Protein AF-A0A6P6RUQ9-F1 (afdb_monomer)

Mean predicted aligned error: 13.62 Å

InterPro domains:
  IPR013078 Histidine phosphatase superfamily, clade-1 [SM00855] (148-436)
  IPR029033 Histidine phosphatase superfamily [G3DSA:3.40.50.1240] (146-473)
  IPR029033 Histidine phosphatase superfamily [SSF53254] (147-308)
  IPR050275 Phosphoglycerate Mutase/Phosphatase [PTHR48100] (146-463)

Sequence (492 aa):
MEGPVGGPSEAASPDIDAEYPGASLLRLAVFLWFALFTVTVLIRYALLAQQQHLPGTISPGGPAATAAVAVATVTSAKDATRIQLFKIHVVLLRAVIREVICNFFGKCLVTTRWVLFWVLWKDKDGLEVYVHRDRISLKRATVLRRKTIVFIRHGESIWNLCFNRGVLTPEFPLRLFLLVLCELLLLWEFDSVLLDSPLSSLGIEQALSIRQVIASILQSDSAAAAEAAAAANAAAAADTYPETPVAEEPLRGPKHFGAATAMQHQQQDAESARVAALANALPDVQQQRVLLLTSNLRRASSTLLLAAGSVLACGKCSARETTRNPDGFPLAPALRVPSLSRLEIALMGCGGPMGGFPRASGAPPPRTAPTLAAGGAAVSSAAASGVGCVDPGGNRGPPSSSSRLWKRLLQFAEEAMGVQEETVIAVGHSRWIREFFRAFSLPEADLPASRRKLSNCGVLSLRLAQIQHEETGSVDYCIETESVRLLHGSFL

Secondary structure (DSSP, 8-state):
-----PPP-------TT---HHHHHHHHHHHHHHHHHHHHHHHHHHHHHHHTTSTT-----SHHHHHHHHHHHHHTSTT--HHHHHHHHHHHHHHHHHHHHHHHHHHHHHHHHHHHHHHT--TTTTHHHHHTS-PPPGGGEEEEEEEEEEEEEPPPBHHHHHHHT-SSSTHHHHHHHHHHHHHHHTTTTT--SSSSPPBPHHHHHHHHHTHHHHHHHHHHHHHHHHHHHHHHHHHHHHTT-------------S--SHHHHHHHHHHHHHHHHHHHHHHHHTTTTTS-SEEEEEESSHHHHHHHHHHHHHHHHTTSSEEEEETTS-SS--SSPTT-PPPPPHHHHHHHHTTS---PPP--S-PPPPS----HHHHHHHHHHHHHHHHTTEEEEE---SPPTT--HHHHHHHHHHHHHHSS-SEEEEEE-HHHHHHHHHHHB-TT---HHHHSPBPTT-EEEEEEEEEEETTT--EEEEE-GGG-EEEES-B-

Solvent-accessible surface area (backbone atoms only — not comparable to full-atom values): 27294 Å² total; per-residue (Å²): 134,87,86,82,85,86,78,82,79,80,74,78,72,77,77,84,74,74,72,57,75,64,58,60,54,51,52,50,51,53,51,52,50,53,50,54,50,51,53,48,43,52,54,53,46,49,53,47,57,55,50,52,78,48,93,86,74,84,70,93,79,47,70,37,49,54,40,34,50,56,42,34,62,49,69,71,42,95,77,66,45,74,68,53,54,50,53,45,51,52,53,36,48,52,30,37,50,51,49,34,53,50,24,29,54,52,49,49,51,52,50,51,50,51,50,51,43,64,76,68,56,58,41,64,60,62,30,65,58,57,46,69,44,93,68,82,51,74,90,54,36,49,76,77,48,75,35,39,38,32,41,30,28,27,24,40,21,50,50,48,55,50,51,73,74,38,76,87,40,88,59,27,66,57,46,50,49,51,49,51,51,51,36,60,74,28,48,53,39,90,56,38,49,75,68,34,22,40,49,26,75,68,10,49,53,40,15,48,67,43,27,62,57,51,52,48,55,56,47,53,53,52,50,56,49,53,52,52,49,52,52,52,52,54,54,56,60,60,73,69,61,77,88,71,84,83,76,90,76,86,88,84,81,99,82,71,78,68,62,60,57,51,53,51,50,53,48,52,51,52,49,50,50,47,52,51,50,49,62,68,64,49,76,70,83,71,68,41,53,40,38,37,34,22,16,50,38,34,25,17,40,52,23,48,24,57,26,40,6,67,50,36,62,66,64,64,36,52,34,34,32,28,36,58,45,62,89,58,48,36,79,34,54,53,55,42,68,53,69,79,44,71,64,47,52,46,62,43,62,59,53,56,100,72,79,88,74,87,78,83,77,96,71,86,78,81,93,83,72,81,75,58,56,73,47,28,61,55,51,50,49,29,26,57,53,17,57,78,50,41,41,20,87,49,26,70,30,48,80,52,95,86,55,34,50,53,60,31,49,50,51,47,52,55,48,60,69,67,49,90,34,51,33,39,37,39,26,28,47,42,65,49,53,16,51,45,37,47,56,25,42,51,95,88,57,89,53,64,55,47,79,32,40,56,30,64,36,11,28,37,37,30,35,41,34,37,32,28,30,71,90,78,65,49,75,49,66,37,43,46,73,89,50,58,41,80,78,38,76,50,77,91

Radius of gyration: 32.94 Å; Cα contacts (8 Å, |Δi|>4): 642; chains: 1; bounding box: 179×51×80 Å

Structure (mmCIF, N/CA/C/O backbone):
data_AF-A0A6P6RUQ9-F1
#
_entry.id   AF-A0A6P6RUQ9-F1
#
loop_
_atom_site.group_PDB
_atom_site.id
_atom_site.type_symbol
_atom_site.label_atom_id
_atom_site.label_alt_id
_atom_site.label_comp_id
_atom_site.label_asym_id
_atom_site.label_entity_id
_atom_site.label_seq_id
_atom_site.pdbx_PDB_ins_code
_atom_site.Cartn_x
_atom_site.Cartn_y
_atom_site.Cartn_z
_atom_site.occupancy
_atom_site.B_iso_or_equiv
_atom_site.auth_seq_id
_atom_site.auth_comp_id
_atom_site.auth_asym_id
_atom_site.auth_atom_id
_atom_site.pdbx_PDB_model_num
ATOM 1 N N . MET A 1 1 ? 99.612 11.558 -9.766 1.00 46.56 1 MET A N 1
ATOM 2 C CA . MET A 1 1 ? 98.941 12.569 -10.602 1.00 46.56 1 MET A CA 1
ATOM 3 C C . MET A 1 1 ? 97.909 11.846 -11.440 1.00 46.56 1 MET A C 1
ATOM 5 O O . MET A 1 1 ? 98.248 10.809 -11.986 1.00 46.56 1 MET A O 1
ATOM 9 N N . GLU A 1 2 ? 96.703 12.415 -11.461 1.00 41.88 2 GLU A N 1
ATOM 10 C CA . GLU A 1 2 ? 95.593 12.182 -12.401 1.00 41.88 2 GLU A CA 1
ATOM 11 C C . GLU A 1 2 ? 94.829 10.848 -12.300 1.00 41.88 2 GLU A C 1
ATOM 13 O O . GLU A 1 2 ? 95.325 9.776 -12.630 1.00 41.88 2 GLU A O 1
ATOM 18 N N . GLY A 1 3 ? 93.583 10.945 -11.820 1.00 49.91 3 GLY A N 1
ATOM 19 C CA . GLY A 1 3 ? 92.570 9.888 -11.896 1.00 49.91 3 GLY A CA 1
ATOM 20 C C . GLY A 1 3 ? 91.555 10.142 -13.020 1.00 49.91 3 GLY A C 1
ATOM 21 O O . GLY A 1 3 ? 91.602 11.201 -13.643 1.00 49.91 3 GLY A O 1
ATOM 22 N N . PRO A 1 4 ? 90.593 9.227 -13.238 1.00 60.62 4 PRO A N 1
ATOM 23 C CA . PRO A 1 4 ? 89.349 9.520 -13.954 1.00 60.62 4 PRO A CA 1
ATOM 24 C C . PRO A 1 4 ? 88.125 9.309 -13.035 1.00 60.62 4 PRO A C 1
ATOM 26 O O . PRO A 1 4 ? 87.994 8.286 -12.372 1.00 60.62 4 PRO A O 1
ATOM 29 N N . VAL A 1 5 ? 87.345 10.361 -12.765 1.00 54.25 5 VAL A N 1
ATOM 30 C CA . VAL A 1 5 ? 86.095 10.746 -13.461 1.00 54.25 5 VAL A CA 1
ATOM 31 C C . VAL A 1 5 ? 84.977 9.712 -13.267 1.00 54.25 5 VAL A C 1
ATOM 33 O O . VAL A 1 5 ? 84.894 8.706 -13.965 1.00 54.25 5 VAL A O 1
ATOM 36 N N . GLY A 1 6 ? 84.107 10.001 -12.293 1.00 52.81 6 GLY A N 1
ATOM 37 C CA . GLY A 1 6 ? 82.860 9.284 -12.047 1.00 52.81 6 GLY A CA 1
ATOM 38 C C . GLY A 1 6 ? 81.820 9.567 -13.131 1.00 52.81 6 GLY A C 1
ATOM 39 O O . GLY A 1 6 ? 81.591 10.719 -13.500 1.00 52.81 6 GLY A O 1
ATOM 40 N N . GLY A 1 7 ? 81.201 8.498 -13.631 1.00 56.72 7 GLY A N 1
ATOM 41 C CA . GLY A 1 7 ? 80.037 8.556 -14.511 1.00 56.72 7 GLY A CA 1
ATOM 42 C C . GLY A 1 7 ? 78.745 8.835 -13.727 1.00 56.72 7 GLY A C 1
ATOM 43 O O . GLY A 1 7 ? 78.665 8.503 -12.541 1.00 56.72 7 GLY A O 1
ATOM 44 N N . PRO A 1 8 ? 77.742 9.465 -14.359 1.00 58.25 8 PRO A N 1
ATOM 45 C CA . PRO A 1 8 ? 76.520 9.890 -13.692 1.00 58.25 8 PRO A CA 1
ATOM 46 C C . PRO A 1 8 ? 75.644 8.688 -13.322 1.00 58.25 8 PRO A C 1
ATOM 48 O O . PRO A 1 8 ? 75.382 7.810 -14.138 1.00 58.25 8 PRO A O 1
ATOM 51 N N . SER A 1 9 ? 75.179 8.692 -12.074 1.00 59.25 9 SER A N 1
ATOM 52 C CA . SER A 1 9 ? 74.120 7.827 -11.556 1.00 59.25 9 SER A CA 1
ATOM 53 C C . SER A 1 9 ? 72.868 7.967 -12.426 1.00 59.25 9 SER A C 1
ATOM 55 O O . SER A 1 9 ? 72.257 9.035 -12.442 1.00 59.25 9 SER A O 1
ATOM 57 N N . GLU A 1 10 ? 72.471 6.895 -13.116 1.00 58.25 10 GLU A N 1
ATOM 58 C CA . GLU A 1 10 ? 71.131 6.749 -13.692 1.00 58.25 10 GLU A CA 1
ATOM 59 C C . GLU A 1 10 ? 70.106 6.911 -12.564 1.00 58.25 10 GLU A C 1
ATOM 61 O O . GLU A 1 10 ? 69.937 6.046 -11.704 1.00 58.25 10 GLU A O 1
ATOM 66 N N . ALA A 1 11 ? 69.460 8.073 -12.523 1.00 59.16 11 ALA A N 1
ATOM 67 C CA . ALA A 1 11 ? 68.288 8.283 -11.699 1.00 59.16 11 ALA A CA 1
ATOM 68 C C . ALA A 1 11 ? 67.169 7.419 -12.285 1.00 59.16 11 ALA A C 1
ATOM 70 O O . ALA A 1 11 ? 66.631 7.739 -13.345 1.00 59.16 11 ALA A O 1
ATOM 71 N N . ALA A 1 12 ? 66.854 6.314 -11.607 1.00 60.09 12 ALA A N 1
ATOM 72 C CA . ALA A 1 12 ? 65.672 5.514 -11.881 1.00 60.09 12 ALA A CA 1
ATOM 73 C C . ALA A 1 12 ? 64.454 6.448 -11.918 1.00 60.09 12 ALA A C 1
ATOM 75 O O . ALA A 1 12 ? 64.077 7.038 -10.901 1.00 60.09 12 ALA A O 1
ATOM 76 N N . SER A 1 13 ? 63.882 6.632 -13.108 1.00 62.12 13 SER A N 1
ATOM 77 C CA . SER A 1 13 ? 62.610 7.324 -13.264 1.00 62.12 13 SER A CA 1
ATOM 78 C C . SER A 1 13 ? 61.577 6.579 -12.421 1.00 62.12 13 SER A C 1
ATOM 80 O O . SER A 1 13 ? 61.467 5.362 -12.578 1.00 62.12 13 SER A O 1
ATOM 82 N N . PRO A 1 14 ? 60.829 7.244 -11.525 1.00 63.25 14 PRO A N 1
ATOM 83 C CA . PRO A 1 14 ? 59.722 6.578 -10.862 1.00 63.25 14 PRO A CA 1
ATOM 84 C C . PRO A 1 14 ? 58.742 6.143 -11.953 1.00 63.25 14 PRO A C 1
ATOM 86 O O . PRO A 1 14 ? 58.311 6.978 -12.746 1.00 63.25 14 PRO A O 1
ATOM 89 N N . ASP A 1 15 ? 58.439 4.848 -12.022 1.00 59.44 15 ASP A N 1
ATOM 90 C CA . ASP A 1 15 ? 57.385 4.306 -12.877 1.00 59.44 15 ASP A CA 1
ATOM 91 C C . ASP A 1 15 ? 56.072 5.043 -12.561 1.00 59.44 15 ASP A C 1
ATOM 93 O O . ASP A 1 15 ? 55.413 4.795 -11.550 1.00 59.44 15 ASP A O 1
ATOM 97 N N . ILE A 1 16 ? 55.710 6.000 -13.420 1.00 59.97 16 ILE A N 1
ATOM 98 C CA . ILE A 1 16 ? 54.470 6.794 -13.347 1.00 59.97 16 ILE A CA 1
ATOM 99 C C . ILE A 1 16 ? 53.252 5.964 -13.813 1.00 59.97 16 ILE A C 1
ATOM 101 O O . ILE A 1 16 ? 52.117 6.428 -13.751 1.00 59.97 16 ILE A O 1
ATOM 105 N N . ASP A 1 17 ? 53.453 4.695 -14.173 1.00 58.88 17 ASP A N 1
ATOM 106 C CA . ASP A 1 17 ? 52.410 3.809 -14.697 1.00 58.88 17 ASP A CA 1
ATOM 107 C C . ASP A 1 17 ? 51.831 2.845 -13.651 1.00 58.88 17 ASP A C 1
ATOM 109 O O . ASP A 1 17 ? 51.210 1.837 -13.994 1.00 58.88 17 ASP A O 1
ATOM 113 N N . ALA A 1 18 ? 51.958 3.160 -12.357 1.00 61.69 18 ALA A N 1
ATOM 114 C CA . ALA A 1 18 ? 51.119 2.545 -11.330 1.00 61.69 18 ALA A CA 1
ATOM 115 C C . ALA A 1 18 ? 49.669 3.044 -11.500 1.00 61.69 18 ALA A C 1
ATOM 117 O O . ALA A 1 18 ? 49.176 3.885 -10.746 1.00 61.69 18 ALA A O 1
ATOM 118 N N . GLU A 1 19 ? 48.998 2.556 -12.549 1.00 62.12 19 GLU A N 1
ATOM 119 C CA . GLU A 1 19 ? 47.603 2.827 -12.863 1.00 62.12 19 GLU A CA 1
ATOM 120 C C . GLU A 1 19 ? 46.775 2.397 -11.649 1.00 62.12 19 GLU A C 1
ATOM 122 O O . GLU A 1 19 ? 46.594 1.210 -11.369 1.00 62.12 19 GLU A O 1
ATOM 127 N N . TYR A 1 20 ? 46.343 3.385 -10.860 1.00 67.38 20 TYR A N 1
ATOM 128 C CA . TYR A 1 20 ? 45.607 3.143 -9.629 1.00 67.38 20 TYR A CA 1
ATOM 129 C C . TYR A 1 20 ? 44.425 2.214 -9.940 1.00 67.38 20 TYR A C 1
ATOM 131 O O . TYR A 1 20 ? 43.569 2.586 -10.749 1.00 67.38 20 TYR A O 1
ATOM 139 N N . PRO A 1 21 ? 44.301 1.048 -9.279 1.00 68.81 21 PRO A N 1
ATOM 140 C CA . PRO A 1 21 ? 43.238 0.082 -9.565 1.00 68.81 21 PRO A CA 1
ATOM 141 C C . PRO A 1 21 ? 41.819 0.661 -9.390 1.00 68.81 21 PRO A C 1
ATOM 143 O O . PRO A 1 21 ? 40.847 0.100 -9.887 1.00 68.81 21 PRO A O 1
ATOM 146 N N . GLY A 1 22 ? 41.675 1.820 -8.736 1.00 69.25 22 GLY A N 1
ATOM 147 C CA . GLY A 1 22 ? 40.417 2.567 -8.676 1.00 69.25 22 GLY A CA 1
ATOM 148 C C . GLY A 1 22 ? 40.001 3.250 -9.990 1.00 69.25 22 GLY A C 1
ATOM 149 O O . GLY A 1 22 ? 38.804 3.399 -10.241 1.00 69.25 22 GLY A O 1
ATOM 150 N N . ALA A 1 23 ? 40.943 3.641 -10.855 1.00 74.62 23 ALA A N 1
ATOM 151 C CA . ALA A 1 23 ? 40.639 4.330 -12.112 1.00 74.62 23 ALA A CA 1
ATOM 152 C C . ALA A 1 23 ? 39.987 3.392 -13.143 1.00 74.62 23 ALA A C 1
ATOM 154 O O . ALA A 1 23 ? 39.080 3.807 -13.868 1.00 74.62 23 ALA A O 1
ATOM 155 N N . SER A 1 24 ? 40.387 2.117 -13.174 1.00 84.56 24 SER A N 1
ATOM 156 C CA . SER A 1 24 ? 39.813 1.108 -14.072 1.00 84.56 24 SER A CA 1
ATOM 157 C C . SER A 1 24 ? 38.373 0.741 -13.688 1.00 84.56 24 SER A C 1
ATOM 159 O O . SER A 1 24 ? 37.505 0.667 -14.559 1.00 84.56 24 SER A O 1
ATOM 161 N N . LEU A 1 25 ? 38.078 0.615 -12.389 1.00 86.06 25 LEU A N 1
ATOM 162 C CA . LEU A 1 25 ? 36.725 0.345 -11.888 1.00 86.06 25 LEU A CA 1
ATOM 163 C C . LEU A 1 25 ? 35.760 1.506 -12.147 1.00 86.06 25 LEU A C 1
ATOM 165 O O . LEU A 1 25 ? 34.628 1.275 -12.575 1.00 86.06 25 LEU A O 1
ATOM 169 N N . LEU A 1 26 ? 36.200 2.752 -11.941 1.00 86.56 26 LEU A N 1
ATOM 170 C CA . LEU A 1 26 ? 35.377 3.924 -12.240 1.00 86.56 26 LEU A CA 1
ATOM 171 C C . LEU A 1 26 ? 35.066 4.016 -13.739 1.00 86.56 26 LEU A C 1
ATOM 173 O O . LEU A 1 26 ? 33.912 4.228 -14.110 1.00 86.56 26 LEU A O 1
ATOM 177 N N . ARG A 1 27 ? 36.068 3.806 -14.606 1.00 89.88 27 ARG A N 1
ATOM 178 C CA . ARG A 1 27 ? 35.875 3.773 -16.066 1.00 89.88 27 ARG A CA 1
ATOM 179 C C . ARG A 1 27 ? 34.867 2.695 -16.471 1.00 89.88 27 ARG A C 1
ATOM 181 O O . ARG A 1 27 ? 33.957 2.982 -17.247 1.00 89.88 27 ARG A O 1
ATOM 188 N N . LEU A 1 28 ? 34.983 1.490 -15.910 1.00 88.88 28 LEU A N 1
ATOM 189 C CA . LEU A 1 28 ? 34.048 0.394 -16.169 1.00 88.88 28 LEU A CA 1
ATOM 190 C C . LEU A 1 28 ? 32.623 0.735 -15.708 1.00 88.88 28 LEU A C 1
ATOM 192 O O . LEU A 1 28 ? 31.670 0.497 -16.446 1.00 88.88 28 LEU A O 1
ATOM 196 N N . ALA A 1 29 ? 32.470 1.326 -14.521 1.00 86.00 29 ALA A N 1
ATOM 197 C CA . ALA A 1 29 ? 31.171 1.731 -13.992 1.00 86.00 29 ALA A CA 1
ATOM 198 C C . ALA A 1 29 ? 30.505 2.808 -14.862 1.00 86.00 29 ALA A C 1
ATOM 200 O O . ALA A 1 29 ? 29.317 2.706 -15.166 1.00 86.00 29 ALA A O 1
ATOM 201 N N . VAL A 1 30 ? 31.272 3.806 -15.313 1.00 89.12 30 VAL A N 1
ATOM 202 C CA . VAL A 1 30 ? 30.791 4.849 -16.230 1.00 89.12 30 VAL A CA 1
ATOM 203 C C . VAL A 1 30 ? 30.379 4.240 -17.571 1.00 89.12 30 VAL A C 1
ATOM 205 O O . VAL A 1 30 ? 29.296 4.542 -18.072 1.00 89.12 30 VAL A O 1
ATOM 208 N N . PHE A 1 31 ? 31.189 3.341 -18.135 1.00 92.19 31 PHE A N 1
ATOM 209 C CA . PHE A 1 31 ? 30.856 2.657 -19.385 1.00 92.19 31 PHE A CA 1
ATOM 210 C C . PHE A 1 31 ? 29.573 1.826 -19.260 1.00 92.19 31 PHE A C 1
ATOM 212 O O . PHE A 1 31 ? 28.669 1.952 -20.087 1.00 92.19 31 PHE A O 1
ATOM 219 N N . LEU A 1 32 ? 29.452 1.028 -18.194 1.00 87.81 32 LEU A N 1
ATOM 220 C CA . LEU A 1 32 ? 28.256 0.236 -17.913 1.00 87.81 32 LEU A CA 1
ATOM 221 C C . LEU A 1 32 ? 27.019 1.128 -17.749 1.00 87.81 32 LEU A C 1
ATOM 223 O O . LEU A 1 32 ? 25.956 0.814 -18.282 1.00 87.81 32 LEU A O 1
ATOM 227 N N . TRP A 1 33 ? 27.158 2.262 -17.062 1.00 88.94 33 TRP A N 1
ATOM 228 C CA . TRP A 1 33 ? 26.082 3.236 -16.894 1.00 88.94 33 TRP A CA 1
ATOM 229 C C . TRP A 1 33 ? 25.597 3.782 -18.242 1.00 88.94 33 TRP A C 1
ATOM 231 O O . TRP A 1 33 ? 24.396 3.750 -18.512 1.00 88.94 33 TRP A O 1
ATOM 241 N N . PHE A 1 34 ? 26.510 4.207 -19.125 1.00 91.81 34 PHE A N 1
ATOM 242 C CA . PHE A 1 34 ? 26.154 4.701 -20.462 1.00 91.81 34 PHE A CA 1
ATOM 243 C C . PHE A 1 34 ? 25.548 3.611 -21.350 1.00 91.81 34 PHE A C 1
ATOM 245 O O . PHE A 1 34 ? 24.610 3.888 -22.105 1.00 91.81 34 PHE A O 1
ATOM 252 N N . ALA A 1 35 ? 26.037 2.374 -21.249 1.00 90.56 35 ALA A N 1
ATOM 253 C CA . ALA A 1 35 ? 25.475 1.238 -21.971 1.00 90.56 35 ALA A CA 1
ATOM 254 C C . ALA A 1 35 ? 24.024 0.970 -21.536 1.00 90.56 35 ALA A C 1
ATOM 256 O O . ALA A 1 35 ? 23.126 0.931 -22.378 1.00 90.56 35 ALA A O 1
ATOM 257 N N . LEU A 1 36 ? 23.768 0.873 -20.225 1.00 87.12 36 LEU A N 1
ATOM 258 C CA . LEU A 1 36 ? 22.422 0.665 -19.677 1.00 87.12 36 LEU A CA 1
ATOM 259 C C . LEU A 1 36 ? 21.478 1.830 -20.001 1.00 87.12 36 LEU A C 1
ATOM 261 O O . LEU A 1 36 ? 20.319 1.599 -20.353 1.00 87.12 36 LEU A O 1
ATOM 265 N N . PHE A 1 37 ? 21.972 3.070 -19.934 1.00 90.88 37 PHE A N 1
ATOM 266 C CA . PHE A 1 37 ? 21.224 4.258 -20.343 1.00 90.88 37 PHE A CA 1
ATOM 267 C C . PHE A 1 37 ? 20.779 4.160 -21.804 1.00 90.88 37 PHE A C 1
ATOM 269 O O . PHE A 1 37 ? 19.594 4.289 -22.110 1.00 90.88 37 PHE A O 1
ATOM 276 N N . THR A 1 38 ? 21.728 3.884 -22.701 1.00 90.88 38 THR A N 1
ATOM 277 C CA . THR A 1 38 ? 21.486 3.815 -24.147 1.00 90.88 38 THR A CA 1
ATOM 278 C C . THR A 1 38 ? 20.489 2.711 -24.478 1.00 90.88 38 THR A C 1
ATOM 280 O O . THR A 1 38 ? 19.510 2.961 -25.179 1.00 90.88 38 THR A O 1
ATOM 283 N N . VAL A 1 39 ? 20.681 1.510 -23.923 1.00 90.00 39 VAL A N 1
ATOM 284 C CA . VAL A 1 39 ? 19.753 0.384 -24.099 1.00 90.00 39 VAL A CA 1
ATOM 285 C C . VAL A 1 39 ? 18.352 0.753 -23.609 1.00 90.00 39 VAL A C 1
ATOM 287 O O . VAL A 1 39 ? 17.378 0.510 -24.319 1.00 90.00 39 VAL A O 1
ATOM 290 N N . THR A 1 40 ? 18.233 1.406 -22.450 1.00 86.38 40 THR A N 1
ATOM 291 C CA . THR A 1 40 ? 16.924 1.812 -21.919 1.00 86.38 40 THR A CA 1
ATOM 292 C C . THR A 1 40 ? 16.234 2.837 -22.818 1.00 86.38 40 THR A C 1
ATOM 294 O O . THR A 1 40 ? 15.052 2.681 -23.129 1.00 86.38 40 THR A O 1
ATOM 297 N N . VAL A 1 41 ? 16.961 3.856 -23.291 1.00 90.00 41 VAL A N 1
ATOM 298 C CA . VAL A 1 41 ? 16.431 4.852 -24.236 1.00 90.00 41 VAL A CA 1
ATOM 299 C C . VAL A 1 41 ? 15.945 4.177 -25.518 1.00 90.00 41 VAL A C 1
ATOM 301 O O . VAL A 1 41 ? 14.839 4.472 -25.970 1.00 90.00 41 VAL A O 1
ATOM 304 N N . LEU A 1 42 ? 16.721 3.245 -26.079 1.00 91.25 42 LEU A N 1
ATOM 305 C CA . LEU A 1 42 ? 16.358 2.527 -27.303 1.00 91.25 42 LEU A CA 1
ATOM 306 C C . LEU A 1 42 ? 15.123 1.640 -27.114 1.00 91.25 42 LEU A C 1
ATOM 308 O O . LEU A 1 42 ? 14.211 1.698 -27.937 1.00 91.25 42 LEU A O 1
ATOM 312 N N . ILE A 1 43 ? 15.049 0.872 -26.022 1.00 87.19 43 ILE A N 1
ATOM 313 C CA . ILE A 1 43 ? 13.878 0.041 -25.702 1.00 87.19 43 ILE A CA 1
ATOM 314 C C . ILE A 1 43 ? 12.637 0.922 -25.531 1.00 87.19 43 ILE A C 1
ATOM 316 O O . ILE A 1 43 ? 11.589 0.642 -26.112 1.00 87.19 43 ILE A O 1
ATOM 320 N N . ARG A 1 44 ? 12.740 2.016 -24.767 1.00 84.19 44 ARG A N 1
ATOM 321 C CA . ARG A 1 44 ? 11.623 2.944 -24.539 1.00 84.19 44 ARG A CA 1
ATOM 322 C C . ARG A 1 44 ? 11.157 3.613 -25.824 1.00 84.19 44 ARG A C 1
ATOM 324 O O . ARG A 1 44 ? 9.953 3.695 -26.060 1.00 84.19 44 ARG A O 1
ATOM 331 N N . TYR A 1 45 ? 12.096 4.054 -26.650 1.00 89.00 45 TYR A N 1
ATOM 332 C CA . TYR A 1 45 ? 11.808 4.601 -27.966 1.00 89.00 45 TYR A CA 1
ATOM 333 C C . TYR A 1 45 ? 11.091 3.575 -28.852 1.00 89.00 45 TYR A C 1
ATOM 335 O O . TYR A 1 45 ? 10.049 3.896 -29.416 1.00 89.00 45 TYR A O 1
ATOM 343 N N . ALA A 1 46 ? 11.589 2.335 -28.921 1.00 87.38 46 ALA A N 1
ATOM 344 C CA . ALA A 1 46 ? 10.984 1.269 -29.715 1.00 87.38 46 ALA A CA 1
ATOM 345 C C . ALA A 1 46 ? 9.562 0.928 -29.245 1.00 87.38 46 ALA A C 1
ATOM 347 O O . ALA A 1 46 ? 8.662 0.824 -30.073 1.00 87.38 46 ALA A O 1
ATOM 348 N N . LEU A 1 47 ? 9.332 0.826 -27.931 1.00 83.06 47 LEU A N 1
ATOM 349 C CA . LEU A 1 47 ? 8.002 0.573 -27.367 1.00 83.06 47 LEU A CA 1
ATOM 350 C C . LEU A 1 47 ? 7.014 1.702 -27.695 1.00 83.06 47 LEU A C 1
ATOM 352 O O . LEU A 1 47 ? 5.882 1.429 -28.086 1.00 83.06 47 LEU A O 1
ATOM 356 N N . LEU A 1 48 ? 7.431 2.966 -27.569 1.00 81.88 48 LEU A N 1
ATOM 357 C CA . LEU A 1 48 ? 6.577 4.109 -27.911 1.00 81.88 48 LEU A CA 1
ATOM 358 C C . LEU A 1 48 ? 6.320 4.204 -29.417 1.00 81.88 48 LEU A C 1
ATOM 360 O O . LEU A 1 48 ? 5.208 4.532 -29.815 1.00 81.88 48 LEU A O 1
ATOM 364 N N . ALA A 1 49 ? 7.314 3.888 -30.248 1.00 81.56 49 ALA A N 1
ATOM 365 C CA . ALA A 1 49 ? 7.149 3.825 -31.696 1.00 81.56 49 ALA A CA 1
ATOM 366 C C . ALA A 1 49 ? 6.188 2.694 -32.104 1.00 81.56 49 ALA A C 1
ATOM 368 O O . ALA A 1 49 ? 5.307 2.907 -32.928 1.00 81.56 49 ALA A O 1
ATOM 369 N N . GLN A 1 50 ? 6.278 1.515 -31.477 1.00 82.00 50 GLN A N 1
ATOM 370 C CA . GLN A 1 50 ? 5.335 0.412 -31.706 1.00 82.00 50 GLN A CA 1
ATOM 371 C C . GLN A 1 50 ? 3.900 0.781 -31.308 1.00 82.00 50 GLN A C 1
ATOM 373 O O . GLN A 1 50 ? 2.960 0.450 -32.028 1.00 82.00 50 GLN A O 1
ATOM 378 N N . GLN A 1 51 ? 3.721 1.510 -30.202 1.00 74.00 51 GLN A N 1
ATOM 379 C CA . GLN A 1 51 ? 2.403 1.971 -29.749 1.00 74.00 51 GLN A CA 1
ATOM 380 C C . GLN A 1 51 ? 1.723 2.944 -30.725 1.00 74.00 51 GLN A C 1
ATOM 382 O O . GLN A 1 51 ? 0.503 3.068 -30.688 1.00 74.00 51 GLN A O 1
ATOM 387 N N . GLN A 1 52 ? 2.461 3.594 -31.630 1.00 66.31 52 GLN A N 1
ATOM 388 C CA . GLN A 1 52 ? 1.872 4.456 -32.667 1.00 66.31 52 GLN A CA 1
ATOM 389 C C . GLN A 1 52 ? 1.112 3.667 -33.735 1.00 66.31 52 GLN A C 1
ATOM 391 O O . GLN A 1 52 ? 0.246 4.225 -34.403 1.00 66.31 52 GLN A O 1
ATOM 396 N N . HIS A 1 53 ? 1.405 2.374 -33.882 1.00 59.22 53 HIS A N 1
ATOM 397 C CA . HIS A 1 53 ? 0.746 1.503 -34.852 1.00 59.22 53 HIS A CA 1
ATOM 398 C C . HIS A 1 53 ? -0.491 0.786 -34.289 1.00 59.22 53 HIS A C 1
ATOM 400 O O . HIS A 1 53 ? -1.199 0.121 -35.042 1.00 59.22 53 HIS A O 1
ATOM 406 N N . LEU A 1 54 ? -0.773 0.923 -32.987 1.00 51.56 54 LEU A N 1
ATOM 407 C CA . LEU A 1 54 ? -1.899 0.283 -32.305 1.00 51.56 54 LEU A CA 1
ATOM 408 C C . LEU A 1 54 ? -2.888 1.353 -31.804 1.00 51.56 54 LEU A C 1
ATOM 410 O O . LEU A 1 54 ? -2.657 1.966 -30.759 1.00 51.56 54 LEU A O 1
ATOM 414 N N . PRO A 1 55 ? -3.994 1.615 -32.525 1.00 40.78 55 PRO A N 1
ATOM 415 C CA . PRO A 1 55 ? -4.999 2.569 -32.072 1.00 40.78 55 PRO A CA 1
ATOM 416 C C . PRO A 1 55 ? -5.701 2.057 -30.800 1.00 40.78 55 PRO A C 1
ATOM 418 O O . PRO A 1 55 ? -6.280 0.975 -30.799 1.00 40.78 55 PRO A O 1
ATOM 421 N N . GLY A 1 56 ? -5.666 2.853 -29.721 1.00 46.81 56 GLY A N 1
ATOM 422 C CA . GLY A 1 56 ? -6.532 2.674 -28.543 1.00 46.81 56 GLY A CA 1
ATOM 423 C C . GLY A 1 56 ? -5.866 2.392 -27.187 1.00 46.81 56 GLY A C 1
ATOM 424 O O . GLY A 1 56 ? -6.584 2.322 -26.195 1.00 46.81 56 GLY A O 1
ATOM 425 N N . THR A 1 57 ? -4.536 2.263 -27.080 1.00 41.06 57 THR A N 1
ATOM 426 C CA . THR A 1 57 ? -3.880 1.815 -25.822 1.00 41.06 57 THR A CA 1
ATOM 427 C C . THR A 1 57 ? -2.923 2.821 -25.173 1.00 41.06 57 THR A C 1
ATOM 429 O O . THR A 1 57 ? -2.049 2.431 -24.396 1.00 41.06 57 THR A O 1
ATOM 432 N N . ILE A 1 58 ? -3.025 4.117 -25.479 1.00 44.88 58 ILE A N 1
ATOM 433 C CA . ILE A 1 58 ? -2.079 5.100 -24.932 1.00 44.88 58 ILE A CA 1
ATOM 434 C C . ILE A 1 58 ? -2.533 5.542 -23.539 1.00 44.88 58 ILE A C 1
ATOM 436 O O . ILE A 1 58 ? -3.489 6.298 -23.390 1.00 44.88 58 ILE A O 1
ATOM 440 N N . SER A 1 59 ? -1.816 5.088 -22.510 1.00 45.56 59 SER A N 1
ATOM 441 C CA . SER A 1 59 ? -1.991 5.600 -21.150 1.00 45.56 59 SER A CA 1
ATOM 442 C C . SER A 1 59 ? -1.350 6.997 -21.032 1.00 45.56 59 SER A C 1
ATOM 444 O O . SER A 1 59 ? -0.161 7.151 -21.338 1.00 45.56 59 SER A O 1
ATOM 446 N N . PRO A 1 60 ? -2.098 8.035 -20.615 1.00 44.38 60 PRO A N 1
ATOM 447 C CA . PRO A 1 60 ? -1.612 9.409 -20.570 1.00 44.38 60 PRO A CA 1
ATOM 448 C C . PRO A 1 60 ? -0.776 9.622 -19.303 1.00 44.38 60 PRO A C 1
ATOM 450 O O . PRO A 1 60 ? -1.292 10.012 -18.262 1.00 44.38 60 PRO A O 1
ATOM 453 N N . GLY A 1 61 ? 0.523 9.317 -19.366 1.00 51.59 61 GLY A N 1
ATOM 454 C CA . GLY A 1 61 ? 1.385 9.372 -18.177 1.00 51.59 61 GLY A CA 1
ATOM 455 C C . GLY A 1 61 ? 2.515 10.402 -18.191 1.00 51.59 61 GLY A C 1
ATOM 456 O O . GLY A 1 61 ? 2.976 10.803 -17.123 1.00 51.59 61 GLY A O 1
ATOM 457 N N . GLY A 1 62 ? 2.997 10.842 -19.358 1.00 63.28 62 GLY A N 1
ATOM 458 C CA . GLY A 1 62 ? 4.242 11.612 -19.405 1.00 63.28 62 GLY A CA 1
ATOM 459 C C . GLY A 1 62 ? 4.557 12.293 -20.738 1.00 63.28 62 GLY A C 1
ATOM 460 O O . GLY A 1 62 ? 3.904 12.024 -21.747 1.00 63.28 62 GLY A O 1
ATOM 461 N N . PRO A 1 63 ? 5.579 13.170 -20.757 1.00 65.50 63 PRO A N 1
ATOM 462 C CA . PRO A 1 63 ? 5.937 13.976 -21.922 1.00 65.50 63 PRO A CA 1
ATOM 463 C C . PRO A 1 63 ? 6.321 13.136 -23.148 1.00 65.50 63 PRO A C 1
ATOM 465 O O . PRO A 1 63 ? 6.032 13.562 -24.265 1.00 65.50 63 PRO A O 1
ATOM 468 N N . ALA A 1 64 ? 6.912 11.942 -22.980 1.00 65.06 64 ALA A N 1
ATOM 469 C CA . ALA A 1 64 ? 7.191 11.059 -24.114 1.00 65.06 64 ALA A CA 1
ATOM 470 C C . ALA A 1 64 ? 5.924 10.385 -24.661 1.00 65.06 64 ALA A C 1
ATOM 472 O O . ALA A 1 64 ? 5.811 10.209 -25.870 1.00 65.06 64 ALA A O 1
ATOM 473 N N . ALA A 1 65 ? 4.939 10.078 -23.808 1.00 66.75 65 ALA A N 1
ATOM 474 C CA . ALA A 1 65 ? 3.639 9.570 -24.247 1.00 66.75 65 ALA A CA 1
ATOM 475 C C . ALA A 1 65 ? 2.849 10.647 -25.010 1.00 66.75 65 ALA A C 1
ATOM 477 O O . ALA A 1 65 ? 2.315 10.373 -26.079 1.00 66.75 65 ALA A O 1
ATOM 478 N N . THR A 1 66 ? 2.843 11.896 -24.527 1.00 72.19 66 THR A N 1
ATOM 479 C CA . THR A 1 66 ? 2.228 13.031 -25.241 1.00 72.19 66 THR A CA 1
ATOM 480 C C . THR A 1 66 ? 2.905 13.281 -26.587 1.00 72.19 66 THR A C 1
ATOM 482 O O . THR A 1 66 ? 2.223 13.462 -27.595 1.00 72.19 66 THR A O 1
ATOM 485 N N . ALA A 1 67 ? 4.241 13.234 -26.625 1.00 69.94 67 ALA A N 1
ATOM 486 C CA . ALA A 1 67 ? 4.983 13.311 -27.876 1.00 69.94 67 ALA A CA 1
ATOM 487 C C . ALA A 1 67 ? 4.600 12.158 -28.816 1.00 69.94 67 ALA A C 1
ATOM 489 O O . ALA A 1 67 ? 4.339 12.405 -29.987 1.00 69.94 67 ALA A O 1
ATOM 490 N N . ALA A 1 68 ? 4.490 10.925 -28.309 1.00 68.06 68 ALA A N 1
ATOM 491 C CA . ALA A 1 68 ? 4.107 9.762 -29.104 1.00 68.06 68 ALA A CA 1
ATOM 492 C C . ALA A 1 68 ? 2.690 9.872 -29.697 1.00 68.06 68 ALA A C 1
ATOM 494 O O . ALA A 1 68 ? 2.507 9.509 -30.855 1.00 68.06 68 ALA A O 1
ATOM 495 N N . VAL A 1 69 ? 1.716 10.424 -28.960 1.00 72.50 69 VAL A N 1
ATOM 496 C CA . VAL A 1 69 ? 0.367 10.719 -29.488 1.00 72.50 69 VAL A CA 1
ATOM 497 C C . VAL A 1 69 ? 0.442 11.753 -30.609 1.00 72.50 69 VAL A C 1
ATOM 499 O O . VAL A 1 69 ? -0.118 11.536 -31.681 1.00 72.50 69 VAL A O 1
ATOM 502 N N . ALA A 1 70 ? 1.168 12.854 -30.393 1.00 68.56 70 ALA A N 1
ATOM 503 C CA . ALA A 1 70 ? 1.338 13.890 -31.409 1.00 68.56 70 ALA A CA 1
ATOM 504 C C . ALA A 1 70 ? 1.992 13.319 -32.681 1.00 68.56 70 ALA A C 1
ATOM 506 O O . ALA A 1 70 ? 1.556 13.602 -33.796 1.00 68.56 70 ALA A O 1
ATOM 507 N N . VAL A 1 71 ? 2.975 12.430 -32.528 1.00 68.25 71 VAL A N 1
ATOM 508 C CA . VAL A 1 71 ? 3.567 11.696 -33.649 1.00 68.25 71 VAL A CA 1
ATOM 509 C C . VAL A 1 71 ? 2.537 10.807 -34.365 1.00 68.25 71 VAL A C 1
ATOM 511 O O . VAL A 1 71 ? 2.461 10.849 -35.594 1.00 68.25 71 VAL A O 1
ATOM 514 N N . ALA A 1 72 ? 1.737 10.024 -33.635 1.00 69.38 72 ALA A N 1
ATOM 515 C CA . ALA A 1 72 ? 0.716 9.150 -34.223 1.00 69.38 72 ALA A CA 1
ATOM 516 C C . ALA A 1 72 ? -0.305 9.950 -35.055 1.00 69.38 72 ALA A C 1
ATOM 518 O O . ALA A 1 72 ? -0.653 9.562 -36.168 1.00 69.38 72 ALA A O 1
ATOM 519 N N . THR A 1 73 ? -0.721 11.124 -34.565 1.00 72.69 73 THR A N 1
ATOM 520 C CA . THR A 1 73 ? -1.659 11.990 -35.298 1.00 72.69 73 THR A CA 1
ATOM 521 C C . THR A 1 73 ? -1.089 12.522 -36.612 1.00 72.69 73 THR A C 1
ATOM 523 O O . THR A 1 73 ? -1.813 12.604 -37.600 1.00 72.69 73 THR A O 1
ATOM 526 N N . VAL A 1 74 ? 0.211 12.835 -36.664 1.00 68.19 74 VAL A N 1
ATOM 527 C CA . VAL A 1 74 ? 0.848 13.363 -37.882 1.00 68.19 74 VAL A CA 1
ATOM 528 C C . VAL A 1 74 ? 1.205 12.249 -38.869 1.00 68.19 74 VAL A C 1
ATOM 530 O O . VAL A 1 74 ? 1.085 12.441 -40.073 1.00 68.19 74 VAL A O 1
ATOM 533 N N . THR A 1 75 ? 1.605 11.071 -38.385 1.00 64.44 75 THR A N 1
ATOM 534 C CA . THR A 1 75 ? 1.914 9.909 -39.245 1.00 64.44 75 THR A CA 1
ATOM 535 C C . THR A 1 75 ? 0.674 9.304 -39.904 1.00 64.44 75 THR A C 1
ATOM 537 O O . THR A 1 75 ? 0.788 8.708 -40.970 1.00 64.44 75 THR A O 1
ATOM 540 N N . SER A 1 76 ? -0.516 9.509 -39.329 1.00 66.12 76 SER A N 1
ATOM 541 C CA . SER A 1 76 ? -1.788 9.138 -39.960 1.00 66.12 76 SER A CA 1
ATOM 542 C C . SER A 1 76 ? -2.210 10.077 -41.105 1.00 66.12 76 SER A C 1
ATOM 544 O O . SER A 1 76 ? -3.153 9.753 -41.831 1.00 66.12 76 SER A O 1
ATOM 546 N N . ALA A 1 77 ? -1.556 11.231 -41.285 1.00 71.06 77 ALA A N 1
ATOM 547 C CA . ALA A 1 77 ? -1.814 12.116 -42.416 1.00 71.06 77 ALA A CA 1
ATOM 548 C C . ALA A 1 77 ? -1.105 11.578 -43.672 1.00 71.06 77 ALA A C 1
ATOM 550 O O . ALA A 1 77 ? 0.106 11.363 -43.662 1.00 71.06 77 ALA A O 1
ATOM 551 N N . LYS A 1 78 ? -1.859 11.375 -44.763 1.00 68.69 78 LYS A N 1
ATOM 552 C CA . LYS A 1 78 ? -1.395 10.713 -46.001 1.00 68.69 78 LYS A CA 1
ATOM 553 C C . LYS A 1 78 ? -0.169 11.352 -46.682 1.00 68.69 78 LYS A C 1
ATOM 555 O O . LYS A 1 78 ? 0.474 10.667 -47.468 1.00 68.69 78 LYS A O 1
ATOM 560 N N . ASP A 1 79 ? 0.198 12.589 -46.336 1.00 72.44 79 ASP A N 1
ATOM 561 C CA . ASP A 1 79 ? 1.209 13.382 -47.055 1.00 72.44 79 ASP A CA 1
ATOM 562 C C . ASP A 1 79 ? 2.423 13.800 -46.200 1.00 72.44 79 ASP A C 1
ATOM 564 O O . ASP A 1 79 ? 3.115 14.774 -46.511 1.00 72.44 79 ASP A O 1
ATOM 568 N N . ALA A 1 80 ? 2.712 13.095 -45.100 1.00 77.44 80 ALA A N 1
ATOM 569 C CA . ALA A 1 80 ? 3.860 13.437 -44.262 1.00 77.44 80 ALA A CA 1
ATOM 570 C C . ALA A 1 80 ? 5.192 13.261 -45.026 1.00 77.44 80 ALA A C 1
ATOM 572 O O . ALA A 1 80 ? 5.590 12.162 -45.414 1.00 77.44 80 ALA A O 1
ATOM 573 N N . THR A 1 81 ? 5.926 14.358 -45.222 1.00 88.25 81 THR A N 1
ATOM 574 C CA . THR A 1 81 ? 7.237 14.332 -45.895 1.00 88.25 81 THR A CA 1
ATOM 575 C C . THR A 1 81 ? 8.278 13.574 -45.058 1.00 88.25 81 THR A C 1
ATOM 577 O O . THR A 1 81 ? 8.230 13.583 -43.826 1.00 88.25 81 THR A O 1
ATOM 580 N N . ARG A 1 82 ? 9.307 12.984 -45.694 1.00 87.44 82 ARG A N 1
ATOM 581 C CA . ARG A 1 82 ? 10.432 12.331 -44.978 1.00 87.44 82 ARG A CA 1
ATOM 582 C C . ARG A 1 82 ? 11.080 13.247 -43.930 1.00 87.44 82 ARG A C 1
ATOM 584 O O . ARG A 1 82 ? 11.480 12.787 -42.864 1.00 87.44 82 ARG A O 1
ATOM 591 N N . ILE A 1 83 ? 11.144 14.550 -44.215 1.00 87.81 83 ILE A N 1
ATOM 592 C CA . ILE A 1 83 ? 11.669 15.571 -43.298 1.00 87.81 83 ILE A CA 1
ATOM 593 C C . ILE A 1 83 ? 10.764 15.720 -42.067 1.00 87.81 83 ILE A C 1
ATOM 595 O O . ILE A 1 83 ? 11.269 15.861 -40.953 1.00 87.81 83 ILE A O 1
ATOM 599 N N . GLN A 1 84 ? 9.440 15.675 -42.239 1.00 85.38 84 GLN A N 1
ATOM 600 C CA . GLN A 1 84 ? 8.494 15.703 -41.121 1.00 85.38 84 GLN A CA 1
ATOM 601 C C . GLN A 1 84 ? 8.611 14.443 -40.260 1.00 85.38 84 GLN A C 1
ATOM 603 O O . GLN A 1 84 ? 8.752 14.586 -39.048 1.00 85.38 84 GLN A O 1
ATOM 608 N N . LEU A 1 85 ? 8.666 13.242 -40.855 1.00 83.50 85 LEU A N 1
ATOM 609 C CA . LEU A 1 85 ? 8.903 12.001 -40.097 1.00 83.50 85 LEU A CA 1
ATOM 610 C C . LEU A 1 85 ? 10.215 12.053 -39.303 1.00 83.50 85 LEU A C 1
ATOM 612 O O . LEU A 1 85 ? 10.241 11.707 -38.124 1.00 83.50 85 LEU A O 1
ATOM 616 N N . PHE A 1 86 ? 11.303 12.533 -39.909 1.00 88.31 86 PHE A N 1
ATOM 617 C CA . PHE A 1 86 ? 12.578 12.667 -39.205 1.00 88.31 86 PHE A CA 1
ATOM 618 C C . PHE A 1 86 ? 12.476 13.618 -38.002 1.00 88.31 86 PHE A C 1
ATOM 620 O O . PHE A 1 86 ? 12.876 13.259 -36.895 1.00 88.31 86 PHE A O 1
ATOM 627 N N . LYS A 1 87 ? 11.886 14.810 -38.185 1.00 87.94 87 LYS A N 1
ATOM 628 C CA . LYS A 1 87 ? 11.676 15.781 -37.094 1.00 87.94 87 LYS A CA 1
ATOM 629 C C . LYS A 1 87 ? 10.866 15.176 -35.946 1.00 87.94 87 LYS A C 1
ATOM 631 O O . LYS A 1 87 ? 11.212 15.357 -34.783 1.00 87.94 87 LYS A O 1
ATOM 636 N N . ILE A 1 88 ? 9.821 14.436 -36.284 1.00 85.50 88 ILE A N 1
ATOM 637 C CA . ILE A 1 88 ? 8.949 13.718 -35.357 1.00 85.50 88 ILE A CA 1
ATOM 638 C C . ILE A 1 88 ? 9.737 12.698 -34.520 1.00 85.50 88 ILE A C 1
ATOM 640 O O . ILE A 1 88 ? 9.652 12.719 -33.291 1.00 85.50 88 ILE A O 1
ATOM 644 N N . HIS A 1 89 ? 10.553 11.852 -35.155 1.00 88.50 89 HIS A N 1
ATOM 645 C CA . HIS A 1 89 ? 11.384 10.875 -34.444 1.00 88.50 89 HIS A CA 1
ATOM 646 C C . HIS A 1 89 ? 12.436 11.542 -33.549 1.00 88.50 89 HIS A C 1
ATOM 648 O O . HIS A 1 89 ? 12.656 11.084 -32.429 1.00 88.50 89 HIS A O 1
ATOM 654 N N . VAL A 1 90 ? 13.035 12.656 -33.986 1.00 91.19 90 VAL A N 1
ATOM 655 C CA . VAL A 1 90 ? 13.966 13.446 -33.161 1.00 91.19 90 VAL A CA 1
ATOM 656 C C . VAL A 1 90 ? 13.267 14.020 -31.925 1.00 91.19 90 VAL A C 1
ATOM 658 O O . VAL A 1 90 ? 13.817 13.959 -30.824 1.00 91.19 90 VAL A O 1
ATOM 661 N N . VAL A 1 91 ? 12.046 14.548 -32.074 1.00 88.94 91 VAL A N 1
ATOM 662 C CA . VAL A 1 91 ? 11.244 15.051 -30.946 1.00 88.94 91 VAL A CA 1
ATOM 663 C C . VAL A 1 91 ? 10.907 13.922 -29.971 1.00 88.94 91 VAL A C 1
ATOM 665 O O . VAL A 1 91 ? 11.093 14.094 -28.765 1.00 88.94 91 VAL A O 1
ATOM 668 N N . LEU A 1 92 ? 10.478 12.761 -30.477 1.00 87.62 92 LEU A N 1
ATOM 669 C CA . LEU A 1 92 ? 10.190 11.586 -29.654 1.00 87.62 92 LEU A CA 1
ATOM 670 C C . LEU A 1 92 ? 11.437 11.115 -28.895 1.00 87.62 92 LEU A C 1
ATOM 672 O O . LEU A 1 92 ? 11.383 10.946 -27.680 1.00 87.62 92 LEU A O 1
ATOM 676 N N . LEU A 1 93 ? 12.573 10.965 -29.580 1.00 91.06 93 LEU A N 1
ATOM 677 C CA . LEU A 1 93 ? 13.833 10.545 -28.967 1.00 91.06 93 LEU A CA 1
ATOM 678 C C . LEU A 1 93 ? 14.282 11.527 -27.876 1.00 91.06 93 LEU A C 1
ATOM 680 O O . LEU A 1 93 ? 14.641 11.107 -26.777 1.00 91.06 93 LEU A O 1
ATOM 684 N N . ARG A 1 94 ? 14.199 12.839 -28.133 1.00 92.00 94 ARG A N 1
ATOM 685 C CA . ARG A 1 94 ? 14.511 13.872 -27.135 1.00 92.00 94 ARG A CA 1
ATOM 686 C C . ARG A 1 94 ? 13.585 13.788 -25.919 1.00 92.00 94 ARG A C 1
ATOM 688 O O . ARG A 1 94 ? 14.049 13.965 -24.792 1.00 92.00 94 ARG A O 1
ATOM 695 N N . ALA A 1 95 ? 12.295 13.524 -26.130 1.00 87.50 95 ALA A N 1
ATOM 696 C CA . ALA A 1 95 ? 11.334 13.350 -25.046 1.00 87.50 95 ALA A CA 1
ATOM 697 C C . ALA A 1 95 ? 11.644 12.101 -24.203 1.00 87.50 95 ALA A C 1
ATOM 699 O O . ALA A 1 95 ? 11.642 12.194 -22.977 1.00 87.50 95 ALA A O 1
ATOM 700 N N . VAL A 1 96 ? 11.991 10.977 -24.842 1.00 88.50 96 VAL A N 1
ATOM 701 C CA . VAL A 1 96 ? 12.403 9.735 -24.163 1.00 88.50 96 VAL A CA 1
ATOM 702 C C . VAL A 1 96 ? 13.676 9.942 -23.348 1.00 88.50 96 VAL A C 1
ATOM 704 O O . VAL A 1 96 ? 13.700 9.594 -22.172 1.00 88.50 96 VAL A O 1
ATOM 707 N N . ILE A 1 97 ? 14.710 10.557 -23.930 1.00 90.94 97 ILE A N 1
ATOM 708 C CA . ILE A 1 97 ? 15.964 10.871 -23.226 1.00 90.94 97 ILE A CA 1
ATOM 709 C C . ILE A 1 97 ? 15.681 11.710 -21.979 1.00 90.94 97 ILE A C 1
ATOM 711 O O . ILE A 1 97 ? 16.153 11.386 -20.890 1.00 90.94 97 ILE A O 1
ATOM 715 N N . ARG A 1 98 ? 14.873 12.770 -22.118 1.00 89.62 98 ARG A N 1
ATOM 716 C CA . ARG A 1 98 ? 14.489 13.624 -20.990 1.00 89.62 98 ARG A CA 1
ATOM 717 C C . ARG A 1 98 ? 13.749 12.833 -19.912 1.00 89.62 98 ARG A C 1
ATOM 719 O O . ARG A 1 98 ? 14.067 12.997 -18.741 1.00 89.62 98 ARG A O 1
ATOM 726 N N . GLU A 1 99 ? 12.782 11.998 -20.289 1.00 87.25 99 GLU A N 1
ATOM 727 C CA . GLU A 1 99 ? 12.025 11.166 -19.345 1.00 87.25 99 GLU A CA 1
ATOM 728 C C . GLU A 1 99 ? 12.940 10.202 -18.582 1.00 87.25 99 GLU A C 1
ATOM 730 O O . GLU A 1 99 ? 12.890 10.171 -17.357 1.00 87.25 99 GLU A O 1
ATOM 735 N N . VAL A 1 100 ? 13.826 9.482 -19.279 1.00 88.44 100 VAL A N 1
ATOM 736 C CA . VAL A 1 100 ? 14.780 8.542 -18.667 1.00 88.44 100 VAL A CA 1
ATOM 737 C C . VAL A 1 100 ? 15.711 9.251 -17.678 1.00 88.44 100 VAL A C 1
ATOM 739 O O . VAL A 1 100 ? 15.904 8.777 -16.558 1.00 88.44 100 VAL A O 1
ATOM 742 N N . ILE A 1 101 ? 16.243 10.420 -18.051 1.00 89.31 101 ILE A N 1
ATOM 743 C CA . ILE A 1 101 ? 17.085 11.235 -17.166 1.00 89.31 101 ILE A CA 1
ATOM 744 C C . ILE A 1 101 ? 16.292 11.697 -15.934 1.00 89.31 101 ILE A C 1
ATOM 746 O O . ILE A 1 101 ? 16.765 11.568 -14.805 1.00 89.31 101 ILE A O 1
ATOM 750 N N . CYS A 1 102 ? 15.074 12.212 -16.125 1.00 88.25 102 CYS A N 1
ATOM 751 C CA . CYS A 1 102 ? 14.215 12.638 -15.021 1.00 88.25 102 CYS A CA 1
ATOM 752 C C . CYS A 1 102 ? 13.864 11.475 -14.080 1.00 88.25 102 CYS A C 1
ATOM 754 O O . CYS A 1 102 ? 13.889 11.664 -12.864 1.00 88.25 102 CYS A O 1
ATOM 756 N N . ASN A 1 103 ? 13.584 10.284 -14.617 1.00 85.44 103 ASN A N 1
ATOM 757 C CA . ASN A 1 103 ? 13.300 9.086 -13.828 1.00 85.44 103 ASN A CA 1
ATOM 758 C C . ASN A 1 103 ? 14.503 8.692 -12.971 1.00 85.44 103 ASN A C 1
ATOM 760 O O . ASN A 1 103 ? 14.338 8.466 -11.774 1.00 85.44 103 ASN A O 1
ATOM 764 N N . PHE A 1 104 ? 15.706 8.684 -13.554 1.00 87.88 104 PHE A N 1
ATOM 765 C CA . PHE A 1 104 ? 16.945 8.394 -12.834 1.00 87.88 104 PHE A CA 1
ATOM 766 C C . PHE A 1 104 ? 17.160 9.351 -11.658 1.00 87.88 104 PHE A C 1
ATOM 768 O O . PHE A 1 104 ? 17.306 8.912 -10.519 1.00 87.88 104 PHE A O 1
ATOM 775 N N . PHE A 1 105 ? 17.117 10.665 -11.900 1.00 88.88 105 PHE A N 1
ATOM 776 C CA . PHE A 1 105 ? 17.305 11.650 -10.832 1.00 88.88 105 PHE A CA 1
ATOM 777 C C . PHE A 1 105 ? 16.188 11.602 -9.785 1.00 88.88 105 PHE A C 1
ATOM 779 O O . PHE A 1 105 ? 16.465 11.717 -8.591 1.00 88.88 105 PHE A O 1
ATOM 786 N N . GLY A 1 106 ? 14.939 11.384 -10.208 1.00 85.00 106 GLY A N 1
ATOM 787 C CA . GLY A 1 106 ? 13.810 11.193 -9.300 1.00 85.00 106 GLY A CA 1
ATOM 788 C C . GLY A 1 106 ? 14.007 9.979 -8.394 1.00 85.00 106 GLY A C 1
ATOM 789 O O . GLY A 1 106 ? 13.820 10.075 -7.182 1.00 85.00 106 GLY A O 1
ATOM 790 N N . LYS A 1 107 ? 14.463 8.858 -8.957 1.00 85.25 107 LYS A N 1
ATOM 791 C CA . LYS A 1 107 ? 14.764 7.637 -8.210 1.00 85.25 107 LYS A CA 1
ATOM 792 C C . LYS A 1 107 ? 15.934 7.841 -7.254 1.00 85.25 107 LYS A C 1
ATOM 794 O O . LYS A 1 107 ? 15.796 7.517 -6.081 1.00 85.25 107 LYS A O 1
ATOM 799 N N . CYS A 1 108 ? 17.030 8.458 -7.699 1.00 87.56 108 CYS A N 1
ATOM 800 C CA . CYS A 1 108 ? 18.149 8.838 -6.832 1.00 87.56 108 CYS A CA 1
ATOM 801 C C . CYS A 1 108 ? 17.680 9.691 -5.647 1.00 87.56 108 CYS A C 1
ATOM 803 O O . CYS A 1 108 ? 18.019 9.381 -4.510 1.00 87.56 108 CYS A O 1
ATOM 805 N N . LEU A 1 109 ? 16.837 10.700 -5.883 1.00 87.19 109 LEU A N 1
ATOM 806 C CA . LEU A 1 109 ? 16.287 11.545 -4.822 1.00 87.19 109 LEU A CA 1
ATOM 807 C C . LEU A 1 109 ? 15.452 10.742 -3.811 1.00 87.19 109 LEU A C 1
ATOM 809 O O . LEU A 1 109 ? 15.624 10.913 -2.602 1.00 87.19 109 LEU A O 1
ATOM 813 N N . VAL A 1 110 ? 14.566 9.857 -4.284 1.00 84.19 110 VAL A N 1
ATOM 814 C CA . VAL A 1 110 ? 13.754 8.998 -3.406 1.00 84.19 110 VAL A CA 1
ATOM 815 C C . VAL A 1 110 ? 14.640 8.030 -2.623 1.00 84.19 110 VAL A C 1
ATOM 817 O O . VAL A 1 110 ? 14.458 7.910 -1.414 1.00 84.19 110 VAL A O 1
ATOM 820 N N . THR A 1 111 ? 15.628 7.398 -3.264 1.00 85.38 111 THR A N 1
ATOM 821 C CA . THR A 1 111 ? 16.595 6.503 -2.611 1.00 85.38 111 THR A CA 1
ATOM 822 C C . THR A 1 111 ? 17.394 7.238 -1.545 1.00 85.38 111 THR A C 1
ATOM 824 O O . THR A 1 111 ? 17.469 6.772 -0.413 1.00 85.38 111 THR A O 1
ATOM 827 N N . THR A 1 112 ? 17.952 8.410 -1.856 1.00 86.94 112 THR A N 1
ATOM 828 C CA . THR A 1 112 ? 18.690 9.224 -0.884 1.00 86.94 112 THR A CA 1
ATOM 829 C C . THR A 1 112 ? 17.794 9.598 0.288 1.00 86.94 112 THR A C 1
ATOM 831 O O . THR A 1 112 ? 18.200 9.449 1.438 1.00 86.94 112 THR A O 1
ATOM 834 N N . ARG A 1 113 ? 16.551 10.020 0.030 1.00 84.31 113 ARG A N 1
ATOM 835 C CA . ARG A 1 113 ? 15.589 10.329 1.093 1.00 84.31 113 ARG A CA 1
ATOM 836 C C . ARG A 1 113 ? 15.249 9.092 1.927 1.00 84.31 113 ARG A C 1
ATOM 838 O O . ARG A 1 113 ? 15.141 9.221 3.139 1.00 84.31 113 ARG A O 1
ATOM 845 N N . TRP A 1 114 ? 15.101 7.922 1.309 1.00 84.50 114 TRP A N 1
ATOM 846 C CA . TRP A 1 114 ? 14.860 6.649 1.990 1.00 84.50 114 TRP A CA 1
ATOM 847 C C . TRP A 1 114 ? 16.040 6.244 2.879 1.00 84.50 114 TRP A C 1
ATOM 849 O O . TRP A 1 114 ? 15.832 5.900 4.039 1.00 84.50 114 TRP A O 1
ATOM 859 N N . VAL A 1 115 ? 17.277 6.360 2.385 1.00 85.44 115 VAL A N 1
ATOM 860 C CA . VAL A 1 115 ? 18.495 6.087 3.165 1.00 85.44 115 VAL A CA 1
ATOM 861 C C . VAL A 1 115 ? 18.627 7.070 4.324 1.00 85.44 115 VAL A C 1
ATOM 863 O O . VAL A 1 115 ? 18.800 6.644 5.462 1.00 85.44 115 VAL A O 1
ATOM 866 N N . LEU A 1 116 ? 18.497 8.375 4.064 1.00 83.94 116 LEU A N 1
ATOM 867 C CA . LEU A 1 116 ? 18.541 9.404 5.107 1.00 83.94 116 LEU A CA 1
ATOM 868 C C . LEU A 1 116 ? 17.475 9.159 6.163 1.00 83.94 116 LEU A C 1
ATOM 870 O O . LEU A 1 116 ? 17.747 9.239 7.355 1.00 83.94 116 LEU A O 1
ATOM 874 N N . PHE A 1 117 ? 16.267 8.831 5.722 1.00 79.62 117 PHE A N 1
ATOM 875 C CA . PHE A 1 117 ? 15.189 8.463 6.610 1.00 79.62 117 PHE A CA 1
ATOM 876 C C . PHE A 1 117 ? 15.555 7.256 7.437 1.00 79.62 117 PHE A C 1
ATOM 878 O O . PHE A 1 117 ? 15.354 7.346 8.627 1.00 79.62 117 PHE A O 1
ATOM 885 N N . TRP A 1 118 ? 16.095 6.182 6.858 1.00 80.69 118 TRP A N 1
ATOM 886 C CA . TRP A 1 118 ? 16.438 4.957 7.581 1.00 80.69 118 TRP A CA 1
ATOM 887 C C . TRP A 1 118 ? 17.556 5.180 8.609 1.00 80.69 118 TRP A C 1
ATOM 889 O O . TRP A 1 118 ? 17.448 4.708 9.738 1.00 80.69 118 TRP A O 1
ATOM 899 N N . VAL A 1 119 ? 18.583 5.955 8.249 1.00 83.44 119 VAL A N 1
ATOM 900 C CA . VAL A 1 119 ? 19.719 6.295 9.124 1.00 83.44 119 VAL A CA 1
ATOM 901 C C . VAL A 1 119 ? 19.305 7.246 10.248 1.00 83.44 119 VAL A C 1
ATOM 903 O O . VAL A 1 119 ? 19.717 7.076 11.390 1.00 83.44 119 VAL A O 1
ATOM 906 N N . LEU A 1 120 ? 18.474 8.243 9.941 1.00 81.31 120 LEU A N 1
ATOM 907 C CA . LEU A 1 120 ? 18.009 9.246 10.903 1.00 81.31 120 LEU A CA 1
ATOM 908 C C . LEU A 1 120 ? 16.667 8.854 11.547 1.00 81.31 120 LEU A C 1
ATOM 910 O O . LEU A 1 120 ? 16.055 9.671 12.242 1.00 81.31 120 LEU A O 1
ATOM 914 N N . TRP A 1 121 ? 16.173 7.635 11.293 1.00 73.44 121 TRP A N 1
ATOM 915 C CA . TRP A 1 121 ? 14.786 7.275 11.574 1.00 73.44 121 TRP A CA 1
ATOM 916 C C . TRP A 1 121 ? 14.547 7.181 13.064 1.00 73.44 121 TRP A C 1
ATOM 918 O O . TRP A 1 121 ? 15.124 6.355 13.770 1.00 73.44 121 TRP A O 1
ATOM 928 N N . LYS A 1 122 ? 13.587 7.968 13.520 1.00 79.69 122 LYS A N 1
ATOM 929 C CA . LYS A 1 122 ? 13.145 7.981 14.905 1.00 79.69 122 LYS A CA 1
ATOM 930 C C . LYS A 1 122 ? 11.627 7.844 15.016 1.00 79.69 122 LYS A C 1
ATOM 932 O O . LYS A 1 122 ? 10.948 8.446 15.834 1.00 79.69 122 LYS A O 1
ATOM 937 N N . ASP A 1 123 ? 11.030 7.077 14.128 1.00 80.06 123 ASP A N 1
ATOM 938 C CA . ASP A 1 123 ? 9.570 7.034 13.963 1.00 80.06 123 ASP A CA 1
ATOM 939 C C . ASP A 1 123 ? 8.800 6.416 15.113 1.00 80.06 123 ASP A C 1
ATOM 941 O O . ASP A 1 123 ? 7.641 6.754 15.350 1.00 80.06 123 ASP A O 1
ATOM 945 N N . LYS A 1 124 ? 9.474 5.526 15.841 1.00 83.81 124 LYS A N 1
ATOM 946 C CA . LYS A 1 124 ? 8.953 4.956 17.077 1.00 83.81 124 LYS A CA 1
ATOM 947 C C . LYS A 1 124 ? 9.133 5.885 18.277 1.00 83.81 124 LYS A C 1
ATOM 949 O O . LYS A 1 124 ? 8.619 5.558 19.343 1.00 83.81 124 LYS A O 1
ATOM 954 N N . ASP A 1 125 ? 9.810 7.027 18.138 1.00 86.12 125 ASP A N 1
ATOM 955 C CA . ASP A 1 125 ? 9.911 7.987 19.236 1.00 86.12 125 ASP A CA 1
ATOM 956 C C . ASP A 1 125 ? 8.516 8.415 19.678 1.00 86.12 125 ASP A C 1
ATOM 958 O O . ASP A 1 125 ? 7.679 8.846 18.877 1.00 86.12 125 ASP A O 1
ATOM 962 N N . GLY A 1 126 ? 8.278 8.303 20.980 1.00 86.12 126 GLY A N 1
ATOM 963 C CA . GLY A 1 126 ? 6.993 8.621 21.585 1.00 86.12 126 GLY A CA 1
ATOM 964 C C . GLY A 1 126 ? 5.886 7.610 21.286 1.00 86.12 126 GLY A C 1
ATOM 965 O O . GLY A 1 126 ? 4.812 7.755 21.851 1.00 86.12 126 GLY A O 1
ATOM 966 N N . LEU A 1 127 ? 6.117 6.572 20.468 1.00 88.56 127 LEU A N 1
ATOM 967 C CA . LEU A 1 127 ? 5.122 5.517 20.258 1.00 88.56 127 LEU A CA 1
ATOM 968 C C . LEU A 1 127 ? 4.872 4.751 21.552 1.00 88.56 127 LEU A C 1
ATOM 970 O O . LEU A 1 127 ? 3.724 4.567 21.922 1.00 88.56 127 LEU A O 1
ATOM 974 N N . GLU A 1 128 ? 5.926 4.345 22.259 1.00 90.00 128 GLU A N 1
ATOM 975 C CA . GLU A 1 128 ? 5.759 3.628 23.528 1.00 90.00 128 GLU A CA 1
ATOM 976 C C . GLU A 1 128 ? 5.116 4.527 24.593 1.00 90.00 128 GLU A C 1
ATOM 978 O O . GLU A 1 128 ? 4.227 4.071 25.303 1.00 90.00 128 GLU A O 1
ATOM 983 N N . VAL A 1 129 ? 5.464 5.820 24.632 1.00 88.19 129 VAL A N 1
ATOM 984 C CA . VAL A 1 129 ? 4.797 6.809 25.501 1.00 88.19 129 VAL A CA 1
ATOM 985 C C . VAL A 1 129 ? 3.309 6.919 25.162 1.00 88.19 129 VAL A C 1
ATOM 987 O O . VAL A 1 129 ? 2.475 6.947 26.055 1.00 88.19 129 VAL A O 1
ATOM 990 N N . TYR A 1 130 ? 2.958 6.936 23.875 1.00 87.12 130 TYR A N 1
ATOM 991 C CA . TYR A 1 130 ? 1.569 6.998 23.426 1.00 87.12 130 TYR A CA 1
ATOM 992 C C . TYR A 1 130 ? 0.793 5.706 23.714 1.00 87.12 130 TYR A C 1
ATOM 994 O O . TYR A 1 130 ? -0.367 5.759 24.107 1.00 87.12 130 TYR A O 1
ATOM 1002 N N . VAL A 1 131 ? 1.420 4.542 23.532 1.00 86.62 131 VAL A N 1
ATOM 1003 C CA . VAL A 1 131 ? 0.816 3.229 23.806 1.00 86.62 131 VAL A CA 1
ATOM 1004 C C . VAL A 1 131 ? 0.511 3.066 25.299 1.00 86.62 131 VAL A C 1
ATOM 1006 O O . VAL A 1 131 ? -0.541 2.516 25.633 1.00 86.62 131 VAL A O 1
ATOM 1009 N N . HIS A 1 132 ? 1.392 3.575 26.167 1.00 84.94 132 HIS A N 1
ATOM 1010 C CA . HIS A 1 132 ? 1.296 3.488 27.630 1.00 84.94 132 HIS A CA 1
ATOM 1011 C C . HIS A 1 132 ? 0.745 4.759 28.289 1.00 84.94 132 HIS A C 1
ATOM 1013 O O . HIS A 1 132 ? 0.865 4.911 29.502 1.00 84.94 132 HIS A O 1
ATOM 1019 N N . ARG A 1 133 ? 0.168 5.689 27.519 1.00 83.00 133 ARG A N 1
ATOM 1020 C CA . ARG A 1 133 ? -0.494 6.863 28.100 1.00 83.00 133 ARG A CA 1
ATOM 1021 C C . ARG A 1 133 ? -1.684 6.428 28.952 1.00 83.00 133 ARG A C 1
ATOM 1023 O O . ARG A 1 133 ? -2.295 5.396 28.666 1.00 83.00 133 ARG A O 1
ATOM 1030 N N . ASP A 1 134 ? -2.057 7.261 29.916 1.00 79.69 134 ASP A N 1
ATOM 1031 C CA . ASP A 1 134 ? -3.297 7.080 30.664 1.00 79.69 134 ASP A CA 1
ATOM 1032 C C . ASP A 1 134 ? -4.479 7.157 29.695 1.00 79.69 134 ASP A C 1
ATOM 1034 O O . ASP A 1 134 ? -4.793 8.211 29.135 1.00 79.69 134 ASP A O 1
ATOM 1038 N N . ARG A 1 135 ? -5.088 6.000 29.429 1.00 82.19 135 ARG A N 1
ATOM 1039 C CA . ARG A 1 135 ? -6.227 5.888 28.518 1.00 82.19 135 ARG A CA 1
ATOM 1040 C C . ARG A 1 135 ? -7.503 6.222 29.258 1.00 82.19 135 ARG A C 1
ATOM 1042 O O . ARG A 1 135 ? -7.655 5.893 30.436 1.00 82.19 135 ARG A O 1
ATOM 1049 N N . ILE A 1 136 ? -8.452 6.810 28.540 1.00 80.69 136 ILE A N 1
ATOM 1050 C CA . ILE A 1 136 ? -9.785 7.027 29.089 1.00 80.69 136 ILE A CA 1
ATOM 1051 C C . ILE A 1 136 ? -10.395 5.651 29.393 1.00 80.69 136 ILE A C 1
ATOM 1053 O O . ILE A 1 136 ? -10.565 4.815 28.503 1.00 80.69 136 ILE A O 1
ATOM 1057 N N . SER A 1 137 ? -10.712 5.407 30.665 1.00 78.31 137 SER A N 1
ATOM 1058 C CA . SER A 1 137 ? -11.416 4.191 31.069 1.00 78.31 137 SER A CA 1
ATOM 1059 C C . SER A 1 137 ? -12.819 4.197 30.477 1.00 78.31 137 SER A C 1
ATOM 1061 O O . SER A 1 137 ? -13.554 5.163 30.668 1.00 78.31 137 SER A O 1
ATOM 1063 N N . LEU A 1 138 ? -13.225 3.094 29.841 1.00 76.50 138 LEU A N 1
ATOM 1064 C CA . LEU A 1 138 ? -14.585 2.921 29.314 1.00 76.50 138 LEU A CA 1
ATOM 1065 C C . LEU A 1 138 ? -15.673 3.139 30.380 1.00 76.50 138 LEU A C 1
ATOM 1067 O O . LEU A 1 138 ? -16.795 3.477 30.034 1.00 76.50 138 LEU A O 1
ATOM 1071 N N . LYS A 1 139 ? -15.347 2.983 31.672 1.00 82.00 139 LYS A N 1
ATOM 1072 C CA . LYS A 1 139 ? -16.276 3.234 32.788 1.00 82.00 139 LYS A CA 1
ATOM 1073 C C . LYS A 1 139 ? -16.565 4.718 33.038 1.00 82.00 139 LYS A C 1
ATOM 1075 O O . LYS A 1 139 ? -17.532 5.018 33.721 1.00 82.00 139 LYS A O 1
ATOM 1080 N N . ARG A 1 140 ? -15.700 5.619 32.564 1.00 83.25 140 ARG A N 1
ATOM 1081 C CA . ARG A 1 140 ? -15.782 7.083 32.754 1.00 83.25 140 ARG A CA 1
ATOM 1082 C C . ARG A 1 140 ? -15.920 7.809 31.414 1.00 83.25 140 ARG A C 1
ATOM 1084 O O . ARG A 1 140 ? -15.510 8.965 31.279 1.00 83.25 140 ARG A O 1
ATOM 1091 N N . ALA A 1 141 ? -16.378 7.084 30.397 1.00 87.81 141 ALA A N 1
ATOM 1092 C CA . ALA A 1 141 ? -16.400 7.555 29.030 1.00 87.81 141 ALA A CA 1
ATOM 1093 C C . ALA A 1 141 ? -17.766 7.345 28.399 1.00 87.81 141 ALA A C 1
ATOM 1095 O O . ALA A 1 141 ? -18.321 6.248 28.426 1.00 87.81 141 ALA A O 1
ATOM 1096 N N . THR A 1 142 ? -18.241 8.377 27.715 1.00 91.94 142 THR A N 1
ATOM 1097 C CA . THR A 1 142 ? -19.387 8.262 26.821 1.00 91.94 142 THR A CA 1
ATOM 1098 C C . THR A 1 142 ? -18.895 7.886 25.425 1.00 91.94 142 THR A C 1
ATOM 1100 O O . THR A 1 142 ? -17.958 8.487 24.894 1.00 91.94 142 THR A O 1
ATOM 1103 N N . VAL A 1 143 ? -19.514 6.877 24.810 1.00 92.44 143 VAL A N 1
ATOM 1104 C CA . VAL A 1 143 ? -19.207 6.494 23.426 1.00 92.44 143 VAL A CA 1
ATOM 1105 C C . VAL A 1 143 ? -19.927 7.451 22.482 1.00 92.44 143 VAL A C 1
ATOM 1107 O O . VAL A 1 143 ? -21.151 7.433 22.405 1.00 92.44 143 VAL A O 1
ATOM 1110 N N . LEU A 1 144 ? -19.165 8.261 21.747 1.00 92.69 144 LEU A N 1
ATOM 1111 C CA . LEU A 1 144 ? -19.704 9.216 20.779 1.00 92.69 144 LEU A CA 1
ATOM 1112 C C . LEU A 1 144 ? -20.094 8.535 19.468 1.00 92.69 144 LEU A C 1
ATOM 1114 O O . LEU A 1 144 ? -21.162 8.785 18.915 1.00 92.69 144 LEU A O 1
ATOM 1118 N N . ARG A 1 145 ? -19.206 7.682 18.944 1.00 93.25 145 ARG A N 1
ATOM 1119 C CA . ARG A 1 145 ? -19.375 7.062 17.624 1.00 93.25 145 ARG A CA 1
ATOM 1120 C C . ARG A 1 145 ? -18.721 5.693 17.567 1.00 93.25 145 ARG A C 1
ATOM 1122 O O . ARG A 1 145 ? -17.704 5.457 18.217 1.00 93.25 145 ARG A O 1
ATOM 1129 N N . ARG A 1 146 ? -19.281 4.811 16.741 1.00 94.44 146 ARG A N 1
ATOM 1130 C CA . ARG A 1 146 ? -18.704 3.510 16.392 1.00 94.44 146 ARG A CA 1
ATOM 1131 C C . ARG A 1 146 ? -18.609 3.377 14.884 1.00 94.44 146 ARG A C 1
ATOM 1133 O O . ARG A 1 146 ? -19.509 3.829 14.182 1.00 94.44 146 ARG A O 1
ATOM 1140 N N . LYS A 1 147 ? -17.537 2.745 14.413 1.00 94.38 147 LYS A N 1
ATOM 1141 C CA . LYS A 1 147 ? -17.354 2.402 13.002 1.00 94.38 147 LYS A CA 1
ATOM 1142 C C . LYS A 1 147 ? -16.702 1.052 12.819 1.00 94.38 147 LYS A C 1
ATOM 1144 O O . LYS A 1 147 ? -15.866 0.646 13.628 1.00 94.38 147 LYS A O 1
ATOM 1149 N N . THR A 1 148 ? -17.051 0.396 11.722 1.00 95.62 148 THR A N 1
ATOM 1150 C CA . THR A 1 148 ? -16.430 -0.861 11.317 1.00 95.62 148 THR A CA 1
ATOM 1151 C C . THR A 1 148 ? -15.174 -0.552 10.515 1.00 95.62 148 THR A C 1
ATOM 1153 O O . THR A 1 148 ? -15.228 0.110 9.483 1.00 95.62 148 THR A O 1
ATOM 1156 N N . ILE A 1 149 ? -14.024 -1.029 10.980 1.00 96.00 149 ILE A N 1
ATOM 1157 C CA . ILE A 1 149 ? -12.754 -0.917 10.266 1.00 96.00 149 ILE A CA 1
ATOM 1158 C C . ILE A 1 149 ? -12.341 -2.309 9.802 1.00 96.00 149 ILE A C 1
ATOM 1160 O O . ILE A 1 149 ? -12.225 -3.231 10.607 1.00 96.00 149 ILE A O 1
ATOM 1164 N N . VAL A 1 150 ? -12.082 -2.458 8.507 1.00 96.19 150 VAL A N 1
ATOM 1165 C CA . VAL A 1 150 ? -11.558 -3.690 7.918 1.00 96.19 150 VAL A CA 1
ATOM 1166 C C . VAL A 1 150 ? -10.141 -3.441 7.429 1.00 96.19 150 VAL A C 1
ATOM 1168 O O . VAL A 1 150 ? -9.922 -2.747 6.442 1.00 96.19 150 VAL A O 1
ATOM 1171 N N . PHE A 1 151 ? -9.155 -4.031 8.089 1.00 96.44 151 PHE A N 1
ATOM 1172 C CA . PHE A 1 151 ? -7.774 -4.003 7.633 1.00 96.44 151 PHE A CA 1
ATOM 1173 C C . PHE A 1 151 ? -7.477 -5.152 6.679 1.00 96.44 151 PHE A C 1
ATOM 1175 O O . PHE A 1 151 ? -7.750 -6.313 6.977 1.00 96.44 151 PHE A O 1
ATOM 1182 N N . ILE A 1 152 ? -6.836 -4.829 5.559 1.00 96.06 152 ILE A N 1
ATOM 1183 C CA . ILE A 1 152 ? -6.323 -5.802 4.599 1.00 96.06 152 ILE A CA 1
ATOM 1184 C C . ILE A 1 152 ? -4.810 -5.641 4.526 1.00 96.06 152 ILE A C 1
ATOM 1186 O O . ILE A 1 152 ? -4.291 -4.568 4.204 1.00 96.06 152 ILE A O 1
ATOM 1190 N N . ARG A 1 153 ? -4.064 -6.713 4.789 1.00 95.38 153 ARG A N 1
ATOM 1191 C CA . ARG A 1 153 ? -2.632 -6.707 4.479 1.00 95.38 153 ARG A CA 1
ATOM 1192 C C . ARG A 1 153 ? -2.451 -6.849 2.972 1.00 95.38 153 ARG A C 1
ATOM 1194 O O . ARG A 1 153 ? -3.051 -7.726 2.367 1.00 95.38 153 ARG A O 1
ATOM 1201 N N . HIS A 1 154 ? -1.571 -6.061 2.368 1.00 94.62 154 HIS A N 1
ATOM 1202 C CA . HIS A 1 154 ? -1.230 -6.243 0.954 1.00 94.62 154 HIS A CA 1
ATOM 1203 C C . HIS A 1 154 ? -0.725 -7.678 0.636 1.00 94.62 154 HIS A C 1
ATOM 1205 O O . HIS A 1 154 ? -0.194 -8.378 1.511 1.00 94.62 154 HIS A O 1
ATOM 1211 N N . GLY A 1 155 ? -0.845 -8.104 -0.625 1.00 94.81 155 GLY A N 1
ATOM 1212 C CA . GLY A 1 155 ? -0.345 -9.395 -1.119 1.00 94.81 155 GLY A CA 1
ATOM 1213 C C . GLY A 1 155 ? 1.183 -9.528 -1.077 1.00 94.81 155 GLY A C 1
ATOM 1214 O O . GLY A 1 155 ? 1.906 -8.564 -0.800 1.00 94.81 155 GLY A O 1
ATOM 1215 N N . GLU A 1 156 ? 1.709 -10.731 -1.322 1.00 94.25 156 GLU A N 1
ATOM 1216 C CA . GLU A 1 156 ? 3.158 -10.942 -1.411 1.00 94.25 156 GLU A CA 1
ATOM 1217 C C . GLU A 1 156 ? 3.772 -10.040 -2.492 1.00 94.25 156 GLU A C 1
ATOM 1219 O O . GLU A 1 156 ? 3.350 -10.050 -3.641 1.00 94.25 156 GLU A O 1
ATOM 1224 N N . SER A 1 157 ? 4.781 -9.251 -2.134 1.00 92.50 157 SER A N 1
ATOM 1225 C CA . SER A 1 157 ? 5.560 -8.495 -3.112 1.00 92.50 157 SER A CA 1
ATOM 1226 C C . SER A 1 157 ? 6.806 -9.249 -3.551 1.00 92.50 157 SER A C 1
ATOM 1228 O O . SER A 1 157 ? 7.244 -10.175 -2.869 1.00 92.50 157 SER A O 1
ATOM 1230 N N . ILE A 1 158 ? 7.429 -8.818 -4.648 1.00 90.88 158 ILE A N 1
ATOM 1231 C CA . ILE A 1 158 ? 8.721 -9.366 -5.096 1.00 90.88 158 ILE A CA 1
ATOM 1232 C C . ILE A 1 158 ? 9.801 -9.199 -4.016 1.00 90.88 158 ILE A C 1
ATOM 1234 O O . ILE A 1 158 ? 10.567 -10.124 -3.755 1.00 90.88 158 ILE A O 1
ATOM 1238 N N . TRP A 1 159 ? 9.802 -8.065 -3.309 1.00 89.56 159 TRP A N 1
ATOM 1239 C CA . TRP A 1 159 ? 10.659 -7.871 -2.138 1.00 89.56 159 TRP A CA 1
ATOM 1240 C C . TRP A 1 159 ? 10.386 -8.933 -1.065 1.00 89.56 159 TRP A C 1
ATOM 1242 O O . TRP A 1 159 ? 11.301 -9.612 -0.610 1.00 89.56 159 TRP A O 1
ATOM 1252 N N . ASN A 1 160 ? 9.117 -9.150 -0.703 1.00 88.12 160 ASN A N 1
ATOM 1253 C CA . ASN A 1 160 ? 8.754 -10.144 0.307 1.00 88.12 160 ASN A CA 1
ATOM 1254 C C . ASN A 1 160 ? 9.096 -11.576 -0.122 1.00 88.12 160 ASN A C 1
ATOM 1256 O O . ASN A 1 160 ? 9.505 -12.365 0.725 1.00 88.12 160 ASN A O 1
ATOM 1260 N N . LEU A 1 161 ? 8.964 -11.911 -1.407 1.00 88.12 161 LEU A N 1
ATOM 1261 C CA . LEU A 1 161 ? 9.337 -13.214 -1.965 1.00 88.12 161 LEU A CA 1
ATOM 1262 C C . LEU A 1 161 ? 10.806 -13.559 -1.663 1.00 88.12 161 LEU A C 1
ATOM 1264 O O . LEU A 1 161 ? 11.119 -14.707 -1.339 1.00 88.12 161 LEU A O 1
ATOM 1268 N N . CYS A 1 162 ? 11.696 -12.561 -1.691 1.00 87.06 162 CYS A N 1
ATOM 1269 C CA . CYS A 1 162 ? 13.108 -12.735 -1.348 1.00 87.06 162 CYS A CA 1
ATOM 1270 C C . CYS A 1 162 ? 13.309 -13.200 0.108 1.00 87.06 162 CYS A C 1
ATOM 1272 O O . CYS A 1 162 ? 14.193 -14.009 0.379 1.00 87.06 162 CYS A O 1
ATOM 1274 N N . PHE A 1 163 ? 12.464 -12.772 1.047 1.00 85.75 163 PHE A N 1
ATOM 1275 C CA . PHE A 1 163 ? 12.616 -13.106 2.471 1.00 85.75 163 PHE A CA 1
ATOM 1276 C C . PHE A 1 163 ? 11.716 -14.263 2.929 1.00 85.75 163 PHE A C 1
ATOM 1278 O O . PHE A 1 163 ? 12.103 -15.043 3.796 1.00 85.75 163 PHE A O 1
ATOM 1285 N N . ASN A 1 164 ? 10.534 -14.425 2.330 1.00 84.12 164 ASN A N 1
ATOM 1286 C CA . ASN A 1 164 ? 9.523 -15.392 2.769 1.00 84.12 164 ASN A CA 1
ATOM 1287 C C . ASN A 1 164 ? 9.906 -16.858 2.524 1.00 84.12 164 ASN A C 1
ATOM 1289 O O . ASN A 1 164 ? 9.305 -17.735 3.135 1.00 84.12 164 ASN A O 1
ATOM 1293 N N . ARG A 1 165 ? 10.874 -17.155 1.647 1.00 85.56 165 ARG A N 1
ATOM 1294 C CA . ARG A 1 165 ? 11.373 -18.533 1.454 1.00 85.56 165 ARG A CA 1
ATOM 1295 C C . ARG A 1 165 ? 12.525 -18.895 2.401 1.00 85.56 165 ARG A C 1
ATOM 1297 O O . ARG A 1 165 ? 13.191 -19.895 2.190 1.00 85.56 165 ARG A O 1
ATOM 1304 N N . GLY A 1 166 ? 12.754 -18.088 3.439 1.00 82.12 166 GLY A N 1
ATOM 1305 C CA . GLY A 1 166 ? 13.807 -18.290 4.430 1.00 82.12 166 GLY A CA 1
ATOM 1306 C C . GLY A 1 166 ? 15.103 -17.580 4.048 1.00 82.12 166 GLY A C 1
ATOM 1307 O O . GLY A 1 166 ? 15.544 -17.628 2.901 1.00 82.12 166 GLY A O 1
ATOM 1308 N N . VAL A 1 167 ? 15.709 -16.904 5.024 1.00 82.94 167 VAL A N 1
ATOM 1309 C CA . VAL A 1 167 ? 17.004 -16.213 4.866 1.00 82.94 167 VAL A CA 1
ATOM 1310 C C . VAL A 1 167 ? 18.198 -17.155 5.026 1.00 82.94 167 VAL A C 1
ATOM 1312 O O . VAL A 1 167 ? 19.288 -16.848 4.566 1.00 82.94 167 VAL A O 1
ATOM 1315 N N . LEU A 1 168 ? 17.982 -18.319 5.646 1.00 85.38 168 LEU A N 1
ATOM 1316 C CA . LEU A 1 168 ? 19.012 -19.335 5.892 1.00 85.38 168 LEU A CA 1
ATOM 1317 C C . LEU A 1 168 ? 19.127 -20.369 4.761 1.00 85.38 168 LEU A C 1
ATOM 1319 O O . LEU A 1 168 ? 19.942 -21.281 4.841 1.00 85.38 168 LEU A O 1
ATOM 1323 N N . THR A 1 169 ? 18.314 -20.259 3.707 1.00 88.44 169 THR A N 1
ATOM 1324 C CA . THR A 1 169 ? 18.426 -21.148 2.543 1.00 88.44 169 THR A CA 1
ATOM 1325 C C . THR A 1 169 ? 19.634 -20.761 1.685 1.00 88.44 169 THR A C 1
ATOM 1327 O O . THR A 1 169 ? 19.841 -19.560 1.484 1.00 88.44 169 THR A O 1
ATOM 1330 N N . PRO A 1 170 ? 20.350 -21.718 1.069 1.00 88.75 170 PRO A N 1
ATOM 1331 C CA . PRO A 1 170 ? 21.471 -21.421 0.167 1.00 88.75 170 PRO A CA 1
ATOM 1332 C C . PRO A 1 170 ? 21.057 -20.596 -1.064 1.00 88.75 170 PRO A C 1
ATOM 1334 O O . PRO A 1 170 ? 21.883 -19.926 -1.673 1.00 88.75 170 PRO A O 1
ATOM 1337 N N . GLU A 1 171 ? 19.769 -20.586 -1.410 1.00 89.88 171 GLU A N 1
ATOM 1338 C CA . GLU A 1 171 ? 19.215 -19.780 -2.502 1.00 89.88 171 GLU A CA 1
ATOM 1339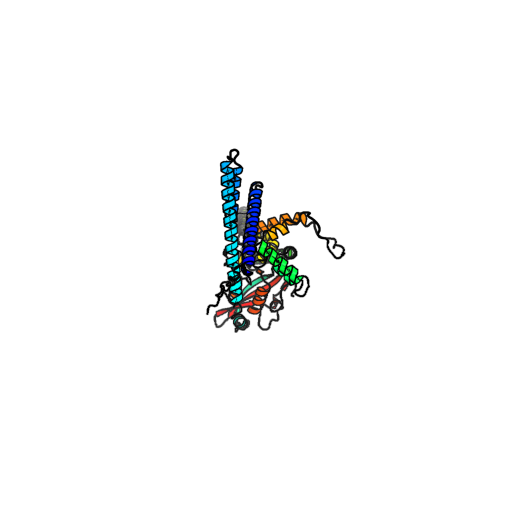 C C . GLU A 1 171 ? 19.067 -18.292 -2.153 1.00 89.88 171 GLU A C 1
ATOM 1341 O O . GLU A 1 171 ? 18.852 -17.473 -3.044 1.00 89.88 171 GLU A O 1
ATOM 1346 N N . PHE A 1 172 ? 19.124 -17.913 -0.871 1.00 91.31 172 PHE A N 1
ATOM 1347 C CA . PHE A 1 172 ? 18.867 -16.534 -0.449 1.00 91.31 172 PHE A CA 1
ATOM 1348 C C . PHE A 1 172 ? 19.856 -15.520 -1.057 1.00 91.31 172 PHE A C 1
ATOM 1350 O O . PHE A 1 172 ? 19.380 -14.537 -1.629 1.00 91.31 172 PHE A O 1
ATOM 1357 N N . PRO A 1 173 ? 21.189 -15.743 -1.035 1.00 91.88 173 PRO A N 1
ATOM 1358 C CA . PRO A 1 173 ? 22.140 -14.831 -1.671 1.00 91.88 173 PRO A CA 1
ATOM 1359 C C . PRO A 1 173 ? 21.895 -14.674 -3.173 1.00 91.88 173 PRO A C 1
ATOM 1361 O O . PRO A 1 173 ? 21.951 -13.560 -3.685 1.00 91.88 173 PRO A O 1
ATOM 1364 N N . LEU A 1 174 ? 21.556 -15.767 -3.868 1.00 91.44 174 LEU A N 1
ATOM 1365 C CA . LEU A 1 174 ? 21.228 -15.724 -5.292 1.00 91.44 174 LEU A CA 1
ATOM 1366 C C . LEU A 1 174 ? 19.957 -14.902 -5.543 1.00 91.44 174 LEU A C 1
ATOM 1368 O O . LEU A 1 174 ? 19.945 -14.044 -6.420 1.00 91.44 174 LEU A O 1
ATOM 1372 N N . ARG A 1 175 ? 18.900 -15.114 -4.749 1.00 91.50 175 ARG A N 1
ATOM 1373 C CA . ARG A 1 175 ? 17.651 -14.341 -4.846 1.00 91.50 175 ARG A CA 1
ATOM 1374 C C . ARG A 1 175 ? 17.884 -12.853 -4.588 1.00 91.50 175 ARG A C 1
ATOM 1376 O O . ARG A 1 175 ? 17.371 -12.026 -5.337 1.00 91.50 175 ARG A O 1
ATOM 1383 N N . LEU A 1 176 ? 18.687 -12.514 -3.580 1.00 91.38 176 LEU A N 1
ATOM 1384 C CA . LEU A 1 176 ? 19.045 -11.131 -3.274 1.00 91.38 176 LEU A CA 1
ATOM 1385 C C . LEU A 1 176 ? 19.888 -10.501 -4.393 1.00 91.38 176 LEU A C 1
ATOM 1387 O O . LEU A 1 176 ? 19.611 -9.377 -4.801 1.00 91.38 176 LEU A O 1
ATOM 1391 N N . PHE A 1 177 ? 20.871 -11.229 -4.927 1.00 90.19 177 PHE A N 1
ATOM 1392 C CA . PHE A 1 177 ? 21.685 -10.778 -6.055 1.00 90.19 177 PHE A CA 1
ATOM 1393 C C . PHE A 1 177 ? 20.833 -10.508 -7.299 1.00 90.19 177 PHE A C 1
ATOM 1395 O O . PHE A 1 177 ? 20.943 -9.441 -7.898 1.00 90.19 177 PHE A O 1
ATOM 1402 N N . LEU A 1 178 ? 19.935 -11.433 -7.652 1.00 89.94 178 LEU A N 1
ATOM 1403 C CA . LEU A 1 178 ? 19.008 -11.256 -8.769 1.00 89.94 178 LEU A CA 1
ATOM 1404 C C . LEU A 1 178 ? 18.086 -10.053 -8.549 1.00 89.94 178 LEU A C 1
ATOM 1406 O O . LEU A 1 178 ? 17.839 -9.303 -9.486 1.00 89.94 178 LEU A O 1
ATOM 1410 N N . LEU A 1 179 ? 17.625 -9.822 -7.318 1.00 89.69 179 LEU A N 1
ATOM 1411 C CA . LEU A 1 179 ? 16.802 -8.662 -6.985 1.00 89.69 179 LEU A CA 1
ATOM 1412 C C . LEU A 1 179 ? 17.562 -7.339 -7.173 1.00 89.69 179 LEU A C 1
ATOM 1414 O O . LEU A 1 179 ? 17.008 -6.389 -7.721 1.00 89.69 179 LEU A O 1
ATOM 1418 N N . VAL A 1 180 ? 18.835 -7.285 -6.768 1.00 89.62 180 VAL A N 1
ATOM 1419 C CA . VAL A 1 180 ? 19.713 -6.128 -7.006 1.00 89.62 180 VAL A CA 1
ATOM 1420 C C . VAL A 1 180 ? 19.968 -5.942 -8.500 1.00 89.62 180 VAL A C 1
ATOM 1422 O O . VAL A 1 180 ? 19.871 -4.822 -8.995 1.00 89.62 180 VAL A O 1
ATOM 1425 N N . LEU A 1 181 ? 20.228 -7.022 -9.241 1.00 87.56 181 LEU A N 1
ATOM 1426 C CA . LEU A 1 181 ? 20.396 -6.967 -10.692 1.00 87.56 181 LEU A CA 1
ATOM 1427 C C . LEU A 1 181 ? 19.128 -6.443 -11.383 1.00 87.56 181 LEU A C 1
ATOM 1429 O O . LEU A 1 181 ? 19.218 -5.574 -12.246 1.00 87.56 181 LEU A O 1
ATOM 1433 N N . CYS A 1 182 ? 17.943 -6.899 -10.967 1.00 87.81 182 CYS A N 1
ATOM 1434 C CA . CYS A 1 182 ? 16.670 -6.362 -11.443 1.00 87.81 182 CYS A CA 1
ATOM 1435 C C . CYS A 1 182 ? 16.535 -4.866 -11.136 1.00 87.81 182 CYS A C 1
ATOM 1437 O O . CYS A 1 182 ? 16.133 -4.105 -12.012 1.00 87.81 182 CYS A O 1
ATOM 1439 N N . GLU A 1 183 ? 16.899 -4.417 -9.933 1.00 88.81 183 GLU A N 1
ATOM 1440 C CA . GLU A 1 183 ? 16.862 -2.992 -9.591 1.00 88.81 183 GLU A CA 1
ATOM 1441 C C . GLU A 1 183 ? 17.818 -2.157 -10.459 1.00 88.81 183 GLU A C 1
ATOM 1443 O O . GLU A 1 183 ? 17.453 -1.055 -10.871 1.00 88.81 183 GLU A O 1
ATOM 1448 N N . LEU A 1 184 ? 19.007 -2.687 -10.775 1.00 85.38 184 LEU A N 1
ATOM 1449 C CA . LEU A 1 184 ? 19.979 -2.052 -11.673 1.00 85.38 184 LEU A CA 1
ATOM 1450 C C . LEU A 1 184 ? 19.445 -1.936 -13.105 1.00 85.38 184 LEU A C 1
ATOM 1452 O O . LEU A 1 184 ? 19.630 -0.905 -13.748 1.00 85.38 184 LEU A O 1
ATOM 1456 N N . LEU A 1 185 ? 18.739 -2.953 -13.599 1.00 83.81 185 LEU A N 1
ATOM 1457 C CA . LEU A 1 185 ? 18.066 -2.887 -14.900 1.00 83.81 185 LEU A CA 1
ATOM 1458 C C . LEU A 1 185 ? 16.903 -1.883 -14.892 1.00 83.81 185 LEU A C 1
ATOM 1460 O O . LEU A 1 185 ? 16.624 -1.249 -15.906 1.00 83.81 185 LEU A O 1
ATOM 1464 N N . LEU A 1 186 ? 16.265 -1.686 -13.737 1.00 84.69 186 LEU A N 1
ATOM 1465 C CA . LEU A 1 186 ? 15.215 -0.689 -13.518 1.00 84.69 186 LEU A CA 1
ATOM 1466 C C . LEU A 1 186 ? 15.762 0.685 -13.099 1.00 84.69 186 LEU A C 1
ATOM 1468 O O . LEU A 1 186 ? 14.990 1.547 -12.684 1.00 84.69 186 LEU A O 1
ATOM 1472 N N . LEU A 1 187 ? 17.073 0.928 -13.155 1.00 84.31 187 LEU A N 1
ATOM 1473 C CA . LEU A 1 187 ? 17.680 2.182 -12.684 1.00 84.31 187 LEU A CA 1
ATOM 1474 C C . LEU A 1 187 ? 17.129 3.421 -13.414 1.00 84.31 187 LEU A C 1
ATOM 1476 O O . LEU A 1 187 ? 16.978 4.493 -12.833 1.00 84.31 187 LEU A O 1
ATOM 1480 N N . TRP A 1 188 ? 16.804 3.232 -14.685 1.00 84.31 188 TRP A N 1
ATOM 1481 C CA . TRP A 1 188 ? 16.331 4.236 -15.639 1.00 84.31 188 TRP A CA 1
ATOM 1482 C C . TRP A 1 188 ? 14.808 4.316 -15.736 1.00 84.31 188 TRP A C 1
ATOM 1484 O O . TRP A 1 188 ? 14.242 5.165 -16.431 1.00 84.31 188 TRP A O 1
ATOM 1494 N N . GLU A 1 189 ? 14.148 3.406 -15.034 1.00 81.19 189 GLU A N 1
ATOM 1495 C CA . GLU A 1 189 ? 12.713 3.246 -15.005 1.00 81.19 189 GLU A CA 1
ATOM 1496 C C . GLU A 1 189 ? 12.156 3.877 -13.732 1.00 81.19 189 GLU A C 1
ATOM 1498 O O . GLU A 1 189 ? 12.752 3.784 -12.658 1.00 81.19 189 GLU A O 1
ATOM 1503 N N . PHE A 1 190 ? 10.972 4.490 -13.817 1.00 77.75 190 PHE A N 1
ATOM 1504 C CA . PHE A 1 190 ? 10.239 4.938 -12.625 1.00 77.75 190 PHE A CA 1
ATOM 1505 C C . PHE A 1 190 ? 9.524 3.757 -11.938 1.00 77.75 190 PHE A C 1
ATOM 1507 O O . PHE A 1 190 ? 8.338 3.793 -11.604 1.00 77.75 190 PHE A O 1
ATOM 1514 N N . ASP A 1 191 ? 10.262 2.662 -11.785 1.00 83.56 191 ASP A N 1
ATOM 1515 C CA . ASP A 1 191 ? 9.845 1.412 -11.175 1.00 83.56 191 ASP A CA 1
ATOM 1516 C C . ASP A 1 191 ? 10.958 0.910 -10.250 1.00 83.56 191 ASP A C 1
ATOM 1518 O O . ASP A 1 191 ? 12.137 1.217 -10.443 1.00 83.56 191 ASP A O 1
ATOM 1522 N N . SER A 1 192 ? 10.598 0.173 -9.207 1.00 86.81 192 SER A N 1
ATOM 1523 C CA . SER A 1 192 ? 11.566 -0.341 -8.240 1.00 86.81 192 SER A CA 1
ATOM 1524 C C . SER A 1 192 ? 11.050 -1.622 -7.617 1.00 86.81 192 SER A C 1
ATOM 1526 O O . SER A 1 192 ? 9.940 -1.671 -7.092 1.00 86.81 192 SER A O 1
ATOM 1528 N N . VAL A 1 193 ? 11.883 -2.658 -7.637 1.00 88.88 193 VAL A N 1
ATOM 1529 C CA . VAL A 1 193 ? 11.628 -3.908 -6.918 1.00 88.88 193 VAL A CA 1
ATOM 1530 C C . VAL A 1 193 ? 12.051 -3.815 -5.451 1.00 88.88 193 VAL A C 1
ATOM 1532 O O . VAL A 1 193 ? 11.628 -4.654 -4.656 1.00 88.88 193 VAL A O 1
ATOM 1535 N N . LEU A 1 194 ? 12.833 -2.792 -5.083 1.00 87.19 194 LEU A N 1
ATOM 1536 C CA . LEU A 1 194 ? 13.308 -2.549 -3.717 1.00 87.19 194 LEU A CA 1
ATOM 1537 C C . LEU A 1 194 ? 12.443 -1.542 -2.946 1.00 87.19 194 LEU A C 1
ATOM 1539 O O . LEU A 1 194 ? 11.888 -1.875 -1.900 1.00 87.19 194 LEU A O 1
ATOM 1543 N N . LEU A 1 195 ? 12.325 -0.310 -3.449 1.00 82.81 195 LEU A N 1
ATOM 1544 C CA . LEU A 1 195 ? 11.697 0.808 -2.733 1.00 82.81 195 LEU A CA 1
ATOM 1545 C C . LEU A 1 195 ? 10.172 0.678 -2.706 1.00 82.81 195 LEU A C 1
ATOM 1547 O O . LEU A 1 195 ? 9.543 0.797 -1.654 1.00 82.81 195 LEU A O 1
ATOM 1551 N N . ASP A 1 196 ? 9.586 0.375 -3.864 1.00 85.94 196 ASP A N 1
ATOM 1552 C CA . ASP A 1 196 ? 8.139 0.317 -4.064 1.00 85.94 196 ASP A CA 1
ATOM 1553 C C . ASP A 1 196 ? 7.738 -0.949 -4.828 1.00 85.94 196 ASP A C 1
ATOM 1555 O O . ASP A 1 196 ? 7.095 -0.919 -5.876 1.00 85.94 196 ASP A O 1
ATOM 1559 N N . SER A 1 197 ? 8.173 -2.079 -4.263 1.00 89.25 197 SER A N 1
ATOM 1560 C CA . SER A 1 197 ? 8.113 -3.395 -4.891 1.00 89.25 197 SER A CA 1
ATOM 1561 C C . SER A 1 197 ? 6.695 -3.762 -5.366 1.00 89.25 197 SER A C 1
ATOM 1563 O O . SER A 1 197 ? 5.774 -3.725 -4.530 1.00 89.25 197 SER A O 1
ATOM 1565 N N . PRO A 1 198 ? 6.521 -4.207 -6.623 1.00 90.25 198 PRO A N 1
ATOM 1566 C CA . PRO A 1 198 ? 5.252 -4.740 -7.112 1.00 90.25 198 PRO A CA 1
ATOM 1567 C C . PRO A 1 198 ? 4.857 -6.050 -6.422 1.00 90.25 198 PRO A C 1
ATOM 1569 O O . PRO A 1 198 ? 5.674 -6.691 -5.746 1.00 90.25 198 PRO A O 1
ATOM 1572 N N . LEU A 1 199 ? 3.605 -6.468 -6.614 1.00 91.56 199 LEU A N 1
ATOM 1573 C CA . LEU A 1 199 ? 3.147 -7.809 -6.257 1.00 91.56 199 LEU A CA 1
ATOM 1574 C C . LEU A 1 199 ? 3.923 -8.889 -7.031 1.00 91.56 199 LEU A C 1
ATOM 1576 O O . LEU A 1 199 ? 4.263 -8.718 -8.201 1.00 91.56 199 LEU A O 1
ATOM 1580 N N . SER A 1 200 ? 4.211 -10.011 -6.367 1.00 91.25 200 SER A N 1
ATOM 1581 C CA . SER A 1 200 ? 4.655 -11.238 -7.036 1.00 91.25 200 SER A CA 1
ATOM 1582 C C . SER A 1 200 ? 3.457 -11.938 -7.688 1.00 91.25 200 SER A C 1
ATOM 1584 O O . SER A 1 200 ? 2.311 -11.615 -7.378 1.00 91.25 200 SER A O 1
ATOM 1586 N N . SER A 1 201 ? 3.688 -12.949 -8.531 1.00 89.31 201 SER A N 1
ATOM 1587 C CA . SER A 1 201 ? 2.594 -13.762 -9.090 1.00 89.31 201 SER A CA 1
ATOM 1588 C C . SER A 1 201 ? 1.714 -14.374 -7.992 1.00 89.31 201 SER A C 1
ATOM 1590 O O . SER A 1 201 ? 0.491 -14.290 -8.062 1.00 89.31 201 SER A O 1
ATOM 1592 N N . LEU A 1 202 ? 2.329 -14.876 -6.913 1.00 91.06 202 LEU A N 1
ATOM 1593 C CA . LEU A 1 202 ? 1.597 -15.359 -5.738 1.00 91.06 202 LEU A CA 1
ATOM 1594 C C . LEU A 1 202 ? 0.827 -14.226 -5.041 1.00 91.06 202 LEU A C 1
ATOM 1596 O O . LEU A 1 202 ? -0.284 -14.433 -4.567 1.00 91.06 202 LEU A O 1
ATOM 1600 N N . GLY A 1 203 ? 1.396 -13.021 -4.971 1.00 93.19 203 GLY A N 1
ATOM 1601 C CA . GLY A 1 203 ? 0.709 -11.848 -4.432 1.00 93.19 203 GLY A CA 1
ATOM 1602 C C . GLY A 1 203 ? -0.521 -11.434 -5.235 1.00 93.19 203 GLY A C 1
ATOM 1603 O O . GLY A 1 203 ? -1.518 -11.031 -4.641 1.00 93.19 203 GLY A O 1
ATOM 1604 N N . ILE A 1 204 ? -0.470 -11.566 -6.563 1.00 89.81 204 ILE A N 1
ATOM 1605 C CA . ILE A 1 204 ? -1.614 -11.337 -7.455 1.00 89.81 204 ILE A CA 1
ATOM 1606 C C . ILE A 1 204 ? -2.707 -12.375 -7.174 1.00 89.81 204 ILE A C 1
ATOM 1608 O O . ILE A 1 204 ? -3.857 -11.999 -6.959 1.00 89.81 204 ILE A O 1
ATOM 1612 N N . GLU A 1 205 ? -2.358 -13.662 -7.097 1.00 90.62 205 GLU A N 1
ATOM 1613 C CA . GLU A 1 205 ? -3.306 -14.731 -6.744 1.00 90.62 205 GLU A CA 1
ATOM 1614 C C . GLU A 1 205 ? -3.943 -14.501 -5.364 1.00 90.62 205 GLU A C 1
ATOM 1616 O O . GLU A 1 205 ? -5.160 -14.601 -5.209 1.00 90.62 205 GLU A O 1
ATOM 1621 N N . GLN A 1 206 ? -3.138 -14.110 -4.371 1.00 94.19 206 GLN A N 1
ATOM 1622 C CA . GLN A 1 206 ? -3.612 -13.746 -3.034 1.00 94.19 206 GLN A CA 1
ATOM 1623 C C . GLN A 1 206 ? -4.598 -12.571 -3.086 1.00 94.19 206 GLN A C 1
ATOM 1625 O O . GLN A 1 206 ? -5.667 -12.646 -2.480 1.00 94.19 206 GLN A O 1
ATOM 1630 N N . ALA A 1 207 ? -4.290 -11.514 -3.842 1.00 92.75 207 ALA A N 1
ATOM 1631 C CA . ALA A 1 207 ? -5.177 -10.362 -3.992 1.00 92.75 207 ALA A CA 1
ATOM 1632 C C . ALA A 1 207 ? -6.498 -10.732 -4.686 1.00 92.75 207 ALA A C 1
ATOM 1634 O O . ALA A 1 207 ? -7.562 -10.248 -4.305 1.00 92.75 207 ALA A O 1
ATOM 1635 N N . LEU A 1 208 ? -6.456 -11.638 -5.664 1.00 89.75 208 LEU A N 1
ATOM 1636 C CA . LEU A 1 208 ? -7.659 -12.151 -6.317 1.00 89.75 208 LEU A CA 1
ATOM 1637 C C . LEU A 1 208 ? -8.498 -13.040 -5.388 1.00 89.75 208 LEU A C 1
ATOM 1639 O O . LEU A 1 208 ? -9.726 -13.008 -5.466 1.00 89.75 208 LEU A O 1
ATOM 1643 N N . SER A 1 209 ? -7.867 -13.792 -4.482 1.00 92.19 209 SER A N 1
ATOM 1644 C CA . SER A 1 209 ? -8.572 -14.700 -3.567 1.00 92.19 209 SER A CA 1
ATOM 1645 C C . SER A 1 209 ? -9.507 -13.983 -2.583 1.00 92.19 209 SER A C 1
ATOM 1647 O O . SER A 1 209 ? -10.531 -14.537 -2.187 1.00 92.19 209 SER A O 1
ATOM 1649 N N . ILE A 1 210 ? -9.221 -12.721 -2.242 1.00 94.31 210 ILE A N 1
ATOM 1650 C CA . ILE A 1 210 ? -10.022 -11.935 -1.289 1.00 94.31 210 ILE A CA 1
ATOM 1651 C C . ILE A 1 210 ? -11.180 -11.158 -1.933 1.00 94.31 210 ILE A C 1
ATOM 1653 O O . ILE A 1 210 ? -11.928 -10.481 -1.226 1.00 94.31 210 ILE A O 1
ATOM 1657 N N . ARG A 1 211 ? -11.388 -11.275 -3.255 1.00 90.69 211 ARG A N 1
ATOM 1658 C CA . ARG A 1 211 ? -12.488 -10.593 -3.970 1.00 90.69 211 ARG A CA 1
ATOM 1659 C C . ARG A 1 211 ? -13.859 -10.930 -3.397 1.00 90.69 211 ARG A C 1
ATOM 1661 O O . ARG A 1 211 ? -14.682 -10.042 -3.203 1.00 90.69 211 ARG A O 1
ATOM 1668 N N . GLN A 1 212 ? -14.099 -12.211 -3.122 1.00 88.50 212 GLN A N 1
ATOM 1669 C CA . GLN A 1 212 ? -15.373 -12.674 -2.568 1.00 88.50 212 GLN A CA 1
ATOM 1670 C C . GLN A 1 212 ? -15.588 -12.152 -1.146 1.00 88.50 212 GLN A C 1
ATOM 1672 O O . GLN A 1 212 ? -16.699 -11.763 -0.804 1.00 88.50 212 GLN A O 1
ATOM 1677 N N . VAL A 1 213 ? -14.520 -12.068 -0.347 1.00 92.56 213 VAL A N 1
ATOM 1678 C CA . VAL A 1 213 ? -14.580 -11.524 1.016 1.00 92.56 213 VAL A CA 1
ATOM 1679 C C . VAL A 1 213 ? -14.974 -10.048 0.975 1.00 92.56 213 VAL A C 1
ATOM 1681 O O . VAL A 1 213 ? -15.923 -9.656 1.647 1.00 92.56 213 VAL A O 1
ATOM 1684 N N . ILE A 1 214 ? -14.328 -9.239 0.129 1.00 90.44 214 ILE A N 1
ATOM 1685 C CA . ILE A 1 214 ? -14.701 -7.825 -0.039 1.00 90.44 214 ILE A CA 1
ATOM 1686 C C . ILE A 1 214 ? -16.133 -7.700 -0.555 1.00 90.44 214 ILE A C 1
ATOM 1688 O O . ILE A 1 214 ? -16.906 -6.932 0.003 1.00 90.44 214 ILE A O 1
ATOM 1692 N N . ALA A 1 215 ? -16.521 -8.484 -1.563 1.00 87.31 215 ALA A N 1
ATOM 1693 C CA . ALA A 1 215 ? -17.894 -8.474 -2.060 1.00 87.31 215 ALA A CA 1
ATOM 1694 C C . ALA A 1 215 ? -18.911 -8.797 -0.952 1.00 87.31 215 ALA A C 1
ATOM 1696 O O . ALA A 1 215 ? -19.942 -8.137 -0.877 1.00 87.31 215 ALA A O 1
ATOM 1697 N N . SER A 1 216 ? -18.603 -9.752 -0.069 1.00 88.56 216 SER A N 1
ATOM 1698 C CA . SER A 1 216 ? -19.485 -10.124 1.041 1.00 88.56 216 SER A CA 1
ATOM 1699 C C . SER A 1 216 ? -19.632 -9.013 2.085 1.00 88.56 216 SER A C 1
ATOM 1701 O O . SER A 1 216 ? -20.748 -8.754 2.520 1.00 88.56 216 SER A O 1
ATOM 1703 N N . ILE A 1 217 ? -18.547 -8.298 2.411 1.00 89.06 217 ILE A N 1
ATOM 1704 C CA . ILE A 1 217 ? -18.570 -7.140 3.325 1.00 89.06 217 ILE A CA 1
ATOM 1705 C C . ILE A 1 217 ? -19.449 -6.027 2.742 1.00 89.06 217 ILE A C 1
ATOM 1707 O O . ILE A 1 217 ? -20.288 -5.443 3.420 1.00 89.06 217 ILE A O 1
ATOM 1711 N N . LEU A 1 218 ? -19.297 -5.760 1.447 1.00 83.88 218 LEU A N 1
ATOM 1712 C CA . LEU A 1 218 ? -20.084 -4.735 0.766 1.00 83.88 218 LEU A CA 1
ATOM 1713 C C . LEU A 1 218 ? -21.572 -5.103 0.691 1.00 83.88 218 LEU A C 1
ATOM 1715 O O . LEU A 1 218 ? -22.436 -4.234 0.790 1.00 83.88 218 LEU A O 1
ATOM 1719 N N . GLN A 1 219 ? -21.876 -6.392 0.521 1.00 82.25 219 GLN A N 1
ATOM 1720 C CA . GLN A 1 219 ? -23.247 -6.896 0.518 1.00 82.25 219 GLN A CA 1
ATOM 1721 C C . GLN A 1 219 ? -23.881 -6.824 1.909 1.00 82.25 219 GLN A C 1
ATOM 1723 O O . GLN A 1 219 ? -25.021 -6.370 2.012 1.00 82.25 219 GLN A O 1
ATOM 1728 N N . SER A 1 220 ? -23.162 -7.205 2.972 1.00 81.75 220 SER A N 1
ATOM 1729 C CA . SER A 1 220 ? -23.685 -7.122 4.342 1.00 81.75 220 SER A CA 1
ATOM 1730 C C . SER A 1 220 ? -24.040 -5.691 4.732 1.00 81.75 220 SER A C 1
ATOM 1732 O O . SER A 1 220 ? -25.095 -5.466 5.319 1.00 81.75 220 SER A O 1
ATOM 1734 N N . ASP A 1 221 ? -23.223 -4.720 4.324 1.00 74.69 221 ASP A N 1
ATOM 1735 C CA . ASP A 1 221 ? -23.484 -3.308 4.609 1.00 74.69 221 ASP A CA 1
ATOM 1736 C C . ASP A 1 221 ? -24.691 -2.784 3.824 1.00 74.69 221 ASP A C 1
ATOM 1738 O O . ASP A 1 221 ? -25.498 -2.022 4.356 1.00 74.69 221 ASP A O 1
ATOM 1742 N N . SER A 1 222 ? -24.866 -3.230 2.574 1.00 70.88 222 SER A N 1
ATOM 1743 C CA . SER A 1 222 ? -26.050 -2.879 1.781 1.00 70.88 222 SER A CA 1
ATOM 1744 C C . SER A 1 222 ? -27.345 -3.458 2.363 1.00 70.88 222 SER A C 1
ATOM 1746 O O . SER A 1 222 ? -28.371 -2.778 2.368 1.00 70.88 222 SER A O 1
ATOM 1748 N N . ALA A 1 223 ? -27.299 -4.677 2.909 1.00 71.25 223 ALA A N 1
ATOM 1749 C CA . ALA A 1 223 ? -28.450 -5.318 3.539 1.00 71.25 223 ALA A CA 1
ATOM 1750 C C . ALA A 1 223 ? -28.827 -4.628 4.860 1.00 71.25 223 ALA A C 1
ATOM 1752 O O . ALA A 1 223 ? -29.989 -4.273 5.051 1.00 71.25 223 ALA A O 1
ATOM 1753 N N . ALA A 1 224 ? -27.841 -4.348 5.719 1.00 71.38 224 ALA A N 1
ATOM 1754 C CA . ALA A 1 224 ? -28.054 -3.598 6.958 1.00 71.38 224 ALA A CA 1
ATOM 1755 C C . ALA A 1 224 ? -28.609 -2.186 6.686 1.00 71.38 224 ALA A C 1
ATOM 1757 O O . ALA A 1 224 ? -29.434 -1.671 7.443 1.00 71.38 224 ALA A O 1
ATOM 1758 N N . ALA A 1 225 ? -28.199 -1.560 5.578 1.00 65.44 225 ALA A N 1
ATOM 1759 C CA . ALA A 1 225 ? -28.734 -0.272 5.153 1.00 65.44 225 ALA A CA 1
ATOM 1760 C C . ALA A 1 225 ? -30.202 -0.340 4.727 1.00 65.44 225 ALA A C 1
ATOM 1762 O O . ALA A 1 225 ? -30.988 0.526 5.113 1.00 65.44 225 ALA A O 1
ATOM 1763 N N . ALA A 1 226 ? -30.565 -1.358 3.945 1.00 69.06 226 ALA A N 1
ATOM 1764 C CA . ALA A 1 226 ? -31.936 -1.570 3.503 1.00 69.06 226 ALA A CA 1
ATOM 1765 C C . ALA A 1 226 ? -32.875 -1.832 4.691 1.00 69.06 226 ALA A C 1
ATOM 1767 O O . ALA A 1 226 ? -33.963 -1.265 4.745 1.00 69.06 226 ALA A O 1
ATOM 1768 N N . GLU A 1 227 ? -32.429 -2.621 5.672 1.00 72.94 227 GLU A N 1
ATOM 1769 C CA . GLU A 1 227 ? -33.187 -2.903 6.894 1.00 72.94 227 GLU A CA 1
ATOM 1770 C C . GLU A 1 227 ? -33.390 -1.643 7.750 1.00 72.94 227 GLU A C 1
ATOM 1772 O O . GLU A 1 227 ? -34.516 -1.334 8.142 1.00 72.94 227 GLU A O 1
ATOM 1777 N N . ALA A 1 228 ? -32.334 -0.852 7.970 1.00 69.50 228 ALA A N 1
ATOM 1778 C CA . ALA A 1 228 ? -32.434 0.405 8.712 1.00 69.50 228 ALA A CA 1
ATOM 1779 C C . ALA A 1 228 ? -33.359 1.426 8.021 1.00 69.50 228 ALA A C 1
ATOM 1781 O O . ALA A 1 228 ? -34.131 2.115 8.689 1.00 69.50 228 ALA A O 1
ATOM 1782 N N . ALA A 1 229 ? -33.314 1.510 6.687 1.00 70.94 229 ALA A N 1
ATOM 1783 C CA . ALA A 1 229 ? -34.207 2.372 5.914 1.00 70.94 229 ALA A CA 1
ATOM 1784 C C . ALA A 1 229 ? -35.669 1.900 5.990 1.00 70.94 229 ALA A C 1
ATOM 1786 O O . ALA A 1 229 ? -36.570 2.721 6.153 1.00 70.94 229 ALA A O 1
ATOM 1787 N N . ALA A 1 230 ? -35.912 0.587 5.925 1.00 72.50 230 ALA A N 1
ATOM 1788 C CA . ALA A 1 230 ? -37.247 0.017 6.089 1.00 72.50 230 ALA A CA 1
ATOM 1789 C C . ALA A 1 230 ? -37.824 0.310 7.485 1.00 72.50 230 ALA A C 1
ATOM 1791 O O . ALA A 1 230 ? -38.981 0.713 7.593 1.00 72.50 230 ALA A O 1
ATOM 1792 N N . ALA A 1 231 ? -37.010 0.189 8.539 1.00 71.62 231 ALA A N 1
ATOM 1793 C CA . ALA A 1 231 ? -37.411 0.519 9.905 1.00 71.62 231 ALA A CA 1
ATOM 1794 C C . ALA A 1 231 ? -37.726 2.017 10.082 1.00 71.62 231 ALA A C 1
ATOM 1796 O O . ALA A 1 231 ? -38.733 2.362 10.699 1.00 71.62 231 ALA A O 1
ATOM 1797 N N . ALA A 1 232 ? -36.914 2.910 9.504 1.00 72.38 232 ALA A N 1
ATOM 1798 C CA . ALA A 1 232 ? -37.161 4.354 9.547 1.00 72.38 232 ALA A CA 1
ATOM 1799 C C . ALA A 1 232 ? -38.457 4.745 8.815 1.00 72.38 232 ALA A C 1
ATOM 1801 O O . ALA A 1 232 ? -39.235 5.552 9.321 1.00 72.38 232 ALA A O 1
ATOM 1802 N N . ASN A 1 233 ? -38.726 4.128 7.662 1.00 75.06 233 ASN A N 1
ATOM 1803 C CA . ASN A 1 233 ? -39.969 4.343 6.921 1.00 75.06 233 ASN A CA 1
ATOM 1804 C C . ASN A 1 233 ? -41.193 3.816 7.685 1.00 75.06 233 ASN A C 1
ATOM 1806 O O . ASN A 1 233 ? -42.235 4.466 7.683 1.00 75.06 233 ASN A O 1
ATOM 1810 N N . ALA A 1 234 ? -41.071 2.676 8.375 1.00 72.69 234 ALA A N 1
ATOM 1811 C CA . ALA A 1 234 ? -42.135 2.146 9.226 1.00 72.69 234 ALA A CA 1
ATOM 1812 C C . ALA A 1 234 ? -42.430 3.063 10.428 1.00 72.69 234 ALA A C 1
ATOM 1814 O O . ALA A 1 234 ? -43.594 3.275 10.761 1.00 72.69 234 ALA A O 1
ATOM 1815 N N . ALA A 1 235 ? -41.398 3.653 11.040 1.00 70.94 235 ALA A N 1
ATOM 1816 C CA . ALA A 1 235 ? -41.559 4.621 12.126 1.00 70.94 235 ALA A CA 1
ATOM 1817 C C . ALA A 1 235 ? -42.222 5.926 11.648 1.00 70.94 235 ALA A C 1
ATOM 1819 O O . ALA A 1 235 ? -43.150 6.411 12.287 1.00 70.94 235 ALA A O 1
ATOM 1820 N N . ALA A 1 236 ? -41.820 6.452 10.485 1.00 72.25 236 ALA A N 1
ATOM 1821 C CA . ALA A 1 236 ? -42.449 7.635 9.896 1.00 72.25 236 ALA A CA 1
ATOM 1822 C C . ALA A 1 236 ? -43.925 7.393 9.514 1.00 72.25 236 ALA A C 1
ATOM 1824 O O . ALA A 1 236 ? -44.763 8.280 9.668 1.00 72.25 236 ALA A O 1
ATOM 1825 N N . ALA A 1 237 ? -44.263 6.182 9.057 1.00 70.50 237 ALA A N 1
ATOM 1826 C CA . ALA A 1 237 ? -45.645 5.801 8.768 1.00 70.50 237 ALA A CA 1
ATOM 1827 C C . ALA A 1 237 ? -46.515 5.705 10.038 1.00 70.50 237 ALA A C 1
ATOM 1829 O O . ALA A 1 237 ? -47.704 6.014 9.980 1.00 70.50 237 ALA A O 1
ATOM 1830 N N . ALA A 1 238 ? -45.934 5.327 11.182 1.00 65.44 238 ALA A N 1
ATOM 1831 C CA . ALA A 1 238 ? -46.643 5.259 12.460 1.00 65.44 238 ALA A CA 1
ATOM 1832 C C . ALA A 1 238 ? -46.999 6.650 13.027 1.00 65.44 238 ALA A C 1
ATOM 1834 O O . ALA A 1 238 ? -48.075 6.808 13.595 1.00 65.44 238 ALA A O 1
ATOM 1835 N N . ASP A 1 239 ? -46.164 7.669 12.797 1.00 58.69 239 ASP A N 1
ATOM 1836 C CA . ASP A 1 239 ? -46.406 9.053 13.249 1.00 58.69 239 ASP A CA 1
ATOM 1837 C C . ASP A 1 239 ? -47.407 9.837 12.373 1.00 58.69 239 ASP A C 1
ATOM 1839 O O . ASP A 1 239 ? -47.785 10.961 12.707 1.00 58.69 239 ASP A O 1
ATOM 1843 N N . THR A 1 240 ? -47.861 9.271 11.247 1.00 55.78 240 THR A N 1
ATOM 1844 C CA . THR A 1 240 ? -48.736 9.979 10.289 1.00 55.78 240 THR A CA 1
ATOM 1845 C C . THR A 1 240 ? -50.236 9.710 10.505 1.00 55.78 240 THR A C 1
ATOM 1847 O O . THR A 1 240 ? -51.067 10.293 9.812 1.00 55.78 240 THR A O 1
ATOM 1850 N N . TYR A 1 241 ? -50.624 8.897 11.495 1.00 51.62 241 TYR A N 1
ATOM 1851 C CA . TYR A 1 241 ? -52.029 8.765 11.901 1.00 51.62 241 TYR A CA 1
ATOM 1852 C C . TYR A 1 241 ? -52.323 9.657 13.114 1.00 51.62 241 TYR A C 1
ATOM 1854 O O . TYR A 1 241 ? -52.031 9.259 14.241 1.00 51.62 241 TYR A O 1
ATOM 1862 N N . PRO A 1 242 ? -52.933 10.845 12.943 1.00 47.09 242 PRO A N 1
ATOM 1863 C CA . PRO A 1 242 ? -53.549 11.513 14.073 1.00 47.09 242 PRO A CA 1
ATOM 1864 C C . PRO A 1 242 ? -54.725 10.648 14.536 1.00 47.09 242 PRO A C 1
ATOM 1866 O O . PRO A 1 242 ? -55.665 10.411 13.771 1.00 47.09 242 PRO A O 1
ATOM 1869 N N . GLU A 1 243 ? -54.673 10.178 15.784 1.00 47.78 243 GLU A N 1
ATOM 1870 C CA . GLU A 1 243 ? -55.843 9.667 16.496 1.00 47.78 243 GLU A CA 1
ATOM 1871 C C . GLU A 1 243 ? -56.927 10.749 16.454 1.00 47.78 243 GLU A C 1
ATOM 1873 O O . GLU A 1 243 ? -56.921 11.717 17.215 1.00 47.78 243 GLU A O 1
ATOM 1878 N N . THR A 1 244 ? -57.850 10.623 15.506 1.00 51.00 244 THR A N 1
ATOM 1879 C CA . THR A 1 244 ? -59.088 11.389 15.520 1.00 51.00 244 THR A CA 1
ATOM 1880 C C . THR A 1 244 ? -60.065 10.604 16.388 1.00 51.00 244 THR A C 1
ATOM 1882 O O . THR A 1 244 ? -60.366 9.451 16.069 1.00 51.00 244 THR A O 1
ATOM 1885 N N . PRO A 1 245 ? -60.554 11.167 17.506 1.00 46.28 245 PRO A N 1
ATOM 1886 C CA . PRO A 1 245 ? -61.551 10.492 18.313 1.00 46.28 245 PRO A CA 1
ATOM 1887 C C . PRO A 1 245 ? -62.849 10.436 17.507 1.00 46.28 245 PRO A C 1
ATOM 1889 O O . PRO A 1 245 ? -63.447 11.462 17.179 1.00 46.28 245 PRO A O 1
ATOM 1892 N N . VAL A 1 246 ? -63.260 9.221 17.153 1.00 45.53 246 VAL A N 1
ATOM 1893 C CA . VAL A 1 246 ? -64.528 8.951 16.477 1.00 45.53 246 VAL A CA 1
ATOM 1894 C C . VAL A 1 246 ? -65.652 9.213 17.477 1.00 45.53 246 VAL A C 1
ATOM 1896 O O . VAL A 1 246 ? -65.936 8.388 18.341 1.00 45.53 246 VAL A O 1
ATOM 1899 N N . ALA A 1 247 ? -66.275 10.386 17.381 1.00 46.16 247 ALA A N 1
ATOM 1900 C CA . ALA A 1 247 ? -67.587 10.620 17.961 1.00 46.16 247 ALA A CA 1
ATOM 1901 C C . ALA A 1 247 ? -68.635 9.985 17.034 1.00 46.16 247 ALA A C 1
ATOM 1903 O O . ALA A 1 247 ? -68.774 10.380 15.876 1.00 46.16 247 ALA A O 1
ATOM 1904 N N . GLU A 1 248 ? -69.341 8.973 17.538 1.00 48.44 248 GLU A N 1
ATOM 1905 C CA . GLU A 1 248 ? -70.507 8.384 16.882 1.00 48.44 248 GLU A CA 1
ATOM 1906 C C . GLU A 1 248 ? -71.641 9.420 16.794 1.00 48.44 248 GLU A C 1
ATOM 1908 O O . GLU A 1 248 ? -72.147 9.882 17.817 1.00 48.44 248 GLU A O 1
ATOM 1913 N N . GLU A 1 249 ? -72.086 9.753 15.580 1.00 42.53 249 GLU A N 1
ATOM 1914 C CA . GLU A 1 249 ? -73.350 10.461 15.344 1.00 42.53 249 GLU A CA 1
ATOM 1915 C C . GLU A 1 249 ? -74.224 9.655 14.359 1.00 42.53 249 GLU A C 1
ATOM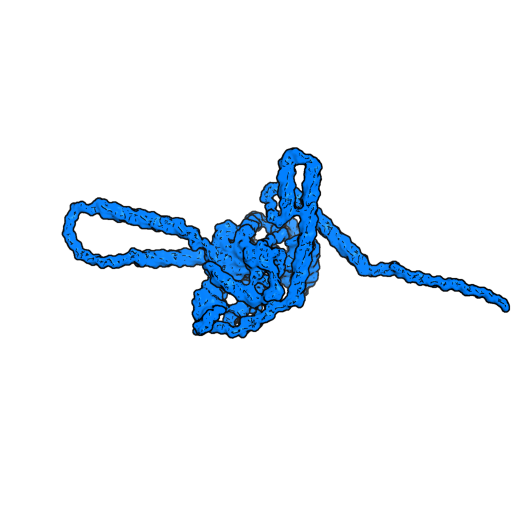 1917 O O . GLU A 1 249 ? -73.702 9.116 13.374 1.00 42.53 249 GLU A O 1
ATOM 1922 N N . PRO A 1 250 ? -75.549 9.526 14.582 1.00 51.03 250 PRO A N 1
ATOM 1923 C CA . PRO A 1 250 ? -76.375 8.608 13.812 1.00 51.03 250 PRO A CA 1
ATOM 1924 C C . PRO A 1 250 ? -76.953 9.242 12.533 1.00 51.03 250 PRO A C 1
ATOM 1926 O O . PRO A 1 250 ? -77.679 10.232 12.562 1.00 51.03 250 PRO A O 1
ATOM 1929 N N . LEU A 1 251 ? -76.668 8.576 11.409 1.00 47.78 251 LEU A N 1
ATOM 1930 C CA . LEU A 1 251 ? -77.461 8.415 10.177 1.00 47.78 251 LEU A CA 1
ATOM 1931 C C . LEU A 1 251 ? -78.621 9.399 9.900 1.00 47.78 251 LEU A C 1
ATOM 1933 O O . LEU A 1 251 ? -79.729 9.244 10.419 1.00 47.78 251 LEU A O 1
ATOM 1937 N N . ARG A 1 252 ? -78.449 10.239 8.865 1.00 40.59 252 ARG A N 1
ATOM 1938 C CA . ARG A 1 252 ? -79.548 10.679 7.980 1.00 40.59 252 ARG A CA 1
ATOM 1939 C C . ARG A 1 252 ? -79.117 10.802 6.509 1.00 40.59 252 ARG A C 1
ATOM 1941 O O . ARG A 1 252 ? -78.286 11.633 6.173 1.00 40.59 252 ARG A O 1
ATOM 1948 N N . GLY A 1 253 ? -79.817 10.072 5.633 1.00 44.69 253 GLY A N 1
ATOM 1949 C CA . GLY A 1 253 ? -80.131 10.507 4.260 1.00 44.69 253 GLY A CA 1
ATOM 1950 C C . GLY A 1 253 ? -79.292 9.916 3.107 1.00 44.69 253 GLY A C 1
ATOM 1951 O O . GLY A 1 253 ? -78.099 10.190 3.016 1.00 44.69 253 GLY A O 1
ATOM 1952 N N . PRO A 1 254 ? -79.897 9.183 2.147 1.00 52.69 254 PRO A N 1
ATOM 1953 C CA . PRO A 1 254 ? -79.169 8.491 1.085 1.00 52.69 254 PRO A CA 1
ATOM 1954 C C . PRO A 1 254 ? -79.083 9.337 -0.195 1.00 52.69 254 PRO A C 1
ATOM 1956 O O . PRO A 1 254 ? -79.869 9.109 -1.106 1.00 52.69 254 PRO A O 1
ATOM 1959 N N . LYS A 1 255 ? -78.164 10.312 -0.300 1.00 47.34 255 LYS A N 1
ATOM 1960 C CA . LYS A 1 255 ? -77.894 11.020 -1.581 1.00 47.34 255 LYS A CA 1
ATOM 1961 C C . LYS A 1 255 ? -76.463 11.565 -1.767 1.00 47.34 255 LYS A C 1
ATOM 1963 O O . LYS A 1 255 ? -76.310 12.569 -2.437 1.00 47.34 255 LYS A O 1
ATOM 1968 N N . HIS A 1 256 ? -75.398 10.933 -1.266 1.00 45.53 256 HIS A N 1
ATOM 1969 C CA . HIS A 1 256 ? -74.023 11.372 -1.601 1.00 45.53 256 HIS A CA 1
ATOM 1970 C C . HIS A 1 256 ? -73.007 10.215 -1.648 1.00 45.53 256 HIS A C 1
ATOM 1972 O O . HIS A 1 256 ? -72.014 10.226 -0.937 1.00 45.53 256 HIS A O 1
ATOM 1978 N N . PHE A 1 257 ? -73.229 9.204 -2.496 1.00 47.28 257 PHE A N 1
ATOM 1979 C CA . PHE A 1 257 ? -72.275 8.088 -2.656 1.00 47.28 257 PHE A CA 1
ATOM 1980 C C . PHE A 1 257 ? -71.228 8.286 -3.771 1.00 47.28 257 PHE A C 1
ATOM 1982 O O . PHE A 1 257 ? -70.284 7.515 -3.849 1.00 47.28 257 PHE A O 1
ATOM 1989 N N . GLY A 1 258 ? -71.347 9.316 -4.621 1.00 46.19 258 GLY A N 1
ATOM 1990 C CA . GLY A 1 258 ? -70.412 9.526 -5.742 1.00 46.19 258 GLY A CA 1
ATOM 1991 C C . GLY A 1 258 ? -69.173 10.373 -5.419 1.00 46.19 258 GLY A C 1
ATOM 1992 O O . GLY A 1 258 ? -68.117 10.166 -6.007 1.00 46.19 258 GLY A O 1
ATOM 1993 N N . ALA A 1 259 ? -69.279 11.327 -4.487 1.00 49.03 259 ALA A N 1
ATOM 1994 C CA . ALA A 1 259 ? -68.205 12.293 -4.221 1.00 49.03 259 ALA A CA 1
ATOM 1995 C C . ALA A 1 259 ? -67.148 11.773 -3.229 1.00 49.03 259 ALA A C 1
ATOM 1997 O O . ALA A 1 259 ? -65.966 12.073 -3.381 1.00 49.03 259 ALA A O 1
ATOM 1998 N N . ALA A 1 260 ? -67.555 10.953 -2.253 1.00 49.97 260 ALA A N 1
ATOM 1999 C CA . ALA A 1 260 ? -66.644 10.390 -1.257 1.00 49.97 260 ALA A CA 1
ATOM 2000 C C . ALA A 1 260 ? -65.663 9.384 -1.883 1.00 49.97 260 ALA A C 1
ATOM 2002 O O . ALA A 1 260 ? -64.467 9.446 -1.620 1.00 49.97 260 ALA A O 1
ATOM 2003 N N . THR A 1 261 ? -66.137 8.528 -2.794 1.00 53.09 261 THR A N 1
ATOM 2004 C CA . THR A 1 261 ? -65.291 7.552 -3.502 1.00 53.09 261 THR A CA 1
ATOM 2005 C C . THR A 1 261 ? -64.301 8.229 -4.455 1.00 53.09 261 THR A C 1
ATOM 2007 O O . THR A 1 261 ? -63.173 7.765 -4.592 1.00 53.09 261 THR A O 1
ATOM 2010 N N . ALA A 1 262 ? -64.683 9.358 -5.066 1.00 52.84 262 ALA A N 1
ATOM 2011 C CA . ALA A 1 262 ? -63.793 10.139 -5.923 1.00 52.84 262 ALA A CA 1
ATOM 2012 C C . ALA A 1 262 ? -62.685 10.850 -5.124 1.00 52.84 262 ALA A C 1
ATOM 2014 O O . ALA A 1 262 ? -61.531 10.807 -5.538 1.00 52.84 262 ALA A O 1
ATOM 2015 N N . MET A 1 263 ? -62.996 11.438 -3.959 1.00 53.75 263 MET A N 1
ATOM 2016 C CA . MET A 1 263 ? -61.963 12.021 -3.087 1.00 53.75 263 MET A CA 1
ATOM 2017 C C . MET A 1 263 ? -61.025 10.959 -2.509 1.00 53.75 263 MET A C 1
ATOM 2019 O O . MET A 1 263 ? -59.828 11.209 -2.401 1.00 53.75 263 MET A O 1
ATOM 2023 N N . GLN A 1 264 ? -61.541 9.770 -2.192 1.00 54.78 264 GLN A N 1
ATOM 2024 C CA . GLN A 1 264 ? -60.740 8.680 -1.638 1.00 54.78 264 GLN A CA 1
ATOM 2025 C C . GLN A 1 264 ? -59.775 8.095 -2.681 1.00 54.78 264 GLN A C 1
ATOM 2027 O O . GLN A 1 264 ? -58.597 7.926 -2.380 1.00 54.78 264 GLN A O 1
ATOM 2032 N N . HIS A 1 265 ? -60.224 7.912 -3.931 1.00 55.47 265 HIS A N 1
ATOM 2033 C CA . HIS A 1 265 ? -59.339 7.562 -5.049 1.00 55.47 265 HIS A CA 1
ATOM 2034 C C . HIS A 1 265 ? -58.304 8.658 -5.331 1.00 55.47 265 HIS A C 1
ATOM 2036 O O . HIS A 1 265 ? -57.133 8.356 -5.518 1.00 55.47 265 HIS A O 1
ATOM 2042 N N . GLN A 1 266 ? -58.696 9.934 -5.286 1.00 55.78 266 GLN A N 1
ATOM 2043 C CA . GLN A 1 266 ? -57.779 11.044 -5.548 1.00 55.78 266 GLN A CA 1
ATOM 2044 C C . GLN A 1 266 ? -56.729 11.222 -4.435 1.00 55.78 266 GLN A C 1
ATOM 2046 O O . GLN A 1 266 ? -55.592 11.594 -4.723 1.00 55.78 266 GLN A O 1
ATOM 2051 N N . GLN A 1 267 ? -57.073 10.920 -3.177 1.00 55.53 267 GLN A N 1
ATOM 2052 C CA . GLN A 1 267 ? -56.116 10.857 -2.068 1.00 55.53 267 GLN A CA 1
ATOM 2053 C C . GLN A 1 267 ? -55.190 9.642 -2.183 1.00 55.53 267 GLN A C 1
ATOM 2055 O O . GLN A 1 267 ? -53.984 9.807 -2.026 1.00 55.53 267 GLN A O 1
ATOM 2060 N N . GLN A 1 268 ? -55.707 8.462 -2.544 1.00 56.19 268 GLN A N 1
ATOM 2061 C CA . GLN A 1 268 ? -54.883 7.271 -2.782 1.00 56.19 268 GLN A CA 1
ATOM 2062 C C . GLN A 1 268 ? -53.934 7.435 -3.972 1.00 56.19 268 GLN A C 1
ATOM 2064 O O . GLN A 1 268 ? -52.784 7.009 -3.889 1.00 56.19 268 GLN A O 1
ATOM 2069 N N . ASP A 1 269 ? -54.363 8.094 -5.048 1.00 57.44 269 ASP A N 1
ATOM 2070 C CA . ASP A 1 269 ? -53.523 8.371 -6.214 1.00 57.44 269 ASP A CA 1
ATOM 2071 C C . ASP A 1 269 ? -52.460 9.436 -5.896 1.00 57.44 269 ASP A C 1
ATOM 2073 O O . ASP A 1 269 ? -51.310 9.308 -6.317 1.00 57.44 269 ASP A O 1
ATOM 2077 N N . ALA A 1 270 ? -52.796 10.456 -5.094 1.00 59.59 270 ALA A N 1
ATOM 2078 C CA . ALA A 1 270 ? -51.842 11.467 -4.632 1.00 59.59 270 ALA A CA 1
ATOM 2079 C C . ALA A 1 270 ? -50.813 10.901 -3.638 1.00 59.59 270 ALA A C 1
ATOM 2081 O O . ALA A 1 270 ? -49.641 11.280 -3.676 1.00 59.59 270 ALA A O 1
ATOM 2082 N N . GLU A 1 271 ? -51.227 9.978 -2.771 1.00 56.19 271 GLU A N 1
ATOM 2083 C CA . GLU A 1 271 ? -50.355 9.278 -1.830 1.00 56.19 271 GLU A CA 1
ATOM 2084 C C . GLU A 1 271 ? -49.468 8.258 -2.549 1.00 56.19 271 GLU A C 1
ATOM 2086 O O . GLU A 1 271 ? -48.260 8.243 -2.334 1.00 56.19 271 GLU A O 1
ATOM 2091 N N . SER A 1 272 ? -50.013 7.519 -3.518 1.00 57.50 272 SER A N 1
ATOM 2092 C CA . SER A 1 272 ? -49.245 6.627 -4.398 1.00 57.50 272 SER A CA 1
ATOM 2093 C C . SER A 1 272 ? -48.237 7.400 -5.253 1.00 57.50 272 SER A C 1
ATOM 2095 O O . SER A 1 272 ? -47.095 6.967 -5.403 1.00 57.50 272 SER A O 1
ATOM 2097 N N . ALA A 1 273 ? -48.605 8.582 -5.759 1.00 61.47 273 ALA A N 1
ATOM 2098 C CA . ALA A 1 273 ? -47.699 9.468 -6.486 1.00 61.47 273 ALA A CA 1
ATOM 2099 C C . ALA A 1 273 ? -46.620 10.077 -5.576 1.00 61.47 273 ALA A C 1
ATOM 2101 O O . ALA A 1 273 ? -45.478 10.226 -6.006 1.00 61.47 273 ALA A O 1
ATOM 2102 N N . ARG A 1 274 ? -46.936 10.383 -4.309 1.00 59.56 274 ARG A N 1
ATOM 2103 C CA . ARG A 1 274 ? -45.952 10.822 -3.305 1.00 59.56 274 ARG A CA 1
ATOM 2104 C C . ARG A 1 274 ? -45.001 9.705 -2.898 1.00 59.56 274 ARG A C 1
ATOM 2106 O O . ARG A 1 274 ? -43.806 9.957 -2.827 1.00 59.56 274 ARG A O 1
ATOM 2113 N N . VAL A 1 275 ? -45.496 8.488 -2.682 1.00 54.94 275 VAL A N 1
ATOM 2114 C CA . VAL A 1 275 ? -44.678 7.302 -2.388 1.00 54.94 275 VAL A CA 1
ATOM 2115 C C . VAL A 1 275 ? -43.793 6.956 -3.587 1.00 54.94 275 VAL A C 1
ATOM 2117 O O . VAL A 1 275 ? -42.612 6.679 -3.403 1.00 54.94 275 VAL A O 1
ATOM 2120 N N . ALA A 1 276 ? -44.300 7.073 -4.817 1.00 53.16 276 ALA A N 1
ATOM 2121 C CA . ALA A 1 276 ? -43.507 6.916 -6.036 1.00 53.16 276 ALA A CA 1
ATOM 2122 C C . ALA A 1 276 ? -42.475 8.046 -6.222 1.00 53.16 276 ALA A C 1
ATOM 2124 O O . ALA A 1 276 ? -41.348 7.787 -6.636 1.00 53.16 276 ALA A O 1
ATOM 2125 N N . ALA A 1 277 ? -42.815 9.294 -5.883 1.00 53.09 277 ALA A N 1
ATOM 2126 C CA . ALA A 1 277 ? -41.882 10.420 -5.912 1.00 53.09 277 ALA A CA 1
ATOM 2127 C C . ALA A 1 277 ? -40.806 10.313 -4.818 1.00 53.09 277 ALA A C 1
ATOM 2129 O O . ALA A 1 277 ? -39.651 10.632 -5.079 1.00 53.09 277 ALA A O 1
ATOM 2130 N N . LEU A 1 278 ? -41.149 9.806 -3.629 1.00 47.19 278 LEU A N 1
ATOM 2131 C CA . LEU A 1 278 ? -40.211 9.531 -2.540 1.00 47.19 278 LEU A CA 1
ATOM 2132 C C . LEU A 1 278 ? -39.297 8.347 -2.897 1.00 47.19 278 LEU A C 1
ATOM 2134 O O . LEU A 1 278 ? -38.087 8.445 -2.734 1.00 47.19 278 LEU A O 1
ATOM 2138 N N . ALA A 1 279 ? -39.840 7.278 -3.488 1.00 46.25 279 ALA A N 1
ATOM 2139 C CA . ALA A 1 279 ? -39.066 6.150 -4.010 1.00 46.25 279 ALA A CA 1
ATOM 2140 C C . ALA A 1 279 ? -38.100 6.568 -5.138 1.00 46.25 279 ALA A C 1
ATOM 2142 O O . ALA A 1 279 ? -36.986 6.054 -5.211 1.00 46.25 279 ALA A O 1
ATOM 2143 N N . ASN A 1 280 ? -38.486 7.547 -5.965 1.00 46.81 280 ASN A N 1
ATOM 2144 C CA . ASN A 1 280 ? -37.638 8.119 -7.016 1.00 46.81 280 ASN A CA 1
ATOM 2145 C C . ASN A 1 280 ? -36.676 9.217 -6.519 1.00 46.81 280 ASN A C 1
ATOM 2147 O O . ASN A 1 280 ? -35.695 9.502 -7.200 1.00 46.81 280 ASN A O 1
ATOM 2151 N N . ALA A 1 281 ? -36.916 9.814 -5.346 1.00 43.09 281 ALA A N 1
ATOM 2152 C CA . ALA A 1 281 ? -36.006 10.753 -4.678 1.00 43.09 281 ALA A CA 1
ATOM 2153 C C . ALA A 1 281 ? -34.975 10.052 -3.767 1.00 43.09 281 ALA A C 1
ATOM 2155 O O . ALA A 1 281 ? -34.000 10.670 -3.344 1.00 43.09 281 ALA A O 1
ATOM 2156 N N . LEU A 1 282 ? -35.143 8.748 -3.512 1.00 42.03 282 LEU A N 1
ATOM 2157 C CA . LEU A 1 282 ? -34.228 7.925 -2.717 1.00 42.03 282 LEU A CA 1
ATOM 2158 C C . LEU A 1 282 ? -32.959 7.345 -3.403 1.00 42.03 282 LEU A C 1
ATOM 2160 O O . LEU A 1 282 ? -32.202 6.688 -2.681 1.00 42.03 282 LEU A O 1
ATOM 2164 N N . PRO A 1 283 ? -32.627 7.532 -4.703 1.00 43.75 283 PRO A N 1
ATOM 2165 C CA . PRO A 1 283 ? -31.458 6.856 -5.270 1.00 43.75 283 PRO A CA 1
ATOM 2166 C C . PRO A 1 283 ? -30.113 7.523 -4.930 1.00 43.75 283 PRO A C 1
ATOM 2168 O O . PRO A 1 283 ? -29.079 6.886 -5.134 1.00 43.75 283 PRO A O 1
ATOM 2171 N N . ASP A 1 284 ? -30.108 8.746 -4.384 1.00 36.84 284 ASP A N 1
ATOM 2172 C CA . ASP A 1 284 ? -28.871 9.507 -4.120 1.00 36.84 284 ASP A CA 1
ATOM 2173 C C . ASP A 1 284 ? -28.365 9.388 -2.667 1.00 36.84 284 ASP A C 1
ATOM 2175 O O . ASP A 1 284 ? -27.166 9.441 -2.411 1.00 36.84 284 ASP A O 1
ATOM 2179 N N . VAL A 1 285 ? -29.251 9.139 -1.693 1.00 41.44 285 VAL A N 1
ATOM 2180 C CA . VAL A 1 285 ? -28.883 9.059 -0.258 1.00 41.44 285 VAL A CA 1
ATOM 2181 C C . VAL A 1 285 ? -28.347 7.674 0.143 1.00 41.44 285 VAL A C 1
ATOM 2183 O O . VAL A 1 285 ? -27.713 7.520 1.185 1.00 41.44 285 VAL A O 1
ATOM 2186 N N . GLN A 1 286 ? -28.553 6.642 -0.682 1.00 43.38 286 GLN A N 1
ATOM 2187 C CA . GLN A 1 286 ? -28.060 5.284 -0.402 1.00 43.38 286 GLN A CA 1
ATOM 2188 C C . GLN A 1 286 ? -26.637 5.005 -0.907 1.00 43.38 286 GLN A C 1
ATOM 2190 O O . GLN A 1 286 ? -26.119 3.902 -0.708 1.00 43.38 286 GLN A O 1
ATOM 2195 N N . GLN A 1 287 ? -25.986 5.962 -1.568 1.00 48.34 287 GLN A N 1
ATOM 2196 C CA . GLN A 1 287 ? -24.722 5.688 -2.237 1.00 48.34 287 GLN A CA 1
ATOM 2197 C C . GLN A 1 287 ? -23.526 5.972 -1.324 1.00 48.34 287 GLN A C 1
ATOM 2199 O O . GLN A 1 287 ? -23.228 7.107 -0.978 1.00 48.34 287 GLN A O 1
ATOM 2204 N N . GLN A 1 288 ? -22.821 4.877 -1.016 1.00 57.75 288 GLN A N 1
ATOM 2205 C CA . GLN A 1 288 ? -21.505 4.775 -0.375 1.00 57.75 288 GLN A CA 1
ATOM 2206 C C . GLN A 1 288 ? -21.528 4.764 1.162 1.00 57.75 288 GLN A C 1
ATOM 2208 O O . GLN A 1 288 ? -21.171 5.723 1.826 1.00 57.75 288 GLN A O 1
ATOM 2213 N N . ARG A 1 289 ? -21.870 3.601 1.744 1.00 72.81 289 ARG A N 1
ATOM 2214 C CA . ARG A 1 289 ? -21.587 3.281 3.163 1.00 72.81 289 ARG A CA 1
ATOM 2215 C C . ARG A 1 289 ? -20.162 2.802 3.423 1.00 72.81 289 ARG A C 1
ATOM 2217 O O . ARG A 1 289 ? -19.782 2.651 4.585 1.00 72.81 289 ARG A O 1
ATOM 2224 N N . VAL A 1 290 ? -19.405 2.530 2.361 1.00 86.31 290 VAL A N 1
ATOM 2225 C CA . VAL A 1 290 ? -18.088 1.908 2.458 1.00 86.31 290 VAL A CA 1
ATOM 2226 C C . VAL A 1 290 ? -17.040 2.775 1.791 1.00 86.31 290 VAL A C 1
ATOM 2228 O O . VAL A 1 290 ? -17.097 3.008 0.582 1.00 86.31 290 VAL A O 1
ATOM 2231 N N . LEU A 1 291 ? -16.060 3.187 2.591 1.00 88.94 291 LEU A N 1
ATOM 2232 C CA . LEU A 1 291 ? -14.882 3.906 2.136 1.00 88.94 291 LEU A CA 1
ATOM 2233 C C . LEU A 1 291 ? -13.713 2.936 1.980 1.00 88.94 291 LEU A C 1
ATOM 2235 O O . LEU A 1 291 ? -13.295 2.282 2.939 1.00 88.94 291 LEU A O 1
ATOM 2239 N N . LEU A 1 292 ? -13.144 2.875 0.780 1.00 89.88 292 LEU A N 1
ATOM 2240 C CA . LEU A 1 292 ? -11.947 2.094 0.495 1.00 89.88 292 LEU A CA 1
ATOM 2241 C C . LEU A 1 292 ? -10.708 2.989 0.611 1.00 89.88 292 LEU A C 1
ATOM 2243 O O . LEU A 1 292 ? -10.541 3.951 -0.134 1.00 89.88 292 LEU A O 1
ATOM 2247 N N . LEU A 1 293 ? -9.812 2.655 1.531 1.00 90.12 293 LEU A N 1
ATOM 2248 C CA . LEU A 1 293 ? -8.538 3.321 1.754 1.00 90.12 293 LEU A CA 1
ATOM 2249 C C . LEU A 1 293 ? -7.384 2.407 1.347 1.00 90.12 293 LEU A C 1
ATOM 2251 O O . LEU A 1 293 ? -7.334 1.236 1.715 1.00 90.12 293 LEU A O 1
ATOM 2255 N N . THR A 1 294 ? -6.396 2.947 0.642 1.00 88.50 294 THR A N 1
ATOM 2256 C CA . THR A 1 294 ? -5.136 2.238 0.371 1.00 88.50 294 THR A CA 1
ATOM 2257 C C . THR A 1 294 ? -3.947 3.048 0.852 1.00 88.50 294 THR A C 1
ATOM 2259 O O . THR A 1 294 ? -3.924 4.272 0.726 1.00 88.50 294 THR A O 1
ATOM 2262 N N . SER A 1 295 ? -2.935 2.368 1.393 1.00 87.00 295 SER A N 1
ATOM 2263 C CA . SER A 1 295 ? -1.623 2.985 1.558 1.00 87.00 295 SER A CA 1
ATOM 2264 C C . SER A 1 295 ? -1.056 3.389 0.197 1.00 87.00 295 SER A C 1
ATOM 2266 O O . SER A 1 295 ? -1.275 2.705 -0.802 1.00 87.00 295 SER A O 1
ATOM 2268 N N . ASN A 1 296 ? -0.226 4.422 0.198 1.00 81.44 296 ASN A N 1
ATOM 2269 C CA . ASN A 1 296 ? 0.511 4.905 -0.972 1.00 81.44 296 ASN A CA 1
ATOM 2270 C C . ASN A 1 296 ? 1.483 3.907 -1.622 1.00 81.44 296 ASN A C 1
ATOM 2272 O O . ASN A 1 296 ? 2.066 4.184 -2.666 1.00 81.44 296 ASN A O 1
ATOM 2276 N N . LEU A 1 297 ? 1.702 2.751 -1.004 1.00 84.88 297 LEU A N 1
ATOM 2277 C CA . LEU A 1 297 ? 2.573 1.723 -1.547 1.00 84.88 297 LEU A CA 1
ATOM 2278 C C . LEU A 1 297 ? 1.900 1.025 -2.718 1.00 84.88 297 LEU A C 1
ATOM 2280 O O . LEU A 1 297 ? 0.743 0.601 -2.625 1.00 84.88 297 LEU A O 1
ATOM 2284 N N . ARG A 1 298 ? 2.671 0.795 -3.778 1.00 86.12 298 ARG A N 1
ATOM 2285 C CA . ARG A 1 298 ? 2.187 0.167 -5.005 1.00 86.12 298 ARG A CA 1
ATOM 2286 C C . ARG A 1 298 ? 1.498 -1.158 -4.738 1.00 86.12 298 ARG A C 1
ATOM 2288 O O . ARG A 1 298 ? 0.329 -1.300 -5.047 1.00 86.12 298 ARG A O 1
ATOM 2295 N N . ARG A 1 299 ? 2.159 -2.086 -4.042 1.00 89.94 299 ARG A N 1
ATOM 2296 C CA . ARG A 1 299 ? 1.581 -3.398 -3.688 1.00 89.94 299 ARG A CA 1
ATOM 2297 C C . ARG A 1 299 ? 0.249 -3.323 -2.939 1.00 89.94 299 ARG A C 1
ATOM 2299 O O . ARG A 1 299 ? -0.573 -4.217 -3.104 1.00 89.94 299 ARG A O 1
ATOM 2306 N N . ALA A 1 300 ? 0.028 -2.303 -2.108 1.00 90.38 300 ALA A N 1
ATOM 2307 C CA . ALA A 1 300 ? -1.248 -2.133 -1.416 1.00 90.38 300 ALA A CA 1
ATOM 2308 C C . ALA A 1 300 ? -2.331 -1.659 -2.388 1.00 90.38 300 ALA A C 1
ATOM 2310 O O . ALA A 1 300 ? -3.405 -2.253 -2.429 1.00 90.38 300 ALA A O 1
ATOM 2311 N N . SER A 1 301 ? -1.998 -0.682 -3.232 1.00 87.62 301 SER A N 1
ATOM 2312 C CA . SER A 1 301 ? -2.884 -0.192 -4.289 1.00 87.62 301 SER A CA 1
ATOM 2313 C C . SER A 1 301 ? -3.220 -1.295 -5.295 1.00 87.62 301 SER A C 1
ATOM 2315 O O . SER A 1 301 ? -4.392 -1.544 -5.549 1.00 87.62 301 SER A O 1
ATOM 2317 N N . SER A 1 302 ? -2.229 -2.054 -5.771 1.00 88.88 302 SER A N 1
ATOM 2318 C CA . SER A 1 302 ? -2.423 -3.230 -6.628 1.00 88.88 302 SER A CA 1
ATOM 2319 C C . SER A 1 302 ? -3.301 -4.284 -5.952 1.00 88.88 302 SER A C 1
ATOM 2321 O O . SER A 1 302 ? -4.189 -4.839 -6.592 1.00 88.88 302 SER A O 1
ATOM 2323 N N . THR A 1 303 ? -3.114 -4.531 -4.647 1.00 92.19 303 THR A N 1
ATOM 2324 C CA . THR A 1 303 ? -3.977 -5.458 -3.894 1.00 92.19 303 THR A CA 1
ATOM 2325 C C . THR A 1 303 ? -5.422 -4.966 -3.892 1.00 92.19 303 THR A C 1
ATOM 2327 O O . THR A 1 303 ? -6.314 -5.739 -4.224 1.00 92.19 303 THR A O 1
ATOM 2330 N N . LEU A 1 304 ? -5.662 -3.688 -3.572 1.00 90.44 304 LEU A N 1
ATOM 2331 C CA . LEU A 1 304 ? -7.007 -3.108 -3.567 1.00 90.44 304 LEU A CA 1
ATOM 2332 C C . LEU A 1 304 ? -7.649 -3.164 -4.958 1.00 90.44 304 LEU A C 1
ATOM 2334 O O . LEU A 1 304 ? -8.795 -3.577 -5.083 1.00 90.44 304 LEU A O 1
ATOM 2338 N N . LEU A 1 305 ? -6.916 -2.790 -6.007 1.00 86.62 305 LEU A N 1
ATOM 2339 C CA . LEU A 1 305 ? -7.428 -2.753 -7.378 1.00 86.62 305 LEU A CA 1
ATOM 2340 C C . LEU A 1 305 ? -7.763 -4.149 -7.911 1.00 86.62 305 LEU A C 1
ATOM 2342 O O . LEU A 1 305 ? -8.802 -4.331 -8.539 1.00 86.62 305 LEU A O 1
ATOM 2346 N N . LEU A 1 306 ? -6.936 -5.155 -7.626 1.00 87.25 306 LEU A N 1
ATOM 2347 C CA . LEU A 1 306 ? -7.227 -6.542 -8.004 1.00 87.25 306 LEU A CA 1
ATOM 2348 C C . LEU A 1 306 ? -8.410 -7.116 -7.216 1.00 87.25 306 LEU A C 1
ATOM 2350 O O . LEU A 1 306 ? -9.208 -7.884 -7.757 1.00 87.25 306 LEU A O 1
ATOM 2354 N N . ALA A 1 307 ? -8.533 -6.732 -5.946 1.00 89.25 307 ALA A N 1
ATOM 2355 C CA . ALA A 1 307 ? -9.529 -7.278 -5.039 1.00 89.25 307 ALA A CA 1
ATOM 2356 C C . ALA A 1 307 ? -10.906 -6.583 -5.140 1.00 89.25 307 ALA A C 1
ATOM 2358 O O . ALA A 1 307 ? -11.945 -7.222 -4.985 1.00 89.25 307 ALA A O 1
ATOM 2359 N N . ALA A 1 308 ? -10.932 -5.283 -5.434 1.00 85.69 308 ALA A N 1
ATOM 2360 C CA . ALA A 1 308 ? -12.134 -4.446 -5.435 1.00 85.69 308 ALA A CA 1
ATOM 2361 C C . ALA A 1 308 ? -12.387 -3.716 -6.767 1.00 85.69 308 ALA A C 1
ATOM 2363 O O . ALA A 1 308 ? -13.407 -3.045 -6.896 1.00 85.69 308 ALA A O 1
ATOM 2364 N N . GLY A 1 309 ? -11.520 -3.852 -7.779 1.00 78.69 309 GLY A N 1
ATOM 2365 C CA . GLY A 1 309 ? -11.594 -3.074 -9.026 1.00 78.69 309 GLY A CA 1
ATOM 2366 C C . GLY A 1 309 ? -12.935 -3.162 -9.754 1.00 78.69 309 GLY A C 1
ATOM 2367 O O . GLY A 1 309 ? -13.445 -2.153 -10.227 1.00 78.69 309 GLY A O 1
ATOM 2368 N N . SER A 1 310 ? -13.576 -4.336 -9.761 1.00 72.75 310 SER A N 1
ATOM 2369 C CA . SER A 1 310 ? -14.916 -4.487 -10.346 1.00 72.75 310 SER A CA 1
ATOM 2370 C C . SER A 1 310 ? -15.998 -3.722 -9.583 1.00 72.75 310 SER A C 1
ATOM 2372 O O . SER A 1 310 ? -16.946 -3.250 -10.191 1.00 72.75 310 SER A O 1
ATOM 2374 N N . VAL A 1 311 ? -15.871 -3.594 -8.262 1.00 73.69 311 VAL A N 1
ATOM 2375 C CA . VAL A 1 311 ? -16.820 -2.829 -7.439 1.00 73.69 311 VAL A CA 1
ATOM 2376 C C . VAL A 1 311 ? -16.595 -1.332 -7.633 1.00 73.69 311 VAL A C 1
ATOM 2378 O O . VAL A 1 311 ? -17.560 -0.588 -7.794 1.00 73.69 311 VAL A O 1
ATOM 2381 N N . LEU A 1 312 ? -15.327 -0.911 -7.666 1.00 74.19 312 LEU A N 1
ATOM 2382 C CA . LEU A 1 312 ? -14.931 0.473 -7.922 1.00 74.19 312 LEU A CA 1
ATOM 2383 C C . LEU A 1 312 ? -15.447 0.969 -9.270 1.00 74.19 312 LEU A C 1
ATOM 2385 O O . LEU A 1 312 ? -16.061 2.029 -9.340 1.00 74.19 312 LEU A O 1
ATOM 2389 N N . ALA A 1 313 ? -15.280 0.161 -10.319 1.00 68.81 313 ALA A N 1
ATOM 2390 C CA . ALA A 1 313 ? -15.760 0.489 -11.657 1.00 68.81 313 ALA A CA 1
ATOM 2391 C C . ALA A 1 313 ? -17.293 0.630 -11.733 1.00 68.81 313 ALA A C 1
ATOM 2393 O O . ALA A 1 313 ? -17.799 1.342 -12.594 1.00 68.81 313 ALA A O 1
ATOM 2394 N N . CYS A 1 314 ? -18.042 -0.016 -10.832 1.00 66.31 314 CYS A N 1
ATOM 2395 C CA . CYS A 1 314 ? -19.498 0.112 -10.753 1.00 66.31 314 CYS A CA 1
ATOM 2396 C C . CYS A 1 314 ? -19.975 1.339 -9.952 1.00 66.31 314 CYS A C 1
ATOM 2398 O O . CYS A 1 314 ? -21.181 1.488 -9.778 1.00 66.31 314 CYS A O 1
ATOM 2400 N N . GLY A 1 315 ? -19.076 2.171 -9.406 1.00 63.56 315 GLY A N 1
ATOM 2401 C CA . GLY A 1 315 ? -19.430 3.378 -8.639 1.00 63.56 315 GLY A CA 1
ATOM 2402 C C . GLY A 1 315 ? -20.047 3.123 -7.256 1.00 63.56 315 GLY A C 1
ATOM 2403 O O . GLY A 1 315 ? -20.412 4.062 -6.554 1.00 63.56 315 GLY A O 1
ATOM 2404 N N . LYS A 1 316 ? -20.138 1.857 -6.825 1.00 62.78 316 LYS A N 1
ATOM 2405 C CA . LYS A 1 316 ? -20.802 1.459 -5.570 1.00 62.78 316 LYS A CA 1
ATOM 2406 C C . LYS A 1 316 ? -20.028 1.847 -4.302 1.00 62.78 316 LYS A C 1
ATOM 2408 O O . LYS A 1 316 ? -20.582 1.766 -3.208 1.00 62.78 316 LYS A O 1
ATOM 2413 N N . CYS A 1 317 ? -18.761 2.240 -4.433 1.00 63.03 317 CYS A N 1
ATOM 2414 C CA . CYS A 1 317 ? -17.889 2.634 -3.325 1.00 63.03 317 CYS A CA 1
ATOM 2415 C C . CYS A 1 317 ? -16.993 3.803 -3.738 1.00 63.03 317 CYS A C 1
ATOM 2417 O O . CYS A 1 317 ? -16.575 3.876 -4.896 1.00 63.03 317 CYS A O 1
ATOM 2419 N N . SER A 1 318 ? -16.632 4.650 -2.775 1.00 68.50 318 SER A N 1
ATOM 2420 C CA . SER A 1 318 ? -15.542 5.612 -2.917 1.00 68.50 318 SER A CA 1
ATOM 2421 C C . SER A 1 318 ? -14.212 4.914 -2.615 1.00 68.50 318 SER A C 1
ATOM 2423 O O . SER A 1 318 ? -14.086 4.173 -1.635 1.00 68.50 318 SER A O 1
ATOM 2425 N N . ALA A 1 319 ? -13.197 5.128 -3.457 1.00 67.88 319 ALA A N 1
ATOM 2426 C CA . ALA A 1 319 ? -11.816 4.799 -3.115 1.00 67.88 319 ALA A CA 1
ATOM 2427 C C . ALA A 1 319 ? -10.984 6.059 -2.988 1.00 67.88 319 ALA A C 1
ATOM 2429 O O . ALA A 1 319 ? -11.034 6.949 -3.834 1.00 67.88 319 ALA A O 1
ATOM 2430 N N . ARG A 1 320 ? -10.154 6.087 -1.952 1.00 73.81 320 ARG A N 1
ATOM 2431 C CA . ARG A 1 320 ? -9.230 7.176 -1.689 1.00 73.81 320 ARG A CA 1
ATOM 2432 C C . ARG A 1 320 ? -7.868 6.632 -1.295 1.00 73.81 320 ARG A C 1
ATOM 2434 O O . ARG A 1 320 ? -7.730 5.751 -0.446 1.00 73.81 320 ARG A O 1
ATOM 2441 N N . GLU A 1 321 ? -6.829 7.181 -1.900 1.00 64.44 321 GLU A N 1
ATOM 2442 C CA . GLU A 1 321 ? -5.467 6.920 -1.472 1.00 64.44 321 GLU A CA 1
ATOM 2443 C C . GLU A 1 321 ? -5.165 7.719 -0.205 1.00 64.44 321 GLU A C 1
ATOM 2445 O O . GLU A 1 321 ? -5.474 8.908 -0.100 1.00 64.44 321 GLU A O 1
ATOM 2450 N N . THR A 1 322 ? -4.515 7.076 0.759 1.00 59.62 322 THR A N 1
ATOM 2451 C CA . THR A 1 322 ? -4.057 7.736 1.973 1.00 59.62 322 THR A CA 1
ATOM 2452 C C . THR A 1 322 ? -2.580 7.455 2.223 1.00 59.62 322 THR A C 1
ATOM 2454 O O . THR A 1 322 ? -2.128 6.324 2.410 1.00 59.62 322 THR A O 1
ATOM 2457 N N . THR A 1 323 ? -1.784 8.518 2.304 1.00 55.25 323 THR A N 1
ATOM 2458 C CA . THR A 1 323 ? -0.377 8.444 2.748 1.00 55.25 323 THR A CA 1
ATOM 2459 C C . THR A 1 323 ? -0.226 8.353 4.249 1.00 55.25 323 THR A C 1
ATOM 2461 O O . THR A 1 323 ? 0.841 8.638 4.787 1.00 55.25 323 THR A O 1
ATOM 2464 N N . ARG A 1 324 ? -1.303 8.026 4.955 1.00 61.66 324 ARG A N 1
ATOM 2465 C CA . ARG A 1 324 ? -1.338 8.021 6.418 1.00 61.66 324 ARG A CA 1
ATOM 2466 C C . ARG A 1 324 ? -1.097 6.614 6.983 1.00 61.66 324 ARG A C 1
ATOM 2468 O O . ARG A 1 324 ? -0.778 6.472 8.157 1.00 61.66 324 ARG A O 1
ATOM 2475 N N . ASN A 1 325 ? -1.024 5.620 6.087 1.00 58.81 325 ASN A N 1
ATOM 2476 C CA . ASN A 1 325 ? -0.645 4.232 6.360 1.00 58.81 325 ASN A CA 1
ATOM 2477 C C . ASN A 1 325 ? 0.845 3.813 6.130 1.00 58.81 325 ASN A C 1
ATOM 2479 O O . ASN A 1 325 ? 1.082 2.601 6.128 1.00 58.81 325 ASN A O 1
ATOM 2483 N N . PRO A 1 326 ? 1.887 4.651 5.880 1.00 56.97 326 PRO A N 1
ATOM 2484 C CA . PRO A 1 326 ? 3.119 4.113 5.312 1.00 56.97 326 PRO A CA 1
ATOM 2485 C C . PRO A 1 326 ? 4.132 3.720 6.386 1.00 56.97 326 PRO A C 1
ATOM 2487 O O . PRO A 1 326 ? 4.769 4.566 7.013 1.00 56.97 326 PRO A O 1
ATOM 2490 N N . ASP A 1 327 ? 4.396 2.421 6.456 1.00 56.22 327 ASP A N 1
ATOM 2491 C CA . ASP A 1 327 ? 5.696 1.865 6.850 1.00 56.22 327 ASP A CA 1
ATOM 2492 C C . ASP A 1 327 ? 6.726 1.898 5.692 1.00 56.22 327 ASP A C 1
ATOM 2494 O O . ASP A 1 327 ? 7.688 1.131 5.699 1.00 56.22 327 ASP A O 1
ATOM 2498 N N . GLY A 1 328 ? 6.542 2.723 4.650 1.00 64.88 328 GLY A N 1
ATOM 2499 C CA . GLY A 1 328 ? 7.418 2.687 3.472 1.00 64.88 328 GLY A CA 1
ATOM 2500 C C . GLY A 1 328 ? 7.457 3.960 2.627 1.00 64.88 328 GLY A C 1
ATOM 2501 O O . GLY A 1 328 ? 6.765 4.939 2.906 1.00 64.88 328 GLY A O 1
ATOM 2502 N N . PHE A 1 329 ? 8.303 3.918 1.595 1.00 73.44 329 PHE A N 1
ATOM 2503 C CA . PHE A 1 329 ? 8.533 5.002 0.642 1.00 73.44 329 PHE A CA 1
ATOM 2504 C C . PHE A 1 329 ? 7.904 4.662 -0.705 1.00 73.44 329 PHE A C 1
ATOM 2506 O O . PHE A 1 329 ? 8.466 3.838 -1.424 1.00 73.44 329 PHE A O 1
ATOM 2513 N N . PRO A 1 330 ? 6.760 5.264 -1.062 1.00 77.56 330 PRO A N 1
ATOM 2514 C CA . PRO A 1 330 ? 6.228 5.099 -2.406 1.00 77.56 330 PRO A CA 1
ATOM 2515 C C . PRO A 1 330 ? 7.147 5.786 -3.421 1.00 77.56 330 PRO A C 1
ATOM 2517 O O . PRO A 1 330 ? 7.783 6.799 -3.112 1.00 77.56 330 PRO A O 1
ATOM 2520 N N . LEU A 1 331 ? 7.165 5.277 -4.652 1.00 74.94 331 LEU A N 1
ATOM 2521 C CA . LEU A 1 331 ? 7.690 6.052 -5.778 1.00 74.94 331 LEU A CA 1
ATOM 2522 C C . LEU A 1 331 ? 6.673 7.097 -6.252 1.00 74.94 331 LEU A C 1
ATOM 2524 O O . LEU A 1 331 ? 7.057 8.122 -6.811 1.00 74.94 331 LEU A O 1
ATOM 2528 N N . ALA A 1 332 ? 5.381 6.855 -6.020 1.00 67.75 332 ALA A N 1
ATOM 2529 C CA . ALA A 1 332 ? 4.318 7.778 -6.390 1.00 67.75 332 ALA A CA 1
ATOM 2530 C C . ALA A 1 332 ? 4.506 9.152 -5.706 1.00 67.75 332 ALA A C 1
ATOM 2532 O O . ALA A 1 332 ? 4.612 9.219 -4.474 1.00 67.75 332 ALA A O 1
ATOM 2533 N N . PRO A 1 333 ? 4.545 10.258 -6.478 1.00 65.62 333 PRO A N 1
ATOM 2534 C CA . PRO A 1 333 ? 4.535 11.604 -5.917 1.00 65.62 333 PRO A CA 1
ATOM 2535 C C . PRO A 1 333 ? 3.263 11.870 -5.107 1.00 65.62 333 PRO A C 1
ATOM 2537 O O . PRO A 1 333 ? 2.246 11.205 -5.289 1.00 65.62 333 PRO A O 1
ATOM 2540 N N . ALA A 1 334 ? 3.300 12.904 -4.264 1.00 66.75 334 ALA A N 1
ATOM 2541 C CA . ALA A 1 334 ? 2.091 13.409 -3.620 1.00 66.75 334 ALA A CA 1
ATOM 2542 C C . ALA A 1 334 ? 1.007 13.727 -4.667 1.00 66.75 334 ALA A C 1
ATOM 2544 O O . ALA A 1 334 ? 1.315 14.210 -5.760 1.00 66.75 334 ALA A O 1
ATOM 2545 N N . LEU A 1 335 ? -0.253 13.486 -4.301 1.00 66.50 335 LEU A N 1
ATOM 2546 C CA . LEU A 1 335 ? -1.439 13.721 -5.127 1.00 66.50 335 LEU A CA 1
ATOM 2547 C C . LEU A 1 335 ? -1.471 12.913 -6.434 1.00 66.50 335 LEU A C 1
ATOM 2549 O O . LEU A 1 335 ? -2.152 13.305 -7.382 1.00 66.50 335 LEU A O 1
ATOM 2553 N N . ARG A 1 336 ? -0.761 11.780 -6.505 1.00 63.16 336 ARG A N 1
ATOM 2554 C CA . ARG A 1 336 ? -0.818 10.866 -7.653 1.00 63.16 336 ARG A CA 1
ATOM 2555 C C . ARG A 1 336 ? -1.008 9.424 -7.216 1.00 63.16 336 ARG A C 1
ATOM 2557 O O . ARG A 1 336 ? -0.229 8.927 -6.415 1.00 63.16 336 ARG A O 1
ATOM 2564 N N . VAL A 1 337 ? -1.962 8.740 -7.843 1.00 61.47 337 VAL A N 1
ATOM 2565 C CA . VAL A 1 337 ? -2.157 7.300 -7.649 1.00 61.47 337 VAL A CA 1
ATOM 2566 C C . VAL A 1 337 ? -0.906 6.549 -8.129 1.00 61.47 337 VAL A C 1
ATOM 2568 O O . VAL A 1 337 ? -0.372 6.885 -9.195 1.00 61.47 337 VAL A O 1
ATOM 2571 N N . PRO A 1 338 ? -0.420 5.530 -7.395 1.00 64.56 338 PRO A N 1
ATOM 2572 C CA . PRO A 1 338 ? 0.647 4.672 -7.874 1.00 64.56 338 PRO A CA 1
ATOM 2573 C C . PRO A 1 338 ? 0.212 4.005 -9.175 1.00 64.56 338 PRO A C 1
ATOM 2575 O O . PRO A 1 338 ? -0.796 3.301 -9.227 1.00 64.56 338 PRO A O 1
ATOM 2578 N N . SER A 1 339 ? 0.984 4.212 -10.236 1.00 65.12 339 SER A N 1
ATOM 2579 C CA . SER A 1 339 ? 0.812 3.444 -11.462 1.00 65.12 339 SER A CA 1
ATOM 2580 C C . SER A 1 339 ? 1.075 1.968 -11.169 1.00 65.12 339 SER A C 1
ATOM 2582 O O . SER A 1 339 ? 2.080 1.645 -10.524 1.00 65.12 339 SER A O 1
ATOM 2584 N N . LEU A 1 340 ? 0.226 1.078 -11.690 1.00 68.12 340 LEU A N 1
ATOM 2585 C CA . LEU A 1 340 ? 0.543 -0.349 -11.743 1.00 68.12 340 LEU A CA 1
ATOM 2586 C C . LEU A 1 340 ? 1.922 -0.522 -12.386 1.00 68.12 340 LEU A C 1
ATOM 2588 O O . LEU A 1 340 ? 2.237 0.124 -13.392 1.00 68.12 340 LEU A O 1
ATOM 2592 N N . SER A 1 341 ? 2.763 -1.362 -11.786 1.00 67.62 341 SER A N 1
ATOM 2593 C CA . SER A 1 341 ? 4.073 -1.655 -12.358 1.00 67.62 341 SER A CA 1
ATOM 2594 C C . SER A 1 341 ? 3.907 -2.227 -13.752 1.00 67.62 341 SER A C 1
ATOM 2596 O O . SER A 1 341 ? 3.036 -3.061 -13.992 1.00 67.62 341 SER A O 1
ATOM 2598 N N . ARG A 1 342 ? 4.799 -1.850 -14.669 1.00 65.38 342 ARG A N 1
ATOM 2599 C CA . ARG A 1 342 ? 4.880 -2.529 -15.968 1.00 65.38 342 ARG A CA 1
ATOM 2600 C C . ARG A 1 342 ? 5.143 -4.018 -15.803 1.00 65.38 342 ARG A C 1
ATOM 2602 O O . ARG A 1 342 ? 4.679 -4.798 -16.620 1.00 65.38 342 ARG A O 1
ATOM 2609 N N . LEU A 1 343 ? 5.842 -4.401 -14.739 1.00 60.25 343 LEU A N 1
ATOM 2610 C CA . LEU A 1 343 ? 6.087 -5.788 -14.388 1.00 60.25 343 LEU A CA 1
ATOM 2611 C C . LEU A 1 343 ? 4.804 -6.469 -13.895 1.00 60.25 343 LEU A C 1
ATOM 2613 O O . LEU A 1 343 ? 4.534 -7.585 -14.310 1.00 60.25 343 LEU A O 1
ATOM 2617 N N . GLU A 1 344 ? 3.963 -5.795 -13.104 1.00 69.44 344 GLU A N 1
ATOM 2618 C CA . GLU A 1 344 ? 2.627 -6.313 -12.753 1.00 69.44 344 GLU A CA 1
ATOM 2619 C C . GLU A 1 344 ? 1.750 -6.446 -13.997 1.00 69.44 344 GLU A C 1
ATOM 2621 O O . GLU A 1 344 ? 1.105 -7.470 -14.180 1.00 69.44 344 GLU A O 1
ATOM 2626 N N . ILE A 1 345 ? 1.761 -5.447 -14.882 1.00 68.69 345 ILE A N 1
ATOM 2627 C CA . ILE A 1 345 ? 1.018 -5.470 -16.148 1.00 68.69 345 ILE A CA 1
ATOM 2628 C C . ILE A 1 345 ? 1.501 -6.620 -17.035 1.00 68.69 345 ILE A C 1
ATOM 2630 O O . ILE A 1 345 ? 0.680 -7.363 -17.566 1.00 68.69 345 ILE A O 1
ATOM 2634 N N . ALA A 1 346 ? 2.815 -6.813 -17.156 1.00 61.25 346 ALA A N 1
ATOM 2635 C CA . ALA A 1 346 ? 3.395 -7.928 -17.891 1.00 61.25 346 ALA A CA 1
ATOM 2636 C C . ALA A 1 346 ? 3.019 -9.270 -17.252 1.00 61.25 346 ALA A C 1
ATOM 2638 O O . ALA A 1 346 ? 2.570 -10.159 -17.959 1.00 61.25 346 ALA A O 1
ATOM 2639 N N . LEU A 1 347 ? 3.112 -9.415 -15.927 1.00 60.91 347 LEU A N 1
ATOM 2640 C CA . LEU A 1 347 ? 2.697 -10.637 -15.228 1.00 60.91 347 LEU A CA 1
ATOM 2641 C C . LEU A 1 347 ? 1.198 -10.927 -15.399 1.00 60.91 347 LEU A C 1
ATOM 2643 O O . LEU A 1 347 ? 0.822 -12.085 -15.553 1.00 60.91 347 LEU A O 1
ATOM 2647 N N . MET A 1 348 ? 0.350 -9.895 -15.422 1.00 64.12 348 MET A N 1
ATOM 2648 C CA . MET A 1 348 ? -1.085 -10.028 -15.698 1.00 64.12 348 MET A CA 1
ATOM 2649 C C . MET A 1 348 ? -1.375 -10.370 -17.171 1.00 64.12 348 MET A C 1
ATOM 2651 O O . MET A 1 348 ? -2.337 -11.082 -17.450 1.00 64.12 348 MET A O 1
ATOM 2655 N N . GLY A 1 349 ? -0.556 -9.880 -18.109 1.00 48.84 349 GLY A N 1
ATOM 2656 C CA . GLY A 1 349 ? -0.682 -10.124 -19.552 1.00 48.84 349 GLY A CA 1
ATOM 2657 C C . GLY A 1 349 ? -0.041 -11.430 -20.042 1.00 48.84 349 GLY A C 1
ATOM 2658 O O . GLY A 1 349 ? -0.502 -12.010 -21.022 1.00 48.84 349 GLY A O 1
ATOM 2659 N N . CYS A 1 350 ? 0.969 -11.951 -19.341 1.00 38.03 350 CYS A N 1
ATOM 2660 C CA . CYS A 1 350 ? 1.681 -13.195 -19.662 1.00 38.03 350 CYS A CA 1
ATOM 2661 C C . CYS A 1 350 ? 0.893 -14.477 -19.323 1.00 38.03 350 CYS A C 1
ATOM 2663 O O . CYS A 1 350 ? 1.466 -15.561 -19.294 1.00 38.03 350 CYS A O 1
ATOM 2665 N N . GLY A 1 351 ? -0.427 -14.391 -19.125 1.00 34.59 351 GLY A N 1
ATOM 2666 C CA . GLY A 1 351 ? -1.321 -15.557 -19.088 1.00 34.59 351 GLY A CA 1
ATOM 2667 C C . GLY A 1 351 ? -1.543 -16.231 -20.455 1.00 34.59 351 GLY A C 1
ATOM 2668 O O . GLY A 1 351 ? -2.338 -17.166 -20.545 1.00 34.59 351 GLY A O 1
ATOM 2669 N N . GLY A 1 352 ? -0.880 -15.757 -21.518 1.00 29.98 352 GLY A N 1
ATOM 2670 C CA . GLY A 1 352 ? -0.800 -16.417 -22.824 1.00 29.98 352 GLY A CA 1
ATOM 2671 C C . GLY A 1 352 ? 0.286 -17.508 -22.871 1.00 29.98 352 GLY A C 1
ATOM 2672 O O . GLY A 1 352 ? 1.225 -17.482 -22.077 1.00 29.98 352 GLY A O 1
ATOM 2673 N N . PRO A 1 353 ? 0.182 -18.488 -23.788 1.00 29.58 353 PRO A N 1
ATOM 2674 C CA . PRO A 1 353 ? 0.981 -19.706 -23.754 1.00 29.58 353 PRO A CA 1
ATOM 2675 C C . PRO A 1 353 ? 2.423 -19.426 -24.195 1.00 29.58 353 PRO A C 1
ATOM 2677 O O . PRO A 1 353 ? 2.735 -19.471 -25.379 1.00 29.58 353 PRO A O 1
ATOM 2680 N N . MET A 1 354 ? 3.321 -19.164 -23.249 1.00 31.30 354 MET A N 1
ATOM 2681 C CA . MET A 1 354 ? 4.763 -19.166 -23.498 1.00 31.30 354 MET A CA 1
ATOM 2682 C C . MET A 1 354 ? 5.478 -20.002 -22.435 1.00 31.30 354 MET A C 1
ATOM 2684 O O . MET A 1 354 ? 5.618 -19.589 -21.291 1.00 31.30 354 MET A O 1
ATOM 2688 N N . GLY A 1 355 ? 5.921 -21.187 -22.870 1.00 26.36 355 GLY A N 1
ATOM 2689 C CA . GLY A 1 355 ? 7.150 -21.856 -22.433 1.00 26.36 355 GLY A CA 1
ATOM 2690 C C . GLY A 1 355 ? 7.248 -22.262 -20.965 1.00 26.36 355 GLY A C 1
ATOM 2691 O O . GLY A 1 355 ? 7.690 -21.490 -20.121 1.00 26.36 355 GLY A O 1
ATOM 2692 N N . GLY A 1 356 ? 6.938 -23.528 -20.683 1.00 24.91 356 GLY A N 1
ATOM 2693 C CA . GLY A 1 356 ? 7.214 -24.148 -19.394 1.00 24.91 356 GLY A CA 1
ATOM 2694 C C . GLY A 1 356 ? 8.700 -24.100 -19.025 1.00 24.91 356 GLY A C 1
ATOM 2695 O O . GLY A 1 356 ? 9.549 -24.607 -19.753 1.00 24.91 356 GLY A O 1
ATOM 2696 N N . PHE A 1 357 ? 8.994 -23.558 -17.846 1.00 27.22 357 PHE A N 1
ATOM 2697 C CA . PHE A 1 357 ? 10.174 -23.965 -17.090 1.00 27.22 357 PHE A CA 1
ATOM 2698 C C . PHE A 1 357 ? 9.884 -25.317 -16.415 1.00 27.22 357 PHE A C 1
ATOM 2700 O O . PHE A 1 357 ? 8.770 -25.519 -15.918 1.00 27.22 357 PHE A O 1
ATOM 2707 N N . PRO A 1 358 ? 10.845 -26.258 -16.389 1.00 32.50 358 PRO A N 1
ATOM 2708 C CA . PRO A 1 358 ? 10.620 -27.585 -15.837 1.00 32.50 358 PRO A CA 1
ATOM 2709 C C . PRO A 1 358 ? 10.376 -27.488 -14.330 1.00 32.50 358 PRO A C 1
ATOM 2711 O O . PRO A 1 358 ? 11.232 -27.074 -13.549 1.00 32.50 358 PRO A O 1
ATOM 2714 N N . ARG A 1 359 ? 9.168 -27.876 -13.926 1.00 30.89 359 ARG A N 1
ATOM 2715 C CA . ARG A 1 359 ? 8.763 -28.001 -12.531 1.00 30.89 359 ARG A CA 1
ATOM 2716 C C . ARG A 1 359 ? 9.447 -29.242 -11.955 1.00 30.89 359 ARG A C 1
ATOM 2718 O O . ARG A 1 359 ? 9.087 -30.364 -12.299 1.00 30.89 359 ARG A O 1
ATOM 2725 N N . ALA A 1 360 ? 10.448 -29.046 -11.102 1.00 34.06 360 ALA A N 1
ATOM 2726 C CA . ALA A 1 360 ? 10.983 -30.123 -10.281 1.00 34.06 360 ALA A CA 1
ATOM 2727 C C . ALA A 1 360 ? 9.943 -30.518 -9.214 1.00 34.06 360 ALA A C 1
ATOM 2729 O O . ALA A 1 360 ? 9.318 -29.651 -8.603 1.00 34.06 360 ALA A O 1
ATOM 2730 N N . SER A 1 361 ? 9.812 -31.827 -8.981 1.00 37.47 361 SER A N 1
ATOM 2731 C CA . SER A 1 361 ? 8.915 -32.546 -8.052 1.00 37.47 361 SER A CA 1
ATOM 2732 C C . SER A 1 361 ? 7.502 -32.886 -8.572 1.00 37.47 361 SER A C 1
ATOM 2734 O O . SER A 1 361 ? 6.626 -32.041 -8.756 1.00 37.47 361 SER A O 1
ATOM 2736 N N . GLY A 1 362 ? 7.307 -34.188 -8.818 1.00 31.56 362 GLY A N 1
ATOM 2737 C CA . GLY A 1 362 ? 6.102 -34.804 -9.368 1.00 31.56 362 GLY A CA 1
ATOM 2738 C C . GLY A 1 362 ? 4.977 -34.985 -8.351 1.00 31.56 362 GLY A C 1
ATOM 2739 O O . GLY A 1 362 ? 4.761 -36.084 -7.852 1.00 31.56 362 GLY A O 1
ATOM 2740 N N . ALA A 1 363 ? 4.216 -33.921 -8.103 1.00 31.92 363 ALA A N 1
ATOM 2741 C CA . ALA A 1 363 ? 2.891 -34.020 -7.494 1.00 31.92 363 ALA A CA 1
ATOM 2742 C C . ALA A 1 363 ? 1.802 -33.862 -8.578 1.00 31.92 363 ALA A C 1
ATOM 2744 O O . ALA A 1 363 ? 1.907 -32.944 -9.400 1.00 31.92 363 ALA A O 1
ATOM 2745 N N . PRO A 1 364 ? 0.763 -34.721 -8.617 1.00 30.16 364 PRO A N 1
ATOM 2746 C CA . PRO A 1 364 ? -0.318 -34.596 -9.591 1.00 30.16 364 PRO A CA 1
ATOM 2747 C C . PRO A 1 364 ? -1.148 -33.327 -9.322 1.00 30.16 364 PRO A C 1
ATOM 2749 O O . PRO A 1 364 ? -1.311 -32.929 -8.165 1.00 30.16 364 PRO A O 1
ATOM 2752 N N . PRO A 1 365 ? -1.674 -32.661 -10.366 1.00 32.28 365 PRO A N 1
ATOM 2753 C CA . PRO A 1 365 ? -2.398 -31.406 -10.204 1.00 32.28 365 PRO A CA 1
ATOM 2754 C C . PRO A 1 365 ? -3.755 -31.629 -9.514 1.00 32.28 365 PRO A C 1
ATOM 2756 O O . PRO A 1 365 ? -4.443 -32.605 -9.830 1.00 32.28 365 PRO A O 1
ATOM 2759 N N . PRO A 1 366 ? -4.204 -30.716 -8.631 1.00 31.36 366 PRO A N 1
ATOM 2760 C CA . PRO A 1 366 ? -5.582 -30.725 -8.167 1.00 31.36 366 PRO A CA 1
ATOM 2761 C C . PRO A 1 366 ? -6.510 -30.417 -9.350 1.00 31.36 366 PRO A C 1
ATOM 2763 O O . PRO A 1 366 ? -6.426 -29.367 -9.991 1.00 31.36 366 PRO A O 1
ATOM 2766 N N . ARG A 1 367 ? -7.397 -31.367 -9.661 1.00 32.72 367 ARG A N 1
ATOM 2767 C CA . ARG A 1 367 ? -8.488 -31.198 -10.624 1.00 32.72 367 ARG A CA 1
ATOM 2768 C C . ARG A 1 367 ? -9.516 -30.229 -10.041 1.00 32.72 367 ARG A C 1
ATOM 2770 O O . ARG A 1 367 ? -10.370 -30.682 -9.299 1.00 32.72 367 ARG A O 1
ATOM 2777 N N . THR A 1 368 ? -9.387 -28.944 -10.379 1.00 33.66 368 THR A N 1
ATOM 2778 C CA . THR A 1 368 ? -10.445 -27.921 -10.573 1.00 33.66 368 THR A CA 1
ATOM 2779 C C . THR A 1 368 ? -9.821 -26.527 -10.437 1.00 33.66 368 THR A C 1
ATOM 2781 O O . THR A 1 368 ? -9.920 -25.889 -9.393 1.00 33.66 368 THR A O 1
ATOM 2784 N N . ALA A 1 369 ? -9.162 -26.040 -11.487 1.00 29.62 369 ALA A N 1
ATOM 2785 C CA . ALA A 1 369 ? -8.833 -24.623 -11.627 1.00 29.62 369 ALA A CA 1
ATOM 2786 C C . ALA A 1 369 ? -9.505 -24.129 -12.917 1.00 29.62 369 ALA A C 1
ATOM 2788 O O . ALA A 1 369 ? -9.214 -24.683 -13.980 1.00 29.62 369 ALA A O 1
ATOM 2789 N N . PRO A 1 370 ? -10.442 -23.166 -12.856 1.00 33.16 370 PRO A N 1
ATOM 2790 C CA . PRO A 1 370 ? -11.052 -22.624 -14.057 1.00 33.16 370 PRO A CA 1
ATOM 2791 C C . PRO A 1 370 ? -9.994 -21.873 -14.872 1.00 33.16 370 PRO A C 1
ATOM 2793 O O . PRO A 1 370 ? -9.066 -21.268 -14.339 1.00 33.16 370 PRO A O 1
ATOM 2796 N N . THR A 1 371 ? -10.137 -21.958 -16.185 1.00 30.91 371 THR A N 1
ATOM 2797 C CA . THR A 1 371 ? -9.234 -21.490 -17.236 1.00 30.91 371 THR A CA 1
ATOM 2798 C C . THR A 1 371 ? -8.794 -20.025 -17.034 1.00 30.91 371 THR A C 1
ATOM 2800 O O . THR A 1 371 ? -9.496 -19.089 -17.411 1.00 30.91 371 THR A O 1
ATOM 2803 N N . LEU A 1 372 ? -7.606 -19.817 -16.452 1.00 38.62 372 LEU A N 1
ATOM 2804 C CA . LEU A 1 372 ? -7.021 -18.509 -16.091 1.00 38.62 372 LEU A CA 1
ATOM 2805 C C . LEU A 1 372 ? -6.734 -17.572 -17.286 1.00 38.62 372 LEU A C 1
ATOM 2807 O O . LEU A 1 372 ? -6.619 -16.361 -17.100 1.00 38.62 372 LEU A O 1
ATOM 2811 N N . ALA A 1 373 ? -6.659 -18.099 -18.512 1.00 35.81 373 ALA A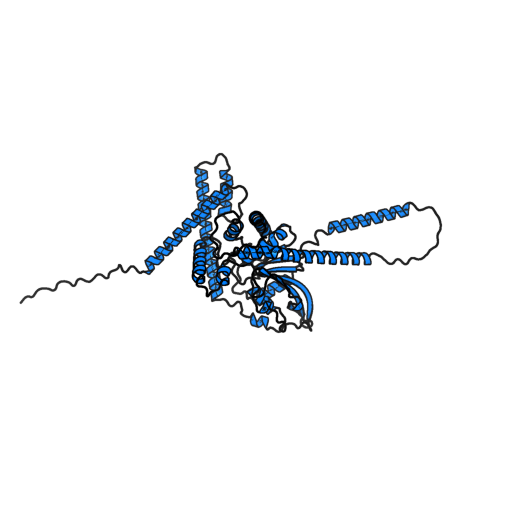 N 1
ATOM 2812 C CA . ALA A 1 373 ? -6.256 -17.334 -19.697 1.00 35.81 373 ALA A CA 1
ATOM 2813 C C . ALA A 1 373 ? -7.295 -16.282 -20.145 1.00 35.81 373 ALA A C 1
ATOM 2815 O O . ALA A 1 373 ? -6.921 -15.176 -20.523 1.00 35.81 373 ALA A O 1
ATOM 2816 N N . ALA A 1 374 ? -8.598 -16.577 -20.047 1.00 31.98 374 ALA A N 1
ATOM 2817 C CA . ALA A 1 374 ? -9.657 -15.605 -20.357 1.00 31.98 374 ALA A CA 1
ATOM 2818 C C . ALA A 1 374 ? -9.908 -14.617 -19.197 1.00 31.98 374 ALA A C 1
ATOM 2820 O O . ALA A 1 374 ? -10.376 -13.499 -19.408 1.00 31.98 374 ALA A O 1
ATOM 2821 N N . GLY A 1 375 ? -9.554 -15.010 -17.967 1.00 40.38 375 GLY A N 1
ATOM 2822 C CA . GLY A 1 375 ? -9.693 -14.180 -16.770 1.00 40.38 375 GLY A CA 1
ATOM 2823 C C . GLY A 1 375 ? -8.653 -13.062 -16.671 1.00 40.38 375 GLY A C 1
ATOM 2824 O O . GLY A 1 375 ? -8.986 -11.977 -16.203 1.00 40.38 375 GLY A O 1
ATOM 2825 N N . GLY A 1 376 ? -7.420 -13.278 -17.147 1.00 44.81 376 GLY A N 1
ATOM 2826 C CA . GLY A 1 376 ? -6.325 -12.302 -17.031 1.00 44.81 376 GLY A CA 1
ATOM 2827 C C . GLY A 1 376 ? -6.606 -10.955 -17.709 1.00 44.81 376 GLY A C 1
ATOM 2828 O O . GLY A 1 376 ? -6.407 -9.903 -17.099 1.00 44.81 376 GLY A O 1
ATOM 2829 N N . ALA A 1 377 ? -7.156 -10.968 -18.928 1.00 48.88 377 ALA A N 1
ATOM 2830 C CA . ALA A 1 377 ? -7.497 -9.747 -19.665 1.00 48.88 377 ALA A CA 1
ATOM 2831 C C . ALA A 1 377 ? -8.648 -8.962 -19.006 1.00 48.88 377 ALA A C 1
ATOM 2833 O O . ALA A 1 377 ? -8.565 -7.743 -18.857 1.00 48.88 377 ALA A O 1
ATOM 2834 N N . ALA A 1 378 ? -9.693 -9.655 -18.539 1.00 48.62 378 ALA A N 1
ATOM 2835 C CA . ALA A 1 378 ? -10.817 -9.035 -17.835 1.00 48.62 378 ALA A CA 1
ATOM 2836 C C . ALA A 1 378 ? -10.408 -8.475 -16.459 1.00 48.62 378 ALA A C 1
ATOM 2838 O O . ALA A 1 378 ? -10.869 -7.409 -16.053 1.00 48.62 378 ALA A O 1
ATOM 2839 N N . VAL A 1 379 ? -9.507 -9.164 -15.751 1.00 53.97 379 VAL A N 1
ATOM 2840 C CA . VAL A 1 379 ? -8.934 -8.709 -14.475 1.00 53.97 379 VAL A CA 1
ATOM 2841 C C . VAL A 1 379 ? -8.054 -7.478 -14.677 1.00 53.97 379 VAL A C 1
ATOM 2843 O O . VAL A 1 379 ? -8.194 -6.511 -13.930 1.00 53.97 379 VAL A O 1
ATOM 2846 N N . SER A 1 380 ? -7.203 -7.474 -15.708 1.00 57.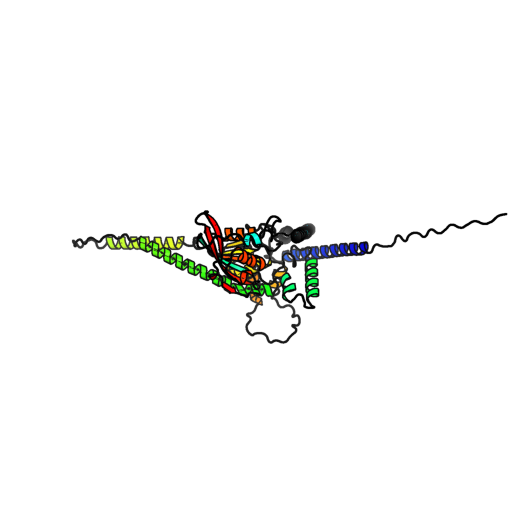69 380 SER A N 1
ATOM 2847 C CA . SER A 1 380 ? -6.383 -6.313 -16.061 1.00 57.69 380 SER A CA 1
ATOM 2848 C C . SER A 1 380 ? -7.251 -5.111 -16.448 1.00 57.69 380 SER A C 1
ATOM 2850 O O . SER A 1 380 ? -7.004 -4.008 -15.967 1.00 57.69 380 SER A O 1
ATOM 2852 N N . SER A 1 381 ? -8.327 -5.330 -17.214 1.00 57.94 381 SER A N 1
ATOM 2853 C CA . SER A 1 381 ? -9.294 -4.285 -17.568 1.00 57.94 381 SER A CA 1
ATOM 2854 C C . SER A 1 381 ? -10.016 -3.720 -16.343 1.00 57.94 381 SER A C 1
ATOM 2856 O O . SER A 1 381 ? -10.119 -2.507 -16.217 1.00 57.94 381 SER A O 1
ATOM 2858 N N . ALA A 1 382 ? -10.492 -4.563 -15.422 1.00 57.38 382 ALA A N 1
ATOM 2859 C CA . ALA A 1 382 ? -11.197 -4.103 -14.223 1.00 57.38 382 ALA A CA 1
ATOM 2860 C C . ALA A 1 382 ? -10.269 -3.362 -13.247 1.00 57.38 382 ALA A C 1
ATOM 2862 O O . ALA A 1 382 ? -10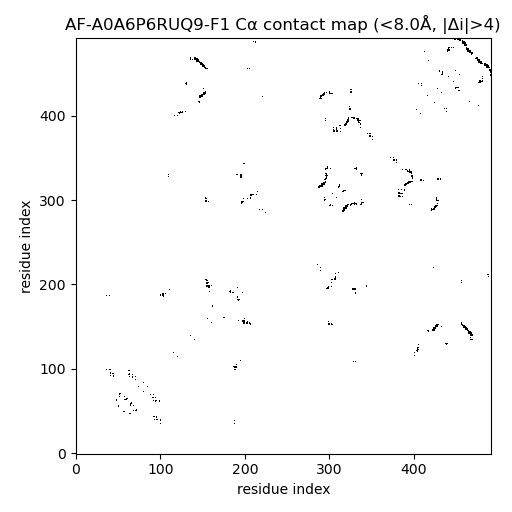.661 -2.346 -12.674 1.00 57.38 382 ALA A O 1
ATOM 2863 N N . ALA A 1 383 ? -9.030 -3.836 -13.080 1.00 59.44 383 ALA A N 1
ATOM 2864 C CA . ALA A 1 383 ? -8.022 -3.138 -12.291 1.00 59.44 383 ALA A CA 1
ATOM 2865 C C . ALA A 1 383 ? -7.667 -1.786 -12.929 1.00 59.44 383 ALA A C 1
ATOM 2867 O O . ALA A 1 383 ? -7.627 -0.783 -12.224 1.00 59.44 383 ALA A O 1
ATOM 2868 N N . ALA A 1 384 ? -7.482 -1.737 -14.254 1.00 62.00 384 ALA A N 1
ATOM 2869 C CA . ALA A 1 384 ? -7.191 -0.507 -14.990 1.00 62.00 384 ALA A CA 1
ATOM 2870 C C . ALA A 1 384 ? -8.344 0.510 -14.927 1.00 62.00 384 ALA A C 1
ATOM 2872 O O . ALA A 1 384 ? -8.092 1.686 -14.676 1.00 62.00 384 ALA A O 1
ATOM 2873 N N . SER A 1 385 ? -9.599 0.070 -15.079 1.00 60.41 385 SER A N 1
ATOM 2874 C CA . SER A 1 385 ? -10.778 0.927 -14.890 1.00 60.41 385 SER A CA 1
ATOM 2875 C C . SER A 1 385 ? -10.879 1.447 -13.454 1.00 60.41 385 SER A C 1
ATOM 2877 O O . SER A 1 385 ? -11.200 2.612 -13.251 1.00 60.41 385 SER A O 1
ATOM 2879 N N . GLY A 1 386 ? -10.540 0.618 -12.461 1.00 59.12 386 GLY A N 1
ATOM 2880 C CA . GLY A 1 386 ? -10.545 1.005 -11.050 1.00 59.12 386 GLY A CA 1
ATOM 2881 C C . GLY A 1 386 ? -9.487 2.048 -10.673 1.00 59.12 386 GLY A C 1
ATOM 2882 O O . GLY A 1 386 ? -9.720 2.809 -9.739 1.00 59.12 386 GLY A O 1
ATOM 2883 N N . VAL A 1 387 ? -8.357 2.139 -11.394 1.00 65.69 387 VAL A N 1
ATOM 2884 C CA . VAL A 1 387 ? -7.304 3.149 -11.128 1.00 65.69 387 VAL A CA 1
ATOM 2885 C C . VAL A 1 387 ? -7.866 4.568 -11.228 1.00 65.69 387 VAL A C 1
ATOM 2887 O O . VAL A 1 387 ? -7.540 5.409 -10.394 1.00 65.69 387 VAL A O 1
ATOM 2890 N N . GLY A 1 388 ? -8.731 4.828 -12.215 1.00 62.56 388 GLY A N 1
ATOM 2891 C CA . GLY A 1 388 ? -9.365 6.137 -12.401 1.00 62.56 388 GLY A CA 1
ATOM 2892 C C . GLY A 1 388 ? -10.373 6.504 -11.307 1.00 62.56 388 GLY A C 1
ATOM 2893 O O . GLY A 1 388 ? -10.736 7.669 -11.186 1.00 62.56 388 GLY A O 1
ATOM 2894 N N . CYS A 1 389 ? -10.805 5.531 -10.503 1.00 69.44 389 CYS A N 1
ATOM 2895 C CA . CYS A 1 389 ? -11.782 5.710 -9.430 1.00 69.44 389 CYS A CA 1
ATOM 2896 C C . CYS A 1 389 ? -11.139 5.987 -8.060 1.00 69.44 389 CYS A C 1
ATOM 2898 O O . CYS A 1 389 ? -11.864 6.195 -7.090 1.00 69.44 389 CYS A O 1
ATOM 2900 N N . VAL A 1 390 ? -9.804 5.950 -7.950 1.00 76.12 390 VAL A N 1
ATOM 290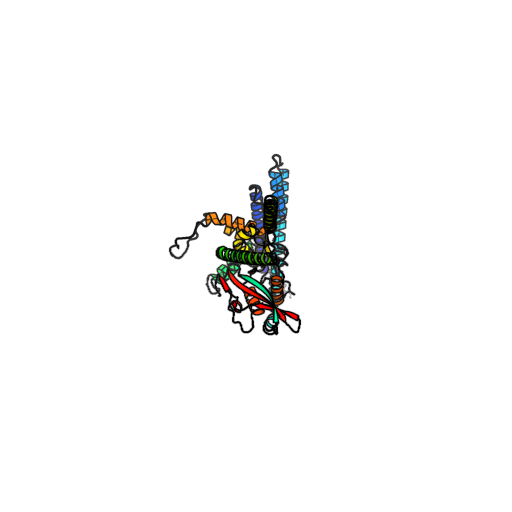1 C CA . VAL A 1 390 ? -9.095 6.213 -6.689 1.00 76.12 390 VAL A CA 1
ATOM 2902 C C . VAL A 1 390 ? -8.751 7.697 -6.594 1.00 76.12 390 VAL A C 1
ATOM 2904 O O . VAL A 1 390 ? -7.923 8.187 -7.357 1.00 76.12 390 VAL A O 1
ATOM 2907 N N . ASP A 1 391 ? -9.334 8.404 -5.625 1.00 80.12 391 ASP A N 1
ATOM 2908 C CA . ASP A 1 391 ? -8.986 9.796 -5.327 1.00 80.12 391 ASP A CA 1
ATOM 2909 C C . ASP A 1 391 ? -7.579 9.886 -4.698 1.00 80.12 391 ASP A C 1
ATOM 2911 O O . ASP A 1 391 ? -7.375 9.400 -3.577 1.00 80.12 391 ASP A O 1
ATOM 2915 N N . PRO A 1 392 ? -6.596 10.535 -5.352 1.00 78.00 392 PRO A N 1
ATOM 2916 C CA . PRO A 1 392 ? -5.265 10.714 -4.788 1.00 78.00 392 PRO A CA 1
ATOM 2917 C C . PRO A 1 392 ? -5.177 11.895 -3.809 1.00 78.00 392 PRO A C 1
ATOM 2919 O O . PRO A 1 392 ? -4.099 12.178 -3.289 1.00 78.00 392 PRO A O 1
ATOM 2922 N N . GLY A 1 393 ? -6.264 12.622 -3.529 1.00 75.75 393 GLY A N 1
ATOM 2923 C CA . GLY A 1 393 ? -6.262 13.825 -2.691 1.00 75.75 393 GLY A CA 1
ATOM 2924 C C . GLY A 1 393 ? -5.759 13.607 -1.256 1.00 75.75 393 GLY A C 1
ATOM 2925 O O . GLY A 1 393 ? -5.330 14.553 -0.589 1.00 75.75 393 GLY A O 1
ATOM 2926 N N . GLY A 1 394 ? -5.783 12.363 -0.762 1.00 75.19 394 GLY A N 1
ATOM 2927 C CA . GLY A 1 394 ? -5.190 11.966 0.522 1.00 75.19 394 GLY A CA 1
ATOM 2928 C C . GLY A 1 394 ? -3.701 11.593 0.458 1.00 75.19 394 GLY A C 1
ATOM 2929 O O . GLY A 1 394 ? -3.100 11.328 1.502 1.00 75.19 394 GLY A O 1
ATOM 2930 N N . ASN A 1 395 ? -3.083 11.596 -0.727 1.00 78.56 395 ASN A N 1
ATOM 2931 C CA . ASN A 1 395 ? -1.678 11.268 -0.921 1.00 78.56 395 ASN A CA 1
ATOM 2932 C C . ASN A 1 395 ? -0.766 12.499 -0.726 1.00 78.56 395 ASN A C 1
ATOM 2934 O O . ASN A 1 395 ? -0.715 13.418 -1.538 1.00 78.56 395 ASN A O 1
ATOM 2938 N N . ARG A 1 396 ? -0.011 12.516 0.370 1.00 75.88 396 ARG A N 1
ATOM 2939 C CA . ARG A 1 396 ? 1.041 13.475 0.751 1.00 75.88 396 ARG A CA 1
ATOM 2940 C C . ARG A 1 396 ? 2.482 13.014 0.444 1.00 75.88 396 ARG A C 1
ATOM 2942 O O . ARG A 1 396 ? 3.426 13.638 0.920 1.00 75.88 396 ARG A O 1
ATOM 2949 N N . GLY A 1 397 ? 2.679 11.952 -0.336 1.00 75.75 397 GLY A N 1
ATOM 2950 C CA . GLY A 1 397 ? 3.976 11.331 -0.604 1.00 75.75 397 GLY A CA 1
ATOM 2951 C C . GLY A 1 397 ? 4.570 10.540 0.581 1.00 75.75 397 GLY A C 1
ATOM 2952 O O . GLY A 1 397 ? 3.839 10.067 1.457 1.00 75.75 397 GLY A O 1
ATOM 2953 N N . PRO A 1 398 ? 5.902 10.336 0.605 1.00 74.31 398 PRO A N 1
ATOM 2954 C CA . PRO A 1 398 ? 6.589 9.649 1.697 1.00 74.31 398 PRO A CA 1
ATOM 2955 C C . PRO A 1 398 ? 6.505 10.432 3.020 1.00 74.31 398 PRO A C 1
ATOM 2957 O O . PRO A 1 398 ? 6.469 11.667 3.002 1.00 74.31 398 PRO A O 1
ATOM 2960 N N . PRO A 1 399 ? 6.563 9.752 4.182 1.00 74.19 399 PRO A N 1
ATOM 2961 C CA . PRO A 1 399 ? 6.473 10.418 5.481 1.00 74.19 399 PRO A CA 1
ATOM 2962 C C . PRO A 1 399 ? 7.590 11.453 5.648 1.00 74.19 399 PRO A C 1
ATOM 2964 O O . PRO A 1 399 ? 8.729 11.213 5.232 1.00 74.19 399 PRO A O 1
ATOM 2967 N N . SER A 1 400 ? 7.276 12.618 6.221 1.00 74.38 400 SER A N 1
ATOM 2968 C CA . SER A 1 400 ? 8.287 13.621 6.577 1.00 74.38 400 SER A CA 1
ATOM 2969 C C . SER A 1 400 ? 9.110 13.159 7.781 1.00 74.38 400 SER A C 1
ATOM 2971 O O . SER A 1 400 ? 8.643 12.362 8.591 1.00 74.38 400 SER A O 1
ATOM 2973 N N . SER A 1 401 ? 10.313 13.711 7.948 1.00 67.56 401 SER A N 1
ATOM 2974 C CA . SER A 1 401 ? 11.162 13.464 9.126 1.00 67.56 401 SER A CA 1
ATOM 2975 C C . SER A 1 401 ? 10.510 13.886 10.452 1.00 67.56 401 SER A C 1
ATOM 2977 O O . SER A 1 401 ? 10.851 13.363 11.507 1.00 67.56 401 SER A O 1
ATOM 2979 N N . SER A 1 402 ? 9.554 14.819 10.407 1.00 69.94 402 SER A N 1
ATOM 2980 C CA . SER A 1 402 ? 8.764 15.270 11.557 1.00 69.94 402 SER A CA 1
ATOM 2981 C C . SER A 1 402 ? 7.536 14.397 11.850 1.00 69.94 402 SER A C 1
ATOM 2983 O O . SER A 1 402 ? 6.925 14.529 12.916 1.00 69.94 402 SER A O 1
ATOM 2985 N N . SER A 1 403 ? 7.156 13.517 10.920 1.00 77.56 403 SER A N 1
ATOM 2986 C CA . SER A 1 403 ? 6.012 12.624 11.070 1.00 77.56 403 SER A CA 1
ATOM 2987 C C . SER A 1 403 ? 6.405 11.431 11.937 1.00 77.56 403 SER A C 1
ATOM 2989 O O . SER A 1 403 ? 7.308 10.675 11.593 1.00 77.56 403 SER A O 1
ATOM 2991 N N . ARG A 1 404 ? 5.735 11.274 13.081 1.00 86.25 404 ARG A N 1
ATOM 2992 C CA . ARG A 1 404 ? 5.912 10.124 13.980 1.00 86.25 404 ARG A CA 1
ATOM 2993 C C . ARG A 1 404 ? 4.812 9.103 13.726 1.00 86.25 404 ARG A C 1
ATOM 2995 O O . ARG A 1 404 ? 3.695 9.486 13.369 1.00 86.25 404 ARG A O 1
ATOM 3002 N N . LEU A 1 405 ? 5.093 7.822 13.950 1.00 87.50 405 LEU A N 1
ATOM 3003 C CA . LEU A 1 405 ? 4.138 6.747 13.689 1.00 87.50 405 LEU A CA 1
ATOM 3004 C C . LEU A 1 405 ? 2.839 6.947 14.466 1.00 87.50 405 LEU A C 1
ATOM 3006 O O . LEU A 1 405 ? 1.773 6.932 13.863 1.00 87.50 405 LEU A O 1
ATOM 3010 N N . TRP A 1 406 ? 2.920 7.229 15.767 1.00 89.12 406 TRP A N 1
ATOM 3011 C CA . TRP A 1 406 ? 1.734 7.411 16.609 1.00 89.12 406 TRP A CA 1
ATOM 3012 C C . TRP A 1 406 ? 0.821 8.550 16.125 1.00 89.12 406 TRP A C 1
ATOM 3014 O O . TRP A 1 406 ? -0.396 8.403 16.153 1.00 89.12 406 TRP A O 1
ATOM 3024 N N . LYS A 1 407 ? 1.387 9.647 15.593 1.00 89.19 407 LYS A N 1
ATOM 3025 C CA . LYS A 1 407 ? 0.600 10.750 15.013 1.00 89.19 407 LYS A CA 1
ATOM 3026 C C . LYS A 1 407 ? -0.168 10.298 13.778 1.00 89.19 407 LYS A C 1
ATOM 3028 O O . LYS A 1 407 ? -1.304 10.701 13.587 1.00 89.19 407 LYS A O 1
ATOM 3033 N N . ARG A 1 408 ? 0.449 9.452 12.948 1.00 89.50 408 ARG A N 1
ATOM 3034 C CA . ARG A 1 408 ? -0.186 8.889 11.748 1.00 89.50 408 ARG A CA 1
ATOM 3035 C C . ARG A 1 408 ? -1.283 7.885 12.102 1.00 89.50 408 ARG A C 1
ATOM 3037 O O . ARG A 1 408 ? -2.321 7.883 11.452 1.00 89.50 408 ARG A O 1
ATOM 3044 N N . LEU A 1 409 ? -1.074 7.079 13.146 1.00 92.06 409 LEU A N 1
ATOM 3045 C CA . LEU A 1 409 ? -2.087 6.167 13.687 1.00 92.06 409 LEU A CA 1
ATOM 3046 C C . LEU A 1 409 ? -3.306 6.938 14.223 1.00 92.06 409 LEU A C 1
ATOM 3048 O O . LEU A 1 409 ? -4.434 6.609 13.866 1.00 92.06 409 LEU A O 1
ATOM 3052 N N . LEU A 1 410 ? -3.075 7.985 15.024 1.00 91.62 410 LEU A N 1
ATOM 3053 C CA . LEU A 1 410 ? -4.128 8.859 15.553 1.00 91.62 410 LEU A CA 1
ATOM 3054 C C . LEU A 1 410 ? -4.874 9.591 14.439 1.00 91.62 410 LEU A C 1
ATOM 3056 O O . LEU A 1 410 ? -6.097 9.549 14.396 1.00 91.62 410 LEU A O 1
ATOM 3060 N N . GLN A 1 411 ? -4.143 10.176 13.493 1.00 89.38 411 GLN A N 1
ATOM 3061 C CA . GLN A 1 411 ? -4.742 10.849 12.348 1.00 89.38 411 GLN A CA 1
ATOM 3062 C C . GLN A 1 411 ? -5.622 9.903 11.516 1.00 89.38 411 GLN A C 1
ATOM 3064 O O . GLN A 1 411 ? -6.691 10.301 11.062 1.00 89.38 411 GLN A O 1
ATOM 3069 N N . PHE A 1 412 ? -5.207 8.645 11.320 1.00 91.69 412 PHE A N 1
ATOM 3070 C CA . PHE A 1 412 ? -6.061 7.653 10.664 1.00 91.69 412 PHE A CA 1
ATOM 3071 C C . PHE A 1 412 ? -7.348 7.405 11.459 1.00 91.69 412 PHE A C 1
ATOM 3073 O O . PHE A 1 412 ? -8.416 7.353 10.857 1.00 91.69 412 PHE A O 1
ATOM 3080 N N . ALA A 1 413 ? -7.267 7.263 12.786 1.00 93.31 413 ALA A N 1
ATOM 3081 C CA . ALA A 1 413 ? -8.443 7.055 13.630 1.00 93.31 413 ALA A CA 1
ATOM 3082 C C . ALA A 1 413 ? -9.410 8.252 13.568 1.00 93.31 413 ALA A C 1
ATOM 3084 O O . ALA A 1 413 ? -10.603 8.060 13.350 1.00 93.31 413 ALA A O 1
ATOM 3085 N N . GLU A 1 414 ? -8.893 9.479 13.675 1.00 92.06 414 GLU A N 1
ATOM 3086 C CA . GLU A 1 414 ? -9.669 10.721 13.549 1.00 92.06 414 GLU A CA 1
ATOM 3087 C C . GLU A 1 414 ? -10.398 10.804 12.206 1.00 92.06 414 GLU A C 1
ATOM 3089 O O . GLU A 1 414 ? -11.592 11.089 12.148 1.00 92.06 414 GLU A O 1
ATOM 3094 N N . GLU A 1 415 ? -9.697 10.509 11.115 1.00 89.25 415 GLU A N 1
ATOM 3095 C CA . GLU A 1 415 ? -10.274 10.560 9.776 1.00 89.25 415 GLU A CA 1
ATOM 3096 C C . GLU A 1 415 ? -11.286 9.450 9.547 1.00 89.25 415 GLU A C 1
ATOM 3098 O O . GLU A 1 415 ? -12.383 9.723 9.065 1.00 89.25 415 GLU A O 1
ATOM 3103 N N . ALA A 1 416 ? -10.959 8.217 9.941 1.00 91.06 416 ALA A N 1
ATOM 3104 C CA . ALA A 1 416 ? -11.890 7.103 9.868 1.00 91.06 416 ALA A CA 1
ATOM 3105 C C . ALA A 1 416 ? -13.188 7.445 10.605 1.00 91.06 416 ALA A C 1
ATOM 3107 O O . ALA A 1 416 ? -14.263 7.187 10.075 1.00 91.06 416 ALA A O 1
ATOM 3108 N N . MET A 1 417 ? -13.116 8.109 11.763 1.00 92.94 417 MET A N 1
ATOM 3109 C CA . MET A 1 417 ? -14.299 8.551 12.505 1.00 92.94 417 MET A CA 1
ATOM 3110 C C . MET A 1 417 ? -14.987 9.783 11.911 1.00 92.94 417 MET A C 1
ATOM 3112 O O . MET A 1 417 ? -16.202 9.909 12.067 1.00 92.94 417 MET A O 1
ATOM 31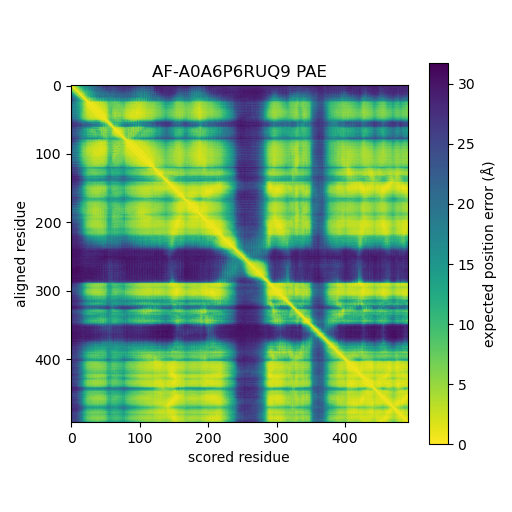16 N N . GLY A 1 418 ? -14.262 10.644 11.196 1.00 90.12 418 GLY A N 1
ATOM 3117 C CA . GLY A 1 418 ? -14.779 11.869 10.580 1.00 90.12 418 GLY A CA 1
ATOM 3118 C C . GLY A 1 418 ? -15.544 11.675 9.269 1.00 90.12 418 GLY A C 1
ATOM 3119 O O . GLY A 1 418 ? -16.383 12.510 8.937 1.00 90.12 418 GLY A O 1
ATOM 3120 N N . VAL A 1 419 ? -15.304 10.586 8.529 1.00 89.38 419 VAL A N 1
ATOM 3121 C CA . VAL A 1 419 ? -16.034 10.329 7.270 1.00 89.38 419 VAL A CA 1
ATOM 3122 C C . VAL A 1 419 ? -17.511 9.965 7.516 1.00 8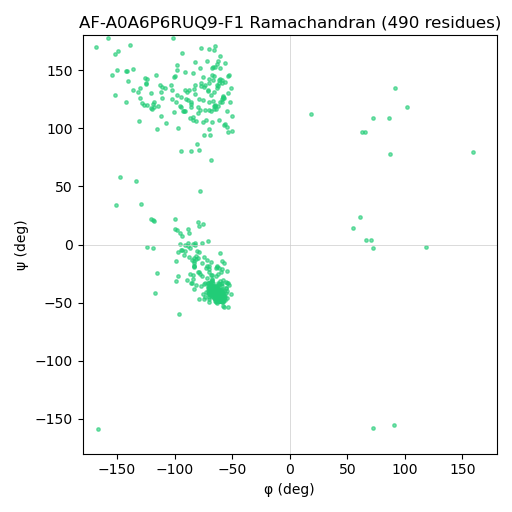9.38 419 VAL A C 1
ATOM 3124 O O . VAL A 1 419 ? -17.915 9.738 8.663 1.00 89.38 419 VAL A O 1
ATOM 3127 N N . GLN A 1 420 ? -18.349 9.936 6.481 1.00 87.38 420 GLN A N 1
ATOM 3128 C CA . GLN A 1 420 ? -19.782 9.622 6.638 1.00 87.38 420 GLN A CA 1
ATOM 3129 C C . GLN A 1 420 ? -20.044 8.112 6.596 1.00 87.38 420 GLN A C 1
ATOM 3131 O O . GLN A 1 420 ? -20.981 7.624 7.221 1.00 87.38 420 GLN A O 1
ATOM 3136 N N . GLU A 1 421 ? -19.155 7.380 5.934 1.00 87.69 421 GLU A N 1
ATOM 3137 C CA . GLU A 1 421 ? -19.184 5.941 5.736 1.00 87.69 421 GLU A CA 1
ATOM 3138 C C . GLU A 1 421 ? -19.080 5.188 7.066 1.00 87.69 421 GLU A C 1
ATOM 3140 O O . GLU A 1 421 ? -18.254 5.510 7.929 1.00 87.69 421 GLU A O 1
ATOM 3145 N N . GLU A 1 422 ? -19.930 4.177 7.231 1.00 88.44 422 GLU A N 1
ATOM 3146 C CA . GLU A 1 422 ? -20.002 3.339 8.431 1.00 88.44 422 GLU A CA 1
ATOM 3147 C C . GLU A 1 422 ? -18.858 2.319 8.469 1.00 88.44 422 GLU A C 1
ATOM 3149 O O . GLU A 1 422 ? -18.287 2.054 9.534 1.00 88.44 422 GLU A O 1
ATOM 3154 N N . THR A 1 423 ? -18.485 1.815 7.289 1.00 91.31 423 THR A N 1
ATOM 3155 C CA . THR A 1 423 ? -17.408 0.847 7.111 1.00 91.31 423 THR A CA 1
ATOM 3156 C C . THR A 1 423 ? -16.239 1.477 6.366 1.00 91.31 423 THR A C 1
ATOM 3158 O O . THR A 1 423 ? -16.389 2.076 5.301 1.00 91.31 423 THR A O 1
ATOM 3161 N N . VAL A 1 424 ? -15.036 1.302 6.903 1.00 93.12 424 VAL A N 1
ATOM 3162 C CA . VAL A 1 424 ? -13.786 1.745 6.280 1.00 93.12 424 VAL A CA 1
ATOM 3163 C C . VAL A 1 424 ? -12.905 0.528 6.037 1.00 93.12 424 VAL A C 1
ATOM 3165 O O . VAL A 1 424 ? -12.469 -0.125 6.982 1.00 93.12 424 VAL A O 1
ATOM 3168 N N . ILE A 1 425 ? -12.603 0.226 4.776 1.00 93.44 425 ILE A N 1
ATOM 3169 C CA . ILE A 1 425 ? -11.692 -0.862 4.406 1.00 93.44 425 ILE A CA 1
ATOM 3170 C C . ILE A 1 425 ? -10.328 -0.264 4.082 1.00 93.44 425 ILE A C 1
ATOM 3172 O O . ILE A 1 425 ? -10.193 0.454 3.101 1.00 93.44 425 ILE A O 1
ATOM 3176 N N . ALA A 1 426 ? -9.305 -0.564 4.874 1.00 93.75 426 ALA A N 1
ATOM 3177 C CA . ALA A 1 426 ? -7.965 -0.010 4.728 1.00 93.75 426 ALA A CA 1
ATOM 3178 C C . ALA A 1 426 ? -6.931 -1.080 4.346 1.00 93.75 426 ALA A C 1
ATOM 3180 O O . ALA A 1 426 ? -6.660 -2.009 5.108 1.00 93.75 426 ALA A O 1
ATOM 3181 N N . VAL A 1 427 ? -6.293 -0.918 3.184 1.00 93.44 427 VAL A N 1
ATOM 3182 C CA . VAL A 1 427 ? -5.218 -1.796 2.699 1.00 93.44 427 VAL A CA 1
ATOM 3183 C C . VAL A 1 427 ? -3.848 -1.230 3.074 1.00 93.44 427 VAL A C 1
ATOM 3185 O O . VAL A 1 427 ? -3.536 -0.075 2.773 1.00 93.44 427 VAL A O 1
ATOM 3188 N N . GLY A 1 428 ? -2.996 -2.032 3.718 1.00 91.06 428 GLY A N 1
ATOM 3189 C CA . GLY A 1 428 ? -1.701 -1.557 4.211 1.00 91.06 428 GLY A CA 1
ATOM 3190 C C . GLY A 1 428 ? -0.705 -2.641 4.628 1.00 91.06 428 GLY A C 1
ATOM 3191 O O . GLY A 1 428 ? -0.756 -3.790 4.178 1.00 91.06 428 GLY A O 1
ATOM 3192 N N . HIS A 1 429 ? 0.258 -2.247 5.470 1.00 89.88 429 HIS A N 1
ATOM 3193 C CA . HIS A 1 429 ? 1.319 -3.117 5.988 1.00 89.88 429 HIS A CA 1
ATOM 3194 C C . HIS A 1 429 ? 0.958 -3.797 7.292 1.00 89.88 429 HIS A C 1
ATOM 3196 O O . HIS A 1 429 ? 0.342 -3.206 8.170 1.00 89.88 429 HIS A O 1
ATOM 3202 N N . SER A 1 430 ? 1.485 -5.007 7.478 1.00 89.00 430 SER A N 1
ATOM 3203 C CA . SER A 1 430 ? 1.311 -5.748 8.728 1.00 89.00 430 SER A CA 1
ATOM 3204 C C . SER A 1 430 ? 1.910 -5.045 9.942 1.00 89.00 430 SER A C 1
ATOM 3206 O O . SER A 1 430 ? 1.396 -5.217 11.038 1.00 89.00 430 SER A O 1
ATOM 3208 N N . ARG A 1 431 ? 3.017 -4.305 9.777 1.00 89.31 431 ARG A N 1
ATOM 3209 C CA . ARG A 1 431 ? 3.648 -3.604 10.902 1.00 89.31 431 ARG A CA 1
ATOM 3210 C C . ARG A 1 431 ? 2.763 -2.440 11.349 1.00 89.31 431 ARG A C 1
ATOM 3212 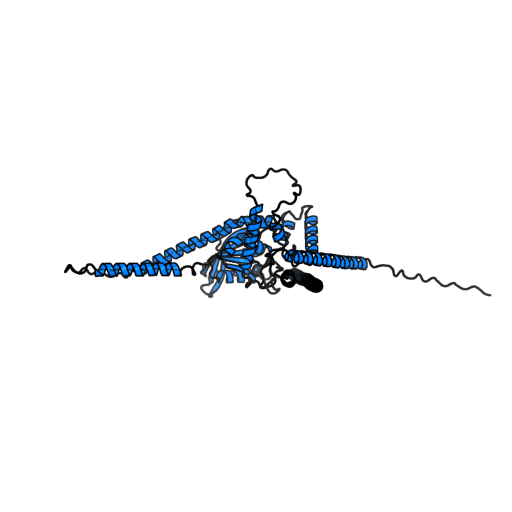O O . ARG A 1 431 ? 2.437 -2.394 12.523 1.00 89.31 431 ARG A O 1
ATOM 3219 N N . TRP A 1 432 ? 2.300 -1.598 10.434 1.00 91.69 432 TRP A N 1
ATOM 3220 C CA . TRP A 1 432 ? 1.414 -0.475 10.719 1.00 91.69 432 TRP A CA 1
ATOM 3221 C C . TRP A 1 432 ? 0.118 -0.966 11.362 1.00 91.69 432 TRP A C 1
ATOM 3223 O O . TRP A 1 432 ? -0.257 -0.457 12.411 1.00 91.69 432 TRP A O 1
ATOM 3233 N N . ILE A 1 433 ? -0.496 -2.026 10.812 1.00 93.44 433 ILE A N 1
ATOM 3234 C CA . ILE A 1 433 ? -1.695 -2.653 11.396 1.00 93.44 433 ILE A CA 1
ATOM 3235 C C . ILE A 1 433 ? -1.397 -3.116 12.826 1.00 93.44 433 ILE A C 1
ATOM 3237 O O . ILE A 1 433 ? -2.140 -2.800 13.745 1.00 93.44 433 ILE A O 1
ATOM 3241 N N . ARG A 1 434 ? -0.276 -3.807 13.054 1.00 93.19 434 ARG A N 1
ATOM 3242 C CA . ARG A 1 434 ? 0.100 -4.261 14.397 1.00 93.19 434 ARG A CA 1
ATOM 3243 C C . ARG A 1 434 ? 0.286 -3.104 15.379 1.00 93.19 434 ARG A C 1
ATOM 3245 O O . ARG A 1 434 ? -0.205 -3.177 16.502 1.00 93.19 434 ARG A O 1
ATOM 3252 N N . GLU A 1 435 ? 0.982 -2.041 14.977 1.00 92.94 435 GLU A N 1
ATOM 3253 C CA . GLU A 1 435 ? 1.173 -0.868 15.838 1.00 92.94 435 GLU A CA 1
ATOM 3254 C C . GLU A 1 435 ? -0.151 -0.114 16.070 1.00 92.94 435 GLU A C 1
ATOM 3256 O O . GLU A 1 435 ? -0.351 0.405 17.164 1.00 92.94 435 GLU A O 1
ATOM 3261 N N . PHE A 1 436 ? -1.092 -0.127 15.116 1.00 94.38 436 PHE A N 1
ATOM 3262 C CA . PHE A 1 436 ? -2.458 0.373 15.313 1.00 94.38 436 PHE A CA 1
ATOM 3263 C C . PHE A 1 436 ? -3.171 -0.393 16.435 1.00 94.38 436 PHE A C 1
ATOM 3265 O O . PHE A 1 436 ? -3.702 0.211 17.364 1.00 94.38 436 PHE A O 1
ATOM 3272 N N . PHE A 1 437 ? -3.109 -1.728 16.416 1.00 94.75 437 PHE A N 1
ATOM 3273 C CA . PHE A 1 437 ? -3.658 -2.537 17.505 1.00 94.75 437 PHE A CA 1
ATOM 3274 C C . PHE A 1 437 ? -2.965 -2.247 18.838 1.00 94.75 437 PHE A C 1
ATOM 3276 O O . PHE A 1 437 ? -3.652 -2.062 19.837 1.00 94.75 437 PHE A O 1
ATOM 3283 N N . ARG A 1 438 ? -1.632 -2.130 18.883 1.00 92.69 438 ARG A N 1
ATOM 3284 C CA . ARG A 1 438 ? -0.926 -1.755 20.126 1.00 92.69 438 ARG A CA 1
ATOM 3285 C C . ARG A 1 438 ? -1.387 -0.392 20.660 1.00 92.69 438 ARG A C 1
ATOM 3287 O O . ARG A 1 438 ? -1.581 -0.233 21.864 1.00 92.69 438 ARG A O 1
ATOM 3294 N N . ALA A 1 439 ? -1.593 0.573 19.768 1.00 92.44 439 ALA A N 1
ATOM 3295 C CA . ALA A 1 439 ? -1.986 1.932 20.115 1.00 92.44 439 ALA A CA 1
ATOM 3296 C C . ALA A 1 439 ? -3.423 2.045 20.654 1.00 92.44 439 ALA A C 1
ATOM 3298 O O . ALA A 1 439 ? -3.649 2.841 21.561 1.00 92.44 439 ALA A O 1
ATOM 3299 N N . PHE A 1 440 ? -4.369 1.250 20.136 1.00 93.75 440 PHE A N 1
ATOM 3300 C CA . PHE A 1 440 ? -5.803 1.430 20.416 1.00 93.75 440 PHE A CA 1
ATOM 3301 C C . PHE A 1 440 ? -6.498 0.245 21.113 1.00 93.75 440 PHE A C 1
ATOM 3303 O O . PHE A 1 440 ? -7.671 0.358 21.457 1.00 93.75 440 PHE A O 1
ATOM 3310 N N . SER A 1 441 ? -5.818 -0.880 21.367 1.00 91.31 441 SER A N 1
ATOM 3311 C CA . SER A 1 441 ? -6.398 -2.014 22.125 1.00 91.31 441 SER A CA 1
ATOM 3312 C C . SER A 1 441 ? -6.308 -1.788 23.625 1.00 91.31 441 SER A C 1
ATOM 3314 O O . SER A 1 441 ? -5.254 -1.367 24.091 1.00 91.31 441 SER A O 1
ATOM 3316 N N . LEU A 1 442 ? -7.356 -2.100 24.388 1.00 84.06 442 LEU A N 1
ATOM 3317 C CA . LEU A 1 442 ? -7.344 -1.965 25.851 1.00 84.06 442 LEU A CA 1
ATOM 3318 C C . LEU A 1 442 ? -6.134 -2.682 26.492 1.00 84.06 442 LEU A C 1
ATOM 3320 O O . LEU A 1 442 ? -5.751 -3.743 26.001 1.00 84.06 442 LEU A O 1
ATOM 3324 N N . PRO A 1 443 ? -5.551 -2.158 27.590 1.00 74.50 443 PRO A N 1
ATOM 3325 C CA . PRO A 1 443 ? -4.367 -2.755 28.223 1.00 74.50 443 PRO A CA 1
ATOM 3326 C C . PRO A 1 443 ? -4.530 -4.231 28.619 1.00 74.50 443 PRO A C 1
ATOM 3328 O O . PRO A 1 443 ? -3.571 -4.993 28.562 1.00 74.50 443 PRO A O 1
ATOM 3331 N N . GLU A 1 444 ? -5.745 -4.638 28.990 1.00 76.69 444 GLU A N 1
ATOM 3332 C CA . GLU A 1 444 ? -6.079 -6.010 29.400 1.00 76.69 444 GLU A CA 1
ATOM 3333 C C . GLU A 1 444 ? -6.359 -6.948 28.210 1.00 76.69 444 GLU A C 1
ATOM 3335 O O . GLU A 1 444 ? -6.449 -8.163 28.376 1.00 76.69 444 GLU A O 1
ATOM 3340 N N . ALA A 1 445 ? -6.505 -6.409 26.996 1.00 82.00 445 ALA A N 1
ATOM 3341 C CA . ALA A 1 445 ? -6.888 -7.177 25.821 1.00 82.00 445 ALA A CA 1
ATOM 3342 C C . ALA A 1 445 ? -5.674 -7.852 25.164 1.00 82.00 445 ALA A C 1
ATOM 3344 O O . ALA A 1 445 ? -4.862 -7.198 24.505 1.00 82.00 445 ALA A O 1
ATOM 3345 N N . ASP A 1 446 ? -5.584 -9.181 25.257 1.00 85.62 446 ASP A N 1
ATOM 3346 C CA . ASP A 1 446 ? -4.564 -9.944 24.530 1.00 85.62 446 ASP A CA 1
ATOM 3347 C C . ASP A 1 446 ? -5.025 -10.285 23.106 1.00 85.62 446 ASP A C 1
ATOM 3349 O O . ASP A 1 446 ? -5.505 -11.378 22.806 1.00 85.62 446 ASP A O 1
ATOM 3353 N N . LEU A 1 447 ? -4.906 -9.310 22.204 1.00 90.50 447 LEU A N 1
ATOM 3354 C CA . LEU A 1 447 ? -5.264 -9.489 20.798 1.00 90.50 447 LEU A CA 1
ATOM 3355 C C . LEU A 1 447 ? -4.063 -9.992 19.982 1.00 90.50 447 LEU A C 1
ATOM 3357 O O . LEU A 1 447 ? -3.049 -9.286 19.914 1.00 90.50 447 LEU A O 1
ATOM 3361 N N . PRO A 1 448 ? -4.169 -11.122 19.245 1.00 92.50 448 PRO A N 1
ATOM 3362 C CA . PRO A 1 448 ? -3.087 -11.626 18.392 1.00 92.50 448 PRO A CA 1
ATOM 3363 C C . PRO A 1 448 ? -2.565 -10.590 17.390 1.00 92.50 448 PRO A C 1
ATOM 3365 O O . PRO A 1 448 ? -1.366 -10.541 17.112 1.00 92.50 448 PRO A O 1
ATOM 3368 N N . ALA A 1 449 ? -3.448 -9.714 16.903 1.00 92.25 449 ALA A N 1
ATOM 3369 C CA . ALA A 1 449 ? -3.128 -8.645 15.963 1.00 92.25 449 ALA A CA 1
ATOM 3370 C C . ALA A 1 449 ? -2.147 -7.593 16.510 1.00 92.25 449 ALA A C 1
ATOM 3372 O O . ALA A 1 449 ? -1.509 -6.904 15.720 1.00 92.25 449 ALA A O 1
ATOM 3373 N N . SER A 1 450 ? -1.976 -7.491 17.833 1.00 91.44 450 SER A N 1
ATOM 3374 C CA . SER A 1 450 ? -1.020 -6.574 18.472 1.00 91.44 450 SER A CA 1
ATOM 3375 C C . SER A 1 450 ? 0.415 -7.123 18.534 1.00 91.44 450 SER A C 1
ATOM 3377 O O . SER A 1 450 ? 1.370 -6.352 18.652 1.00 91.44 450 SER A O 1
ATOM 3379 N N . ARG A 1 451 ? 0.596 -8.446 18.407 1.00 90.38 451 ARG A N 1
ATOM 3380 C CA . ARG A 1 451 ? 1.900 -9.123 18.560 1.00 90.38 451 ARG A CA 1
ATOM 3381 C C . ARG A 1 451 ? 2.360 -9.807 17.279 1.00 90.38 451 ARG A C 1
ATOM 3383 O O . ARG A 1 451 ? 3.535 -9.730 16.912 1.00 90.38 451 ARG A O 1
ATOM 3390 N N . ARG A 1 452 ? 1.431 -10.459 16.583 1.00 93.19 452 ARG A N 1
ATOM 3391 C CA . ARG A 1 452 ? 1.711 -11.327 15.440 1.00 93.19 452 ARG A CA 1
ATOM 3392 C C . ARG A 1 452 ? 1.505 -10.616 14.117 1.00 93.19 452 ARG A C 1
ATOM 3394 O O . ARG A 1 452 ? 0.753 -9.650 13.998 1.00 93.19 452 ARG A O 1
ATOM 3401 N N . LYS A 1 453 ? 2.206 -11.100 13.098 1.00 91.69 453 LYS A N 1
ATOM 3402 C CA . LYS A 1 453 ? 2.136 -10.537 11.752 1.00 91.69 453 LYS A CA 1
ATOM 3403 C C . LYS A 1 453 ? 0.953 -11.171 11.025 1.00 91.69 453 LYS A C 1
ATOM 3405 O O . LYS A 1 453 ? 0.918 -12.382 10.872 1.00 91.69 453 LYS A O 1
ATOM 3410 N N . LEU A 1 454 ? 0.006 -10.380 10.533 1.00 93.94 454 LEU A N 1
ATOM 3411 C CA . LEU A 1 454 ? -1.074 -10.899 9.684 1.00 93.94 454 LEU A CA 1
ATOM 3412 C C . LEU A 1 454 ? -0.494 -11.521 8.400 1.00 93.94 454 LEU A C 1
ATOM 3414 O O . LEU A 1 454 ? 0.462 -10.963 7.864 1.00 93.94 454 LEU A O 1
ATOM 3418 N N . SER A 1 455 ? -1.018 -12.637 7.889 1.00 94.69 455 SER A N 1
ATOM 3419 C CA . SER A 1 455 ? -0.603 -13.256 6.617 1.00 94.69 455 SER A CA 1
ATOM 3420 C C . SER A 1 455 ? -0.857 -12.321 5.426 1.00 94.69 455 SER A C 1
ATOM 3422 O O . SER A 1 455 ? -1.661 -11.396 5.527 1.00 94.69 455 SER A O 1
ATOM 3424 N N . ASN A 1 456 ? -0.157 -12.510 4.298 1.00 95.38 456 ASN A N 1
ATOM 3425 C CA . ASN A 1 456 ? -0.410 -11.707 3.086 1.00 95.38 456 ASN A CA 1
ATOM 3426 C C . ASN A 1 456 ? -1.890 -11.829 2.687 1.00 95.38 456 ASN A C 1
ATOM 3428 O O . ASN A 1 456 ? -2.448 -12.918 2.817 1.00 95.38 456 ASN A O 1
ATOM 3432 N N . CYS A 1 457 ? -2.511 -10.729 2.250 1.00 96.25 457 CYS A N 1
ATOM 3433 C CA . CYS A 1 457 ? -3.956 -10.655 1.985 1.00 96.25 457 CYS A CA 1
ATOM 3434 C C . CYS A 1 457 ? -4.858 -11.062 3.158 1.00 96.25 457 CYS A C 1
ATOM 3436 O O . CYS A 1 457 ? -6.052 -11.240 2.961 1.00 96.25 457 CYS A O 1
ATOM 3438 N N . GLY A 1 458 ? -4.340 -11.166 4.386 1.00 96.62 458 GLY A N 1
ATOM 3439 C CA . GLY A 1 458 ? -5.190 -11.370 5.551 1.00 96.62 458 GLY A CA 1
ATOM 3440 C C . GLY A 1 458 ? -6.151 -10.193 5.728 1.00 96.62 458 GLY A C 1
ATOM 3441 O O . GLY A 1 458 ? -5.751 -9.037 5.549 1.00 96.62 458 GLY A O 1
ATOM 3442 N N . VAL A 1 459 ? -7.401 -10.504 6.071 1.00 97.44 459 VAL A N 1
ATOM 3443 C CA . VAL A 1 459 ? -8.504 -9.550 6.231 1.00 97.44 459 VAL A CA 1
ATOM 3444 C C . VAL A 1 459 ? -8.994 -9.613 7.671 1.00 97.44 459 VAL A C 1
ATOM 3446 O O . VAL A 1 459 ? -9.412 -10.670 8.144 1.00 97.44 459 VAL A O 1
ATOM 3449 N N . LEU A 1 460 ? -8.939 -8.484 8.368 1.00 96.75 460 LEU A N 1
ATOM 3450 C CA . LEU A 1 460 ? -9.260 -8.362 9.785 1.00 96.75 460 LEU A CA 1
ATOM 3451 C C . LEU A 1 460 ? -10.303 -7.261 9.979 1.00 96.75 460 LEU A C 1
ATOM 3453 O O . LEU A 1 460 ? -10.041 -6.115 9.641 1.00 96.75 460 LEU A O 1
ATOM 3457 N N . SER A 1 461 ? -11.462 -7.601 10.530 1.00 96.44 461 SER A N 1
ATOM 3458 C CA . SER A 1 461 ? -12.529 -6.654 10.861 1.00 96.44 461 SER A CA 1
ATOM 3459 C C . SER A 1 461 ? -12.501 -6.310 12.346 1.00 96.44 461 SER A C 1
ATOM 3461 O O . SER A 1 461 ? -12.209 -7.177 13.167 1.00 96.44 461 SER A O 1
ATOM 3463 N N . LEU A 1 462 ? -12.824 -5.069 12.698 1.00 96.56 462 LEU A N 1
ATOM 3464 C CA . LEU A 1 462 ? -12.975 -4.598 14.075 1.00 96.56 462 LEU A CA 1
ATOM 3465 C C . LEU A 1 462 ? -13.970 -3.439 14.150 1.00 96.56 462 LEU A C 1
ATOM 3467 O O . LEU A 1 462 ? -14.254 -2.794 13.142 1.00 96.56 462 LEU A O 1
ATOM 3471 N N . ARG A 1 463 ? -14.445 -3.127 15.354 1.00 96.00 463 ARG A N 1
ATOM 3472 C CA . ARG A 1 463 ? -15.137 -1.879 15.673 1.00 96.00 463 ARG A CA 1
ATOM 3473 C C . ARG A 1 463 ? -14.200 -0.932 16.405 1.00 96.00 463 ARG A C 1
ATOM 3475 O O . ARG A 1 463 ? -13.608 -1.282 17.428 1.00 96.00 463 ARG A O 1
ATOM 3482 N N . LEU A 1 464 ? -14.072 0.267 15.853 1.00 96.00 464 LEU A N 1
ATOM 3483 C CA . LEU A 1 464 ? -13.381 1.387 16.470 1.00 96.00 464 LEU A CA 1
ATOM 3484 C C . LEU A 1 464 ? -14.432 2.283 17.126 1.00 96.00 464 LEU A C 1
ATOM 3486 O O . LEU A 1 464 ? -15.405 2.666 16.477 1.00 96.00 464 LEU A O 1
ATOM 3490 N N . ALA A 1 465 ? -14.234 2.609 18.398 1.00 94.94 465 ALA A N 1
ATOM 3491 C CA . ALA A 1 465 ? -15.076 3.510 19.166 1.00 94.94 465 ALA A CA 1
ATOM 3492 C C . ALA A 1 465 ? -14.345 4.835 19.406 1.00 94.94 465 ALA A C 1
ATOM 3494 O O . ALA A 1 465 ? -13.171 4.844 19.779 1.00 94.94 465 ALA A O 1
ATOM 3495 N N . GLN A 1 466 ? -15.048 5.947 19.197 1.00 95.31 466 GLN A N 1
ATOM 3496 C CA . GLN A 1 466 ? -14.629 7.280 19.614 1.00 95.31 466 GLN A CA 1
ATOM 3497 C C . GLN A 1 466 ? -15.298 7.541 20.953 1.00 95.31 466 GLN A C 1
ATOM 3499 O O . GLN A 1 466 ? -16.527 7.515 21.052 1.00 95.31 466 GLN A O 1
ATOM 3504 N N . ILE A 1 467 ? -14.485 7.748 21.976 1.00 94.25 467 ILE A N 1
ATOM 3505 C CA . ILE A 1 467 ? -14.927 7.898 23.356 1.00 94.25 467 ILE A CA 1
ATOM 3506 C C . ILE A 1 467 ? -14.586 9.295 23.852 1.00 94.25 467 ILE A C 1
ATOM 3508 O O . ILE A 1 467 ? -13.571 9.864 23.459 1.00 94.25 467 ILE A O 1
ATOM 3512 N N . GLN A 1 468 ? -15.437 9.842 24.709 1.00 94.19 468 GLN A N 1
ATOM 3513 C CA . GLN A 1 468 ? -15.215 11.127 25.353 1.00 94.19 468 GLN A CA 1
ATOM 3514 C C . GLN A 1 468 ? -15.205 10.952 26.864 1.00 94.19 468 GLN A C 1
ATOM 3516 O O . GLN A 1 468 ? -16.113 10.337 27.422 1.00 94.19 468 GLN A O 1
ATOM 3521 N N . HIS A 1 469 ? -14.184 11.490 27.525 1.00 91.62 469 HIS A N 1
ATOM 3522 C CA . HIS A 1 469 ? -14.102 11.506 28.979 1.00 91.62 469 HIS A CA 1
ATOM 3523 C C . HIS A 1 469 ? -15.180 12.433 29.545 1.00 91.62 469 HIS A C 1
ATOM 3525 O O . HIS A 1 469 ? -15.232 13.605 29.172 1.00 91.62 469 HIS A O 1
ATOM 3531 N N . GLU A 1 470 ? -15.975 11.948 30.495 1.00 90.31 470 GLU A N 1
ATOM 3532 C CA . GLU A 1 470 ? -17.130 12.691 31.025 1.00 90.31 470 GLU A CA 1
ATOM 3533 C C . GLU A 1 470 ? -16.726 13.999 31.720 1.00 90.31 470 GLU A C 1
ATOM 3535 O O . GLU A 1 470 ? -17.342 15.035 31.506 1.00 90.31 470 GLU A O 1
ATOM 3540 N N . GLU A 1 471 ? -15.646 13.979 32.506 1.00 88.06 471 GLU A N 1
ATOM 3541 C CA . GLU A 1 471 ? -15.211 15.167 33.262 1.00 88.06 471 GLU A CA 1
ATOM 3542 C C . GLU A 1 471 ? -14.365 16.162 32.455 1.00 88.06 471 GLU A C 1
ATOM 3544 O O . GLU A 1 471 ? -14.477 17.368 32.651 1.00 88.06 471 GLU A O 1
ATOM 3549 N N . THR A 1 472 ? -13.478 15.684 31.575 1.00 89.75 472 THR A N 1
ATOM 3550 C CA . THR A 1 472 ? -12.513 16.554 30.877 1.00 89.75 472 THR A CA 1
ATOM 3551 C C . THR A 1 472 ? -12.961 16.930 29.470 1.00 89.75 472 THR A C 1
ATOM 3553 O O . THR A 1 472 ? -12.357 17.804 28.853 1.00 89.75 472 THR A O 1
ATOM 3556 N N . GLY A 1 473 ? -13.969 16.243 28.924 1.00 89.62 473 GLY A N 1
ATOM 3557 C CA . GLY A 1 473 ? -14.392 16.386 27.533 1.00 89.62 473 GLY A CA 1
ATOM 3558 C C . GLY A 1 473 ? -13.359 15.906 26.507 1.00 89.62 473 GLY A C 1
ATOM 3559 O O . GLY A 1 473 ? -13.588 16.059 25.305 1.00 89.62 473 GLY A O 1
ATOM 3560 N N . SER A 1 474 ? -12.230 15.336 26.948 1.00 90.75 474 SER A N 1
ATOM 3561 C CA . SER A 1 474 ? -11.172 14.850 26.059 1.00 90.75 474 SER A CA 1
ATOM 3562 C C . SER A 1 474 ? -11.652 13.655 25.239 1.00 90.75 474 SER A C 1
ATOM 3564 O O . SER A 1 474 ? -12.400 12.813 25.733 1.00 90.75 474 SER A O 1
ATOM 3566 N N . VAL A 1 475 ? -11.233 13.593 23.975 1.00 92.38 475 VAL A N 1
ATOM 3567 C CA . VAL A 1 475 ? -11.626 12.537 23.037 1.00 92.38 475 VAL A CA 1
ATOM 3568 C C . VAL A 1 475 ? -10.485 11.542 22.884 1.00 92.38 475 VAL A C 1
ATOM 3570 O O . VAL A 1 475 ? -9.325 11.931 22.742 1.00 92.38 475 VAL A O 1
ATOM 3573 N N . ASP A 1 476 ? -10.824 10.259 22.872 1.00 93.00 476 ASP A N 1
ATOM 3574 C CA . ASP A 1 476 ? -9.892 9.172 22.606 1.00 93.00 476 ASP A CA 1
ATOM 3575 C C . ASP A 1 476 ? -10.524 8.097 21.711 1.00 93.00 476 ASP A C 1
ATOM 3577 O O . ASP A 1 476 ? -11.719 8.130 21.407 1.00 93.00 476 ASP A O 1
ATOM 3581 N N . TYR A 1 477 ? -9.710 7.141 21.268 1.00 94.25 477 TYR A N 1
ATOM 3582 C CA . TYR A 1 477 ? -10.126 6.050 20.394 1.00 94.25 477 TYR A CA 1
ATOM 3583 C C . TYR A 1 477 ? -9.772 4.699 21.005 1.00 94.25 477 TYR A C 1
ATOM 3585 O O . TYR A 1 477 ? -8.681 4.509 21.543 1.00 94.25 477 TYR A O 1
ATOM 3593 N N . CYS A 1 478 ? -10.684 3.738 20.884 1.00 94.56 478 CYS A N 1
ATOM 3594 C CA . CYS A 1 478 ? -10.505 2.399 21.427 1.00 94.56 478 CYS A CA 1
ATOM 3595 C C . CYS A 1 478 ? -11.042 1.336 20.470 1.00 94.56 478 CYS A C 1
ATOM 3597 O O . CYS A 1 478 ? -12.100 1.504 19.867 1.00 94.56 478 CYS A O 1
ATOM 3599 N N . ILE A 1 479 ? -10.326 0.220 20.353 1.00 95.31 479 ILE A N 1
ATOM 3600 C CA . ILE A 1 479 ? -10.811 -0.981 19.671 1.00 95.31 479 ILE A CA 1
ATOM 3601 C C . ILE A 1 479 ? -11.696 -1.764 20.644 1.00 95.31 479 ILE A C 1
ATOM 3603 O O . ILE A 1 479 ? -11.279 -2.055 21.765 1.00 95.31 479 ILE A O 1
ATOM 3607 N N . GLU A 1 480 ? -12.900 -2.136 20.214 1.00 92.88 480 GLU A N 1
ATOM 3608 C CA . GLU A 1 480 ? -13.757 -3.052 20.971 1.00 92.88 480 GLU A CA 1
ATOM 3609 C C . GLU A 1 480 ? -13.215 -4.480 20.821 1.00 92.88 480 GLU A C 1
ATOM 3611 O O . GLU A 1 480 ? -13.360 -5.094 19.765 1.00 92.88 480 GLU A O 1
ATOM 3616 N N . THR A 1 481 ? -12.572 -5.020 21.857 1.00 91.69 481 THR A N 1
ATOM 3617 C CA . THR A 1 481 ? -11.851 -6.308 21.808 1.00 91.69 481 THR A CA 1
ATOM 3618 C C . THR A 1 481 ? -12.684 -7.458 21.232 1.00 91.69 481 THR A C 1
ATOM 3620 O O . THR A 1 481 ? -12.197 -8.216 20.397 1.00 91.69 481 THR A O 1
ATOM 3623 N N . GLU A 1 482 ? -13.956 -7.556 21.619 1.00 91.94 482 GLU A N 1
ATOM 3624 C CA . GLU A 1 482 ? -14.875 -8.625 21.196 1.00 91.94 482 GLU A CA 1
ATOM 3625 C C . GLU A 1 482 ? -15.308 -8.517 19.726 1.00 91.94 482 GLU A C 1
ATOM 3627 O O . GLU A 1 482 ? -15.777 -9.483 19.123 1.00 91.94 482 GLU A O 1
ATOM 3632 N N . SER A 1 483 ? -15.144 -7.339 19.122 1.00 93.69 483 SER A N 1
ATOM 3633 C CA . SER A 1 483 ? -15.516 -7.093 17.727 1.00 93.69 483 SER A CA 1
ATOM 3634 C C . SER A 1 483 ? -14.468 -7.581 16.723 1.00 93.69 483 SER A C 1
ATOM 3636 O O . SER A 1 483 ? -14.746 -7.629 15.522 1.00 93.69 483 SER A O 1
ATOM 3638 N N . VAL A 1 484 ? -13.262 -7.920 17.189 1.00 95.88 484 VAL A N 1
ATOM 3639 C CA . VAL A 1 484 ? -12.128 -8.257 16.327 1.00 95.88 484 VAL A CA 1
ATOM 3640 C C . VAL A 1 484 ? -12.329 -9.644 15.717 1.00 95.88 484 VAL A C 1
ATOM 3642 O O . VAL A 1 484 ? -12.326 -10.654 16.418 1.00 95.88 484 VAL A O 1
ATOM 3645 N N . ARG A 1 485 ? -12.471 -9.712 14.390 1.00 95.88 485 ARG A N 1
ATOM 3646 C CA . ARG A 1 485 ? -12.698 -10.957 13.638 1.00 95.88 485 ARG A CA 1
ATOM 3647 C C . ARG A 1 485 ? -11.730 -11.088 12.473 1.00 95.88 485 ARG A C 1
ATOM 3649 O O . ARG A 1 485 ? -11.650 -10.211 11.616 1.00 95.88 485 ARG A O 1
ATOM 3656 N N . LEU A 1 486 ? -11.023 -12.214 12.412 1.00 96.69 486 LEU A N 1
ATOM 3657 C CA . LEU A 1 486 ? -10.210 -12.584 11.257 1.00 96.69 486 LEU A CA 1
ATOM 3658 C C . LEU A 1 486 ? -11.125 -13.194 10.186 1.00 96.69 486 LEU A C 1
ATOM 3660 O O . LEU A 1 486 ? -11.600 -14.313 10.349 1.00 96.69 486 LEU A O 1
ATOM 3664 N N . LEU A 1 487 ? -11.386 -12.446 9.115 1.00 96.06 487 LEU A N 1
ATOM 3665 C CA . LEU A 1 487 ? -12.277 -12.863 8.027 1.00 96.06 487 LEU A CA 1
ATOM 3666 C C . LEU A 1 487 ? -11.557 -13.731 6.986 1.00 96.06 487 LEU A C 1
ATOM 3668 O O . LEU A 1 487 ? -12.175 -14.576 6.346 1.00 96.06 487 LEU A O 1
ATOM 3672 N N . HIS A 1 488 ? -10.253 -13.518 6.801 1.00 96.81 488 HIS A N 1
ATOM 3673 C CA . HIS A 1 488 ? -9.433 -14.284 5.864 1.00 96.81 488 HIS A CA 1
ATOM 3674 C C . HIS A 1 488 ? -7.963 -14.293 6.295 1.00 96.81 488 HIS A C 1
ATOM 3676 O O . HIS A 1 488 ? -7.452 -13.290 6.795 1.00 96.81 488 HIS A O 1
ATOM 3682 N N . GLY A 1 489 ? -7.260 -15.397 6.034 1.00 95.00 489 GLY A N 1
ATOM 3683 C CA . GLY A 1 489 ? -5.830 -15.549 6.310 1.00 95.00 489 GLY A CA 1
ATOM 3684 C C . GLY A 1 489 ? -5.524 -16.120 7.696 1.00 95.00 489 GLY A C 1
ATOM 3685 O O . GLY A 1 489 ? -6.326 -16.841 8.282 1.00 95.00 489 GLY A O 1
ATOM 3686 N N . SER A 1 490 ? -4.329 -15.831 8.208 1.00 95.69 490 SER A N 1
ATOM 3687 C CA . SER A 1 490 ? -3.831 -16.327 9.494 1.00 95.69 490 SER A CA 1
ATOM 3688 C C . SER A 1 490 ? -2.880 -15.328 10.158 1.00 95.69 490 SER A C 1
ATOM 3690 O O . SER A 1 490 ? -2.400 -14.384 9.529 1.00 95.69 490 SER A O 1
ATOM 3692 N N . PHE A 1 491 ? -2.585 -15.530 11.442 1.00 94.06 491 PHE A N 1
ATOM 3693 C CA . PHE A 1 491 ? -1.477 -14.850 12.114 1.00 94.06 491 PHE A CA 1
ATOM 3694 C C . PHE A 1 491 ? -0.206 -15.700 11.990 1.00 94.06 491 PHE A C 1
ATOM 3696 O O . PHE A 1 491 ? -0.251 -16.907 12.228 1.00 94.06 491 PHE A O 1
ATOM 3703 N N . LEU A 1 492 ? 0.906 -15.062 11.617 1.00 89.81 492 LEU A N 1
ATOM 3704 C CA . LEU A 1 492 ? 2.245 -15.643 11.483 1.00 89.81 492 LEU A CA 1
ATOM 3705 C C . LEU A 1 492 ? 3.028 -15.492 12.782 1.00 89.81 492 LEU A C 1
ATOM 3707 O O . LEU A 1 492 ? 2.970 -14.404 13.408 1.00 89.81 492 LEU A O 1
#

Nearest PDB structures (foldseek):
  6s2r-assembly1_B  TM=5.068E-01  e=1.141E-03  Mycobacterium tuberculosis H37Rv
  5wdi-assembly2_B  TM=4.342E-01  e=1.580E-03  Homo sapiens

pLDDT: mean 75.19, std 18.33, range [24.91, 97.44]

Foldseek 3Di:
DDDDDDDDDDDPDPPPPPPPPVVVVVVVVVVVVVVLLVVQLVVVLVVLQVVLVPPDDQDPDAPLSVLSVVLSVQVPDPDQDPVNNVVSSVSNSVRSSVLLVVLLVLVVVLVVVQVCCVVLPPQCVCLVVLLPPDDFPPVQWDFPDKFKEKEWEFFAFLLNVLPVVHCPDPCNVVSVVVQVVVQVSCSSPLDHCPFQTAHDLRRLVLLLVCLVVVVVVLVVVLVVVVVVVVVVVVVVVVVPDDPDPDDDDDDDDPDDPPVVVVVVVVVVVVVVVVVVVVVVVPPPVSAALEEEEEAQRLSLLSSCLLRCLQVLLVNRYAAEYANLFDPGAHSAAQFARDDRDPVNVCSLQPLDDDDDDDDPDDDDDPPDDPNCSVVSVVSSVSSVSNNVRYGRNNGNGHDDSPNHLLNSLVVVLVVSRVDPHRYYYYYHALVSQLSNCSSAEDPPQPDLSVPFGFHHRWMKMWMKTWIARNPPRDIDIHTPRVRIDGSDGDTD

Organism: NCBI:txid88456